Protein AF-A0A947K1U4-F1 (afdb_monomer_lite)

Foldseek 3Di:
DDDDPVRLVVQDLLDVVSLVVLVVLLLVCQLVLVLPSLQVLLNSLVVSCVVVVVVCVVCVPSNVVSVLSSLCSCLSNLLVDDLVVVLVNLQEVLLSLVVCCVPSVHDPPDASLCSLPVSLLSNLVVDLDLVVSLVSLVSSLVSQLNHQDQNDPAFDQQVNDTHGNTSNVLVSVLCVQQNPDADPVVSVVCCCVPPPRNVVDDPSSSVSVVSSVVNNNLSVDRCLDQLNPSDWAWDADPVGTFTQGSNDTDHDDVVVVVVVVVVVVVVCVVVVNDDPPCRVDDPDHDDDDDDDDDDDDDDDDDDDDDDDDDDDDDDDPPPPPPVPPPPPPDDDFDQADQWQDQPVLQVCLCVVVVDDDPDVVLVVLLSVLSNCSNRRNAGLVRSLCQQCDDVVVSHNNDDSVVSNVSSVSSRVSRPDPVGRDHPDDDDDDDDDDDDDDDDDDDDDDDDDDDDDDDDDDDDDDDDDDDDDDDDDDDDDDDDDDDDDDDDDDDDDDDDDDDDDDDDDDDDDDDDDDDDDDDDDDDDDDDDDDDDDDDDDDDPDDDDDPDDLLQCLQADALVNLVVQDVFLLSSLVSLLVSLVVLVVVHPSRSSSSLVSNCNYPHVVLLVVLVVVCVVVVHDSQVSQVVCCVPDVRHDDPRNSVSSVVSNVVSSD

pLDDT: mean 72.7, std 23.84, range [24.62, 98.62]

Radius of gyration: 37.1 Å; chains: 1; bounding box: 114×90×112 Å

Sequence (651 aa):
MIYTKEQLQKFDLLDEGYADYIARQYKEAINFDRVADALDMADMIEQWYRANPEAVKENERLHSDYQIAAARLKWTALPILDNARTVVQYGGHINELKNMISELKLEPDFKFNDYFSEKLREKLQNIMIFEDRDSLKQQIRKALTENKEVLFDVKLDIDGKQEKSTIANWFKLYFANVGAGGIDKLKQTQFFTQNKVMQSLNKNQQEILRSIFETYEQIKISSYKEAGIETEVGFEDAKGEGTLIYGKLERYDPKKVKKFKNFIKTYEEIEGVKIPDDKVVAPPAGIAMQSSGQPMPPSAKPMATPKLKRLEDIQSHDLVKEQAHILTSSPKIKKAKKVANPGAVIEAVIVGQNLKFKNDGLKNRFENLCSTFLKGVRTNQELLAAFTKPEKNGGLDFNIDFANKIVNSIIDTAKDPQYQELPKINKPKAPEIKKPTFAEVKTKINTAPSTAPTPIPKKITPPKPAAPVPPAPKPVPKPAPMPKPRPIPKPAPPQLKPKPMPPAPRPQPIPKVRAPKMAPMPRMKRMAPSDKPMFTDIKSPTPMVMGPIDELRHMDIHEFRNLGAHSDDAAENILDKVNLLIKESVSKKAEGISAWKQSPLNNLYLEIGQKAMDQGKGIEEYLNKMSAQDPGMLTLEEFDAIADLNKNLRF

Structure (mmCIF, N/CA/C/O backbone):
data_AF-A0A947K1U4-F1
#
_entry.id   AF-A0A947K1U4-F1
#
loop_
_atom_site.group_PDB
_atom_site.id
_atom_site.type_symbol
_atom_site.label_atom_id
_atom_site.label_alt_id
_atom_site.label_comp_id
_atom_site.label_asym_id
_atom_site.label_entity_id
_atom_site.label_seq_id
_atom_site.pdbx_PDB_ins_code
_atom_site.Cartn_x
_atom_site.Cartn_y
_atom_site.Cartn_z
_atom_site.occupancy
_atom_site.B_iso_or_equiv
_atom_site.auth_seq_id
_atom_site.auth_comp_id
_atom_site.auth_asym_id
_atom_site.auth_atom_id
_atom_site.pdbx_PDB_model_num
ATOM 1 N N . MET A 1 1 ? 15.976 -4.201 -1.734 1.00 74.44 1 MET A N 1
ATOM 2 C CA . MET A 1 1 ? 17.330 -4.529 -2.228 1.00 74.44 1 MET A CA 1
ATOM 3 C C . MET A 1 1 ? 17.746 -5.901 -1.700 1.00 74.44 1 MET A C 1
ATOM 5 O O . MET A 1 1 ? 17.284 -6.268 -0.628 1.00 74.44 1 MET A O 1
ATOM 9 N N . ILE A 1 2 ? 18.584 -6.669 -2.411 1.00 84.56 2 ILE A N 1
ATOM 10 C CA . ILE A 1 2 ? 19.216 -7.879 -1.844 1.00 84.56 2 ILE A CA 1
ATOM 11 C C . ILE A 1 2 ? 20.643 -7.514 -1.444 1.00 84.56 2 ILE A C 1
ATOM 13 O O . ILE A 1 2 ? 21.426 -7.090 -2.293 1.00 84.56 2 ILE A O 1
ATOM 17 N N . TYR A 1 3 ? 20.961 -7.675 -0.165 1.00 86.44 3 TYR A N 1
ATOM 18 C CA . TYR A 1 3 ? 22.276 -7.378 0.387 1.00 86.44 3 TYR A CA 1
ATOM 19 C C . TYR A 1 3 ? 23.181 -8.611 0.318 1.00 86.44 3 TYR A C 1
ATOM 21 O O . TYR A 1 3 ? 22.793 -9.714 0.706 1.00 86.44 3 TYR A O 1
ATOM 29 N N . THR A 1 4 ? 24.418 -8.430 -0.141 1.00 88.44 4 THR A N 1
ATOM 30 C CA . THR A 1 4 ? 25.454 -9.467 -0.026 1.00 88.44 4 THR A CA 1
ATOM 31 C C . THR A 1 4 ? 25.900 -9.628 1.429 1.00 88.44 4 THR A C 1
ATOM 33 O O . THR A 1 4 ? 25.827 -8.691 2.227 1.00 88.44 4 THR A O 1
ATOM 36 N N . LYS A 1 5 ? 26.439 -10.804 1.777 1.00 84.81 5 LYS A N 1
ATOM 37 C CA . LYS A 1 5 ? 26.994 -11.067 3.116 1.00 84.81 5 LYS A CA 1
ATOM 38 C C . LYS A 1 5 ? 28.072 -10.043 3.508 1.00 84.81 5 LYS A C 1
ATOM 40 O O . LYS A 1 5 ? 28.096 -9.588 4.645 1.00 84.81 5 LYS A O 1
ATOM 45 N N . GLU A 1 6 ? 28.900 -9.636 2.549 1.00 86.81 6 GLU A N 1
ATOM 46 C CA . GLU A 1 6 ? 29.961 -8.630 2.710 1.00 86.81 6 GLU A CA 1
ATOM 47 C C . GLU A 1 6 ? 29.422 -7.210 2.943 1.00 86.81 6 GLU A C 1
ATOM 49 O O . GLU A 1 6 ? 30.076 -6.400 3.597 1.00 86.81 6 GLU A O 1
ATOM 54 N N . GLN A 1 7 ? 28.234 -6.880 2.421 1.00 86.50 7 GLN A N 1
ATOM 55 C CA . GLN A 1 7 ? 27.553 -5.627 2.755 1.00 86.50 7 GLN A CA 1
ATOM 56 C C . GLN A 1 7 ? 26.927 -5.698 4.151 1.00 86.50 7 GLN A C 1
ATOM 58 O O . GLN A 1 7 ? 27.093 -4.756 4.917 1.00 86.50 7 GLN A O 1
ATOM 63 N N . LEU A 1 8 ? 26.274 -6.811 4.510 1.00 88.62 8 LEU A N 1
ATOM 64 C CA . LEU A 1 8 ? 25.666 -6.982 5.838 1.00 88.62 8 LEU A CA 1
ATOM 65 C C . LEU A 1 8 ? 26.701 -6.946 6.972 1.00 88.62 8 LEU A C 1
ATOM 67 O O . LEU A 1 8 ? 26.417 -6.394 8.027 1.00 88.62 8 LEU A O 1
ATOM 71 N N . GLN A 1 9 ? 27.916 -7.451 6.737 1.00 87.00 9 GLN A N 1
ATOM 72 C CA . GLN A 1 9 ? 29.040 -7.376 7.683 1.00 87.00 9 GLN A CA 1
ATOM 73 C C . GLN A 1 9 ? 29.538 -5.948 7.979 1.00 87.00 9 GLN A C 1
ATOM 75 O O . GLN A 1 9 ? 30.356 -5.774 8.878 1.00 87.00 9 GLN A O 1
ATOM 80 N N . LYS A 1 10 ? 29.082 -4.927 7.240 1.00 87.69 10 LYS A N 1
ATOM 81 C CA . LYS A 1 10 ? 29.406 -3.511 7.503 1.00 87.69 10 LYS A CA 1
ATOM 82 C C . LYS A 1 10 ? 28.437 -2.848 8.482 1.00 87.69 10 LYS A C 1
ATOM 84 O O . LYS A 1 10 ? 28.662 -1.701 8.858 1.00 87.69 10 LYS A O 1
ATOM 89 N N . PHE A 1 11 ? 27.363 -3.540 8.848 1.00 88.38 11 PHE A N 1
ATOM 90 C CA . PHE A 1 11 ? 26.374 -3.078 9.807 1.00 88.38 11 PHE A CA 1
ATOM 91 C C . PHE A 1 11 ? 26.533 -3.880 11.094 1.00 88.38 11 PHE A C 1
ATOM 93 O O . PHE A 1 11 ? 26.635 -5.107 11.048 1.00 88.38 11 PHE A O 1
ATOM 100 N N . ASP A 1 12 ? 26.530 -3.192 12.228 1.00 88.00 12 ASP A N 1
ATOM 101 C CA . ASP A 1 12 ? 26.521 -3.816 13.546 1.00 88.00 12 ASP A CA 1
ATOM 102 C C . ASP A 1 12 ? 25.219 -3.425 14.246 1.00 88.00 12 ASP A C 1
ATOM 104 O O . ASP A 1 12 ? 25.120 -2.367 14.858 1.00 88.00 12 ASP A O 1
ATOM 108 N N . LEU A 1 13 ? 24.181 -4.253 14.095 1.00 87.31 13 LEU A N 1
ATOM 109 C CA . LEU A 1 13 ? 22.893 -4.007 14.751 1.00 87.31 13 LEU A CA 1
ATOM 110 C C . LEU A 1 13 ? 22.901 -4.399 16.240 1.00 87.31 13 LEU A C 1
ATOM 112 O O . LEU A 1 13 ? 21.847 -4.337 16.867 1.00 87.31 13 LEU A O 1
ATOM 116 N N . LEU A 1 14 ? 24.037 -4.807 16.818 1.00 87.81 14 LEU A N 1
ATOM 117 C CA . LEU A 1 14 ? 24.171 -5.048 18.260 1.00 87.81 14 LEU A CA 1
ATOM 118 C C . LEU A 1 14 ? 24.820 -3.870 18.999 1.00 87.81 14 LEU A C 1
ATOM 120 O O . LEU A 1 14 ? 24.585 -3.720 20.198 1.00 87.81 14 LEU A O 1
ATOM 124 N N . ASP A 1 15 ? 25.572 -3.015 18.303 1.00 87.31 15 ASP A N 1
ATOM 125 C CA . ASP A 1 15 ? 26.120 -1.781 18.872 1.00 87.31 15 ASP A CA 1
ATOM 126 C C . ASP A 1 15 ? 25.015 -0.747 19.178 1.00 87.31 15 ASP A C 1
ATOM 128 O O . ASP A 1 15 ? 24.249 -0.335 18.302 1.00 87.31 15 ASP A O 1
ATOM 132 N N . GLU A 1 16 ? 24.947 -0.283 20.431 1.00 80.31 16 GLU A N 1
ATOM 133 C CA . GLU A 1 16 ? 23.944 0.704 20.865 1.00 80.31 16 GLU A CA 1
ATOM 134 C C . GLU A 1 16 ? 24.123 2.066 20.165 1.00 80.31 16 GLU A C 1
ATOM 136 O O . GLU A 1 16 ? 23.137 2.741 19.863 1.00 80.31 16 GLU A O 1
ATOM 141 N N . GLY A 1 17 ? 25.360 2.460 19.838 1.00 84.00 17 GLY A N 1
ATOM 142 C CA . GLY A 1 17 ? 25.634 3.698 19.101 1.00 84.00 17 GLY A CA 1
ATOM 143 C C . GLY A 1 17 ? 25.143 3.640 17.651 1.00 84.00 17 GLY A C 1
ATOM 144 O O . GLY A 1 17 ? 24.608 4.621 17.121 1.00 84.00 17 GLY A O 1
ATOM 145 N N . TYR A 1 18 ? 25.265 2.476 17.015 1.00 85.06 18 TYR A N 1
ATOM 146 C CA . TYR A 1 18 ? 24.697 2.205 15.702 1.00 85.06 18 TYR A CA 1
ATOM 147 C C . TYR A 1 18 ? 23.164 2.124 15.749 1.00 85.06 18 TYR A C 1
ATOM 149 O O . TYR A 1 18 ? 22.500 2.634 14.844 1.00 85.06 18 TYR A O 1
ATOM 157 N N . ALA A 1 19 ? 22.584 1.589 16.827 1.00 79.75 19 ALA A N 1
ATOM 158 C CA . ALA A 1 19 ? 21.138 1.604 17.043 1.00 79.75 19 ALA A CA 1
ATOM 159 C C . ALA A 1 19 ? 20.569 3.028 17.141 1.00 79.75 19 ALA A C 1
ATOM 161 O O . ALA A 1 19 ? 19.581 3.332 16.469 1.00 79.75 19 ALA A O 1
ATOM 162 N N . ASP A 1 20 ? 21.223 3.934 17.873 1.00 82.31 20 ASP A N 1
ATOM 163 C CA . ASP A 1 20 ? 20.855 5.358 17.906 1.00 82.31 20 ASP A CA 1
ATOM 164 C C . ASP A 1 20 ? 20.982 6.024 16.521 1.00 82.31 20 ASP A C 1
ATOM 166 O O . ASP A 1 20 ? 20.127 6.826 16.119 1.00 82.31 20 ASP A O 1
ATOM 170 N N . TYR A 1 21 ? 22.016 5.668 15.748 1.00 86.88 21 TYR A N 1
ATOM 171 C CA . TYR A 1 21 ? 22.172 6.133 14.367 1.00 86.88 21 TYR A CA 1
ATOM 172 C C . TYR A 1 21 ? 21.007 5.675 13.475 1.00 86.88 21 TYR A C 1
ATOM 174 O O . TYR A 1 21 ? 20.381 6.519 12.819 1.00 86.88 21 TYR A O 1
ATOM 182 N N . ILE A 1 22 ? 20.669 4.379 13.482 1.00 85.00 22 ILE A N 1
ATOM 183 C CA . ILE A 1 22 ? 19.541 3.843 12.708 1.00 85.00 22 ILE A CA 1
ATOM 184 C C . ILE A 1 22 ? 18.224 4.454 13.187 1.00 85.00 22 ILE A C 1
ATOM 186 O O . ILE A 1 22 ? 17.440 4.895 12.353 1.00 85.00 22 ILE A O 1
ATOM 190 N N . ALA A 1 23 ? 17.995 4.587 14.496 1.00 83.44 23 ALA A N 1
ATOM 191 C CA . ALA A 1 23 ? 16.790 5.206 15.049 1.00 83.44 23 ALA A CA 1
ATOM 192 C C . ALA A 1 23 ? 16.610 6.673 14.610 1.00 83.44 23 ALA A C 1
ATOM 194 O O . ALA A 1 23 ? 15.476 7.148 14.487 1.00 83.44 23 ALA A O 1
ATOM 195 N N . ARG A 1 24 ? 17.698 7.403 14.334 1.00 86.50 24 ARG A N 1
ATOM 196 C CA . ARG A 1 24 ? 17.636 8.741 13.724 1.00 86.50 24 ARG A CA 1
ATOM 197 C C . ARG A 1 24 ? 17.327 8.680 12.225 1.00 86.50 24 ARG A C 1
ATOM 199 O O . ARG A 1 24 ? 16.433 9.395 11.783 1.00 86.50 24 ARG A O 1
ATOM 206 N N . GLN A 1 25 ? 18.018 7.840 11.451 1.00 88.06 25 GLN A N 1
ATOM 207 C CA . GLN A 1 25 ? 17.770 7.711 10.002 1.00 88.06 25 GLN A CA 1
ATOM 208 C C . GLN A 1 25 ? 16.354 7.202 9.697 1.00 88.06 25 GLN A C 1
ATOM 210 O O . GLN A 1 25 ? 15.686 7.727 8.811 1.00 88.06 25 GLN A O 1
ATOM 215 N N . TYR A 1 26 ? 15.853 6.274 10.512 1.00 87.69 26 TYR A N 1
ATOM 216 C CA . TYR A 1 26 ? 14.461 5.831 10.562 1.00 87.69 26 TYR A CA 1
ATOM 217 C C . TYR A 1 26 ? 13.480 7.014 10.676 1.00 87.69 26 TYR A C 1
ATOM 219 O O . TYR A 1 26 ? 12.563 7.137 9.864 1.00 87.69 26 TYR A O 1
ATOM 227 N N . LYS A 1 27 ? 13.699 7.925 11.637 1.00 85.94 27 LYS A N 1
ATOM 228 C CA . LYS A 1 27 ? 12.855 9.121 11.826 1.00 85.94 27 LYS A CA 1
ATOM 229 C C . LYS A 1 27 ? 12.948 10.077 10.643 1.00 85.94 27 LYS A C 1
ATOM 231 O O . LYS A 1 27 ? 11.925 10.588 10.206 1.00 85.94 27 LYS A O 1
ATOM 236 N N . GLU A 1 28 ? 14.146 10.308 10.111 1.00 88.12 28 GLU A N 1
ATOM 237 C CA . GLU A 1 28 ? 14.345 11.175 8.943 1.00 88.12 28 GLU A CA 1
ATOM 238 C C . GLU A 1 28 ? 13.632 10.629 7.698 1.00 88.12 28 GLU A C 1
ATOM 240 O O . GLU A 1 28 ? 12.941 11.385 7.016 1.00 88.12 28 GLU A O 1
ATOM 245 N N . ALA A 1 29 ? 13.722 9.325 7.422 1.00 87.50 29 ALA A N 1
ATOM 246 C CA . ALA A 1 29 ? 13.047 8.728 6.273 1.00 87.50 29 ALA A CA 1
ATOM 247 C C . ALA A 1 29 ? 11.515 8.801 6.372 1.00 87.50 29 ALA A C 1
ATOM 249 O O . ALA A 1 29 ? 10.864 9.004 5.352 1.00 87.50 29 ALA A O 1
ATOM 250 N N . ILE A 1 30 ? 10.937 8.701 7.574 1.00 84.44 30 ILE A N 1
ATOM 251 C CA . ILE A 1 30 ? 9.488 8.872 7.767 1.00 84.44 30 ILE A CA 1
ATOM 252 C C . ILE A 1 30 ? 9.096 10.352 7.675 1.00 84.44 30 ILE A C 1
ATOM 254 O O . ILE A 1 30 ? 8.200 10.700 6.911 1.00 84.44 30 ILE A O 1
ATOM 258 N N . ASN A 1 31 ? 9.790 11.238 8.397 1.00 83.44 31 ASN A N 1
ATOM 259 C CA . ASN A 1 31 ? 9.474 12.671 8.445 1.00 83.44 31 ASN A CA 1
ATOM 260 C C . ASN A 1 31 ? 9.581 13.359 7.073 1.00 83.44 31 ASN A C 1
ATOM 262 O O . ASN A 1 31 ? 8.864 14.324 6.819 1.00 83.44 31 ASN A O 1
ATOM 266 N N . PHE A 1 32 ? 10.477 12.881 6.205 1.00 83.62 32 PHE A N 1
ATOM 267 C CA . PHE A 1 32 ? 10.678 13.402 4.849 1.00 83.62 32 PHE A CA 1
ATOM 268 C C . PHE A 1 32 ? 10.106 12.488 3.749 1.00 83.62 32 PHE A C 1
ATOM 270 O O . PHE A 1 32 ? 10.477 12.659 2.589 1.00 83.62 32 PHE A O 1
ATOM 277 N N . ASP A 1 33 ? 9.246 11.522 4.103 1.00 84.62 33 ASP A N 1
ATOM 278 C CA . ASP A 1 33 ? 8.580 10.573 3.188 1.00 84.62 33 ASP A CA 1
ATOM 279 C C . ASP A 1 33 ? 9.531 9.946 2.146 1.00 84.62 33 ASP A C 1
ATOM 281 O O . ASP A 1 33 ? 9.246 9.844 0.950 1.00 84.62 33 ASP A O 1
ATOM 285 N N . ARG A 1 34 ? 10.724 9.537 2.593 1.00 88.75 34 ARG A N 1
ATOM 286 C CA . ARG A 1 34 ? 11.757 8.942 1.737 1.00 88.75 34 ARG A CA 1
ATOM 287 C C . ARG A 1 34 ? 11.464 7.468 1.500 1.00 88.75 34 ARG A C 1
ATOM 289 O O . ARG A 1 34 ? 12.131 6.582 2.030 1.00 88.75 34 ARG A O 1
ATOM 296 N N . VAL A 1 35 ? 10.451 7.221 0.676 1.00 92.25 35 VAL A N 1
ATOM 297 C CA . VAL A 1 35 ? 9.898 5.898 0.352 1.00 92.25 35 VAL A CA 1
ATOM 298 C C . VAL A 1 35 ? 10.984 4.861 -0.002 1.00 92.25 35 VAL A C 1
ATOM 300 O O . VAL A 1 35 ? 10.917 3.720 0.456 1.00 92.25 35 VAL A O 1
ATOM 303 N N . ALA A 1 36 ? 12.000 5.250 -0.785 1.00 92.31 36 ALA A N 1
ATOM 304 C CA . ALA A 1 36 ? 13.102 4.369 -1.187 1.00 92.31 36 ALA A CA 1
ATOM 305 C C . ALA A 1 36 ? 14.055 4.036 -0.024 1.00 92.31 36 ALA A C 1
ATOM 307 O O . ALA A 1 36 ? 14.264 2.856 0.259 1.00 92.31 36 ALA A O 1
ATOM 308 N N . ASP A 1 37 ? 14.570 5.054 0.678 1.00 93.06 37 ASP A N 1
ATOM 309 C CA . ASP A 1 37 ? 15.434 4.907 1.861 1.00 93.06 37 ASP A CA 1
ATOM 310 C C . ASP A 1 37 ? 14.744 4.052 2.939 1.00 93.06 37 ASP A C 1
ATOM 312 O O . ASP A 1 37 ? 15.373 3.207 3.578 1.00 93.06 37 ASP A O 1
ATOM 316 N N . ALA A 1 38 ? 13.429 4.231 3.116 1.00 95.12 38 ALA A N 1
ATOM 317 C CA . ALA A 1 38 ? 12.638 3.470 4.073 1.00 95.12 38 ALA A CA 1
ATOM 318 C C . ALA A 1 38 ? 12.549 1.978 3.710 1.00 95.12 38 ALA A C 1
ATOM 320 O O . ALA A 1 38 ? 12.740 1.125 4.582 1.00 95.12 38 ALA A O 1
ATOM 321 N N . LEU A 1 39 ? 12.313 1.645 2.433 1.00 95.81 39 LEU A N 1
ATOM 322 C CA . LEU A 1 39 ? 12.325 0.249 1.983 1.00 95.81 39 LEU A CA 1
ATOM 323 C C . LEU A 1 39 ? 13.708 -0.376 2.167 1.00 95.81 39 LEU A C 1
ATOM 325 O O . LEU A 1 39 ? 13.809 -1.518 2.612 1.00 95.81 39 LEU A O 1
ATOM 329 N N . ASP A 1 40 ? 14.758 0.363 1.816 1.00 94.94 40 ASP A N 1
ATOM 330 C CA . ASP A 1 40 ? 16.126 -0.136 1.848 1.00 94.94 40 ASP A CA 1
ATOM 331 C C . ASP A 1 40 ? 16.610 -0.408 3.280 1.00 94.94 40 ASP A C 1
ATOM 333 O O . ASP A 1 40 ? 17.135 -1.485 3.558 1.00 94.94 40 ASP A O 1
ATOM 337 N N . MET A 1 41 ? 16.319 0.495 4.224 1.00 94.88 41 MET A N 1
ATOM 338 C CA . MET A 1 41 ? 16.580 0.266 5.650 1.00 94.88 41 MET A CA 1
ATOM 339 C C . MET A 1 41 ? 15.777 -0.913 6.216 1.00 94.88 41 MET A C 1
ATOM 341 O O . MET A 1 41 ? 16.330 -1.715 6.969 1.00 94.88 41 MET A O 1
ATOM 345 N N . ALA A 1 42 ? 14.500 -1.069 5.846 1.00 96.00 42 ALA A N 1
ATOM 346 C CA . ALA A 1 42 ? 13.699 -2.213 6.288 1.00 96.00 42 ALA A CA 1
ATOM 347 C C . ALA A 1 42 ? 14.242 -3.545 5.733 1.00 96.00 42 ALA A C 1
ATOM 349 O O . ALA A 1 42 ? 14.330 -4.535 6.462 1.00 96.00 42 ALA A O 1
ATOM 350 N N . ASP A 1 43 ? 14.643 -3.559 4.458 1.00 95.44 43 ASP A N 1
ATOM 351 C CA . ASP A 1 43 ? 15.270 -4.707 3.799 1.00 95.44 43 ASP A CA 1
ATOM 352 C C . ASP A 1 43 ? 16.627 -5.055 4.426 1.00 95.44 43 ASP A C 1
ATOM 354 O O . ASP A 1 43 ? 16.924 -6.240 4.592 1.00 95.44 43 ASP A O 1
ATOM 358 N N . MET A 1 44 ? 17.432 -4.048 4.778 1.00 95.00 44 MET A N 1
ATOM 359 C CA . MET A 1 44 ? 18.729 -4.194 5.444 1.00 95.00 44 MET A CA 1
ATOM 360 C C . MET A 1 44 ? 18.573 -4.834 6.827 1.00 95.00 44 MET A C 1
ATOM 362 O O . MET A 1 44 ? 19.195 -5.865 7.084 1.00 95.00 44 MET A O 1
ATOM 366 N N . ILE A 1 45 ? 17.683 -4.297 7.673 1.00 94.44 45 ILE A N 1
ATOM 367 C CA . ILE A 1 45 ? 17.409 -4.815 9.024 1.00 94.44 45 ILE A CA 1
ATOM 368 C C . ILE A 1 45 ? 16.968 -6.286 8.967 1.00 94.44 45 ILE A C 1
ATOM 370 O O . ILE A 1 45 ? 17.526 -7.140 9.663 1.00 94.44 45 ILE A O 1
ATOM 374 N N . GLU A 1 46 ? 15.995 -6.617 8.111 1.00 94.25 46 GLU A N 1
ATOM 375 C CA . GLU A 1 46 ? 15.479 -7.988 8.021 1.00 94.25 46 GLU A CA 1
ATOM 376 C C . GLU A 1 46 ? 16.500 -8.978 7.454 1.00 94.25 46 GLU A C 1
ATOM 378 O O . GLU A 1 46 ? 16.542 -10.131 7.886 1.00 94.25 46 GLU A O 1
ATOM 383 N N . GLN A 1 47 ? 17.328 -8.562 6.493 1.00 94.69 47 GLN A N 1
ATOM 384 C CA . GLN A 1 47 ? 18.379 -9.422 5.944 1.00 94.69 47 GLN A CA 1
ATOM 385 C C . GLN A 1 47 ? 19.533 -9.611 6.926 1.00 94.69 47 GLN A C 1
ATOM 387 O O . GLN A 1 47 ? 20.057 -10.722 7.020 1.00 94.69 47 GLN A O 1
ATOM 392 N N . TRP A 1 48 ? 19.880 -8.585 7.705 1.00 95.19 48 TRP A N 1
ATOM 393 C CA . TRP A 1 48 ? 20.911 -8.681 8.733 1.00 95.19 48 TRP A CA 1
ATOM 394 C C . TRP A 1 48 ? 20.537 -9.697 9.816 1.00 95.19 48 TRP A C 1
ATOM 396 O O . TRP A 1 48 ? 21.324 -10.602 10.090 1.00 95.19 48 TRP A O 1
ATOM 406 N N . TYR A 1 49 ? 19.320 -9.638 10.368 1.00 93.19 49 TYR A N 1
ATOM 407 C CA . TYR A 1 49 ? 18.884 -10.611 11.381 1.00 93.19 49 TYR A CA 1
ATOM 408 C C . TYR A 1 49 ? 18.691 -12.027 10.821 1.00 93.19 49 TYR A C 1
ATOM 410 O O . TYR A 1 49 ? 18.972 -13.003 11.515 1.00 93.19 49 TYR A O 1
ATOM 418 N N . ARG A 1 50 ? 18.296 -12.175 9.547 1.00 92.31 50 ARG A N 1
ATOM 419 C CA . ARG A 1 50 ? 18.284 -13.490 8.872 1.00 92.31 50 ARG A CA 1
ATOM 420 C C . ARG A 1 50 ? 19.688 -14.066 8.674 1.00 92.31 50 ARG A C 1
ATOM 422 O O . ARG A 1 50 ? 19.843 -15.283 8.712 1.00 92.31 50 ARG A O 1
ATOM 429 N N . ALA A 1 51 ? 20.692 -13.218 8.449 1.00 91.69 51 ALA A N 1
ATOM 430 C CA . ALA A 1 51 ? 22.088 -13.632 8.310 1.00 91.69 51 ALA A CA 1
ATOM 431 C C . ALA A 1 51 ? 22.771 -13.915 9.662 1.00 91.69 51 ALA A C 1
ATOM 433 O O . ALA A 1 51 ? 23.701 -14.720 9.706 1.00 91.69 51 ALA A O 1
ATOM 434 N N . ASN A 1 52 ? 22.297 -13.292 10.747 1.00 91.38 52 ASN A N 1
ATOM 435 C CA . ASN A 1 52 ? 22.865 -13.374 12.095 1.00 91.38 52 ASN A CA 1
ATOM 436 C C . ASN A 1 52 ? 21.819 -13.867 13.126 1.00 91.38 52 ASN A C 1
ATOM 438 O O . ASN A 1 52 ? 21.459 -13.125 14.039 1.00 91.38 52 ASN A O 1
ATOM 442 N N . PRO A 1 53 ? 21.312 -15.112 13.024 1.00 91.31 53 PRO A N 1
ATOM 443 C CA . PRO A 1 53 ? 20.224 -15.597 13.883 1.00 91.31 53 PRO A CA 1
ATOM 444 C C . PRO A 1 53 ? 20.593 -15.693 15.373 1.00 91.31 53 PRO A C 1
ATOM 446 O O . PRO A 1 53 ? 19.712 -15.629 16.224 1.00 91.31 53 PRO A O 1
ATOM 449 N N . GLU A 1 54 ? 21.879 -15.821 15.712 1.00 92.12 54 GLU A N 1
ATOM 450 C CA . GLU A 1 54 ? 22.339 -15.840 17.109 1.00 92.12 54 GLU A CA 1
ATOM 451 C C . GLU A 1 54 ? 22.257 -14.454 17.775 1.00 92.12 54 GLU A C 1
ATOM 453 O O . GLU A 1 54 ? 21.956 -14.373 18.965 1.00 92.12 54 GLU A O 1
ATOM 458 N N . ALA A 1 55 ? 22.375 -13.364 17.002 1.00 88.19 55 ALA A N 1
ATOM 459 C CA . ALA A 1 55 ? 22.234 -11.990 17.499 1.00 88.19 55 ALA A CA 1
ATOM 460 C C . ALA A 1 55 ? 20.836 -11.709 18.089 1.00 88.19 55 ALA A C 1
ATOM 462 O O . ALA A 1 55 ? 20.675 -10.844 18.948 1.00 88.19 55 ALA A O 1
ATOM 463 N N . VAL A 1 56 ? 19.818 -12.472 17.668 1.00 87.12 56 VAL A N 1
ATOM 464 C CA . VAL A 1 56 ? 18.469 -12.427 18.256 1.00 87.12 56 VAL A CA 1
ATOM 465 C C . VAL A 1 56 ? 18.485 -12.843 19.728 1.00 87.12 56 VAL A C 1
ATOM 467 O O . VAL A 1 56 ? 17.783 -12.237 20.528 1.00 87.12 56 VAL A O 1
ATOM 470 N N . LYS A 1 57 ? 19.281 -13.859 20.089 1.00 89.25 57 LYS A N 1
ATOM 471 C CA . LYS A 1 57 ? 19.408 -14.354 21.473 1.00 89.25 57 LYS A CA 1
ATOM 472 C C . LYS A 1 57 ? 20.316 -13.457 22.310 1.00 89.25 57 LYS A C 1
ATOM 474 O O . LYS A 1 57 ? 20.133 -13.354 23.517 1.00 89.25 57 LYS A O 1
ATOM 479 N N . GLU A 1 58 ? 21.303 -12.837 21.667 1.00 89.81 58 GLU A N 1
ATOM 480 C CA . GLU A 1 58 ? 22.255 -11.927 22.305 1.00 89.81 58 GLU A CA 1
ATOM 481 C C . GLU A 1 58 ? 21.583 -10.630 22.777 1.00 89.81 58 GLU A C 1
ATOM 483 O O . GLU A 1 58 ? 21.869 -10.159 23.877 1.00 89.81 58 GLU A O 1
ATOM 488 N N . ASN A 1 59 ? 20.636 -10.087 21.999 1.00 89.50 59 ASN A N 1
ATOM 489 C CA . ASN A 1 59 ? 19.851 -8.922 22.408 1.00 89.50 59 ASN A CA 1
ATOM 490 C C . ASN A 1 59 ? 18.401 -8.970 21.884 1.00 89.50 59 ASN A C 1
ATOM 492 O O . ASN A 1 59 ? 18.030 -8.276 20.932 1.00 89.50 59 ASN A O 1
ATOM 496 N N . GLU A 1 60 ? 17.557 -9.775 22.544 1.00 90.81 60 GLU A N 1
ATOM 497 C CA . GLU A 1 60 ? 16.133 -9.944 22.196 1.00 90.81 60 GLU A CA 1
ATOM 498 C C . GLU A 1 60 ? 15.362 -8.615 22.160 1.00 90.81 60 GLU A C 1
ATOM 500 O O . GLU A 1 60 ? 14.507 -8.411 21.294 1.00 90.81 60 GLU A O 1
ATOM 505 N N . ARG A 1 61 ? 15.679 -7.694 23.082 1.00 90.94 61 ARG A N 1
ATOM 506 C CA . ARG A 1 61 ? 15.053 -6.368 23.148 1.00 90.94 61 ARG A CA 1
ATOM 507 C C . ARG A 1 61 ? 15.371 -5.560 21.896 1.00 90.94 61 ARG A C 1
ATOM 509 O O . ARG A 1 61 ? 14.452 -5.073 21.246 1.00 90.94 61 ARG A O 1
ATOM 516 N N . LEU A 1 62 ? 16.652 -5.425 21.564 1.00 89.62 62 LEU A N 1
ATOM 517 C CA . LEU A 1 62 ? 17.087 -4.617 20.429 1.00 89.62 62 LEU A CA 1
ATOM 518 C C . LEU A 1 62 ? 16.560 -5.195 19.108 1.00 89.62 62 LEU A C 1
ATOM 520 O O . LEU A 1 62 ? 16.066 -4.453 18.264 1.00 89.62 62 LEU A O 1
ATOM 524 N N . HIS A 1 63 ? 16.535 -6.524 18.974 1.00 91.62 63 HIS A N 1
ATOM 525 C CA . HIS A 1 63 ? 15.861 -7.191 17.861 1.00 91.62 63 HIS A CA 1
ATOM 526 C C . HIS A 1 63 ? 14.362 -6.841 17.779 1.00 91.62 63 HIS A C 1
ATOM 528 O O . HIS A 1 63 ? 13.875 -6.535 16.691 1.00 91.62 63 HIS A O 1
ATOM 534 N N . SER A 1 64 ? 13.633 -6.824 18.901 1.00 91.81 64 SER A N 1
ATOM 535 C CA . SER A 1 64 ? 12.228 -6.382 18.935 1.00 91.81 64 SER A CA 1
ATOM 536 C C . SER A 1 64 ? 12.070 -4.915 18.514 1.00 91.81 64 SER A C 1
ATOM 538 O O . SER A 1 64 ? 11.181 -4.599 17.720 1.00 91.81 64 SER A O 1
ATOM 540 N N . ASP A 1 65 ? 12.939 -4.024 18.998 1.00 90.44 65 ASP A N 1
ATOM 541 C CA . ASP A 1 65 ? 12.933 -2.597 18.648 1.00 90.44 65 ASP A CA 1
ATOM 542 C C . ASP A 1 65 ? 13.192 -2.399 17.132 1.00 90.44 65 ASP A C 1
ATOM 544 O O . ASP A 1 65 ? 12.516 -1.603 16.471 1.00 90.44 65 ASP A O 1
ATOM 548 N N . TYR A 1 66 ? 14.080 -3.200 16.531 1.00 92.88 66 TYR A N 1
ATOM 549 C CA . TYR A 1 66 ? 14.317 -3.212 15.082 1.00 92.88 66 TYR A CA 1
ATOM 550 C C . TYR A 1 66 ? 13.181 -3.834 14.260 1.00 92.88 66 TYR A C 1
ATOM 552 O O . TYR A 1 66 ? 12.897 -3.345 13.165 1.00 92.88 66 TYR A O 1
ATOM 560 N N . GLN A 1 67 ? 12.500 -4.874 14.752 1.00 92.56 67 GLN A N 1
ATOM 561 C CA . GLN A 1 67 ? 11.304 -5.413 14.089 1.00 92.56 67 GLN A CA 1
ATOM 562 C C . GLN A 1 67 ? 10.182 -4.367 14.032 1.00 92.56 67 GLN A C 1
ATOM 564 O O . GLN A 1 67 ? 9.534 -4.207 12.994 1.00 92.56 67 GLN A O 1
ATOM 569 N N . ILE A 1 68 ? 10.003 -3.608 15.117 1.00 92.62 68 ILE A N 1
ATOM 570 C CA . ILE A 1 68 ? 9.093 -2.460 15.180 1.00 92.62 68 ILE A CA 1
ATOM 571 C C . ILE A 1 68 ? 9.506 -1.393 14.155 1.00 92.62 68 ILE A C 1
ATOM 573 O O . ILE A 1 68 ? 8.675 -0.962 13.350 1.00 92.62 68 ILE A O 1
ATOM 577 N N . ALA A 1 69 ? 10.786 -1.008 14.114 1.00 92.44 69 ALA A N 1
ATOM 578 C CA . ALA A 1 69 ? 11.291 -0.038 13.140 1.00 92.44 69 ALA A CA 1
ATOM 579 C C . ALA A 1 69 ? 11.065 -0.498 11.686 1.00 92.44 69 ALA A C 1
ATOM 581 O O . ALA A 1 69 ? 10.541 0.266 10.876 1.00 92.44 69 ALA A O 1
ATOM 582 N N . ALA A 1 70 ? 11.374 -1.756 11.356 1.00 95.00 70 ALA A N 1
ATOM 583 C CA . ALA A 1 70 ? 11.184 -2.319 10.019 1.00 95.00 70 ALA A CA 1
ATOM 584 C C . ALA A 1 70 ? 9.703 -2.375 9.598 1.00 95.00 70 ALA A C 1
ATOM 586 O O . ALA A 1 70 ? 9.388 -2.102 8.438 1.00 95.00 70 ALA A O 1
ATOM 587 N N . ALA A 1 71 ? 8.779 -2.678 10.518 1.00 95.88 71 ALA A N 1
ATOM 588 C CA . ALA A 1 71 ? 7.341 -2.614 10.250 1.00 95.88 71 ALA A CA 1
ATOM 589 C C . ALA A 1 71 ? 6.879 -1.178 9.950 1.00 95.88 71 ALA A C 1
ATOM 591 O O . ALA A 1 71 ? 6.170 -0.936 8.976 1.00 95.88 71 ALA A O 1
ATOM 592 N N . ARG A 1 72 ? 7.335 -0.200 10.737 1.00 94.25 72 ARG A N 1
ATOM 593 C CA . ARG A 1 72 ? 6.991 1.219 10.555 1.00 94.25 72 ARG A CA 1
ATOM 594 C C . ARG A 1 72 ? 7.560 1.799 9.255 1.00 94.25 72 ARG A C 1
ATOM 596 O O . ARG A 1 72 ? 6.831 2.442 8.507 1.00 94.25 72 ARG A O 1
ATOM 603 N N . LEU A 1 73 ? 8.807 1.474 8.905 1.00 95.50 73 LEU A N 1
ATOM 604 C CA . LEU A 1 73 ? 9.407 1.843 7.614 1.00 95.50 73 LEU A CA 1
ATOM 605 C C . LEU A 1 73 ? 8.620 1.294 6.417 1.00 95.50 73 LEU A C 1
ATOM 607 O O . LEU A 1 73 ? 8.505 1.970 5.396 1.00 95.50 73 LEU A O 1
ATOM 611 N N . LYS A 1 74 ? 8.027 0.101 6.541 1.00 97.25 74 LYS A N 1
ATOM 612 C CA . LYS A 1 74 ? 7.183 -0.497 5.495 1.00 97.25 74 LYS A CA 1
ATOM 613 C C . LYS A 1 74 ? 5.854 0.228 5.278 1.00 97.25 74 LYS A C 1
ATOM 615 O O . LYS A 1 74 ? 5.305 0.106 4.185 1.00 97.25 74 LYS A O 1
ATOM 620 N N . TRP A 1 75 ? 5.366 1.009 6.245 1.00 96.31 75 TRP A N 1
ATOM 621 C CA . TRP A 1 75 ? 4.221 1.906 6.040 1.00 96.31 75 TRP A CA 1
ATOM 622 C C . TRP A 1 75 ? 4.587 3.143 5.211 1.00 96.31 75 TRP A C 1
ATOM 624 O O . TRP A 1 75 ? 3.815 3.528 4.338 1.00 96.31 75 TRP A O 1
ATOM 634 N N . THR A 1 76 ? 5.777 3.721 5.397 1.00 93.75 76 THR A N 1
ATOM 635 C CA . THR A 1 76 ? 6.298 4.785 4.511 1.00 93.75 76 THR A CA 1
ATOM 636 C C . THR A 1 76 ? 6.646 4.238 3.125 1.00 93.75 76 THR A C 1
ATOM 638 O O . THR A 1 76 ? 6.288 4.824 2.109 1.00 93.75 76 THR A O 1
ATOM 641 N N . ALA A 1 77 ? 7.283 3.066 3.065 1.00 96.69 77 ALA A N 1
ATOM 642 C CA . ALA A 1 77 ? 7.650 2.388 1.822 1.00 96.69 77 ALA A CA 1
ATOM 643 C C . ALA A 1 77 ? 6.469 1.744 1.066 1.00 96.69 77 ALA A C 1
ATOM 645 O O . ALA A 1 77 ? 6.664 1.205 -0.028 1.00 96.69 77 ALA A O 1
ATOM 646 N N . LEU A 1 78 ? 5.252 1.774 1.624 1.00 97.00 78 LEU A N 1
ATOM 647 C CA . LEU A 1 78 ? 4.079 1.061 1.110 1.00 97.00 78 LEU A CA 1
ATOM 648 C C . LEU A 1 78 ? 3.811 1.270 -0.401 1.00 97.00 78 LEU A C 1
ATOM 650 O O . LEU A 1 78 ? 3.489 0.271 -1.044 1.00 97.00 78 LEU A O 1
ATOM 654 N N . PRO A 1 79 ? 4.002 2.466 -1.008 1.00 95.69 79 PRO A N 1
ATOM 655 C CA . PRO A 1 79 ? 3.801 2.691 -2.446 1.00 95.69 79 PRO A CA 1
ATOM 656 C C . PRO A 1 79 ? 4.633 1.797 -3.373 1.00 95.69 79 PRO A C 1
ATOM 658 O O . PRO A 1 79 ? 4.172 1.452 -4.463 1.00 95.69 79 PRO A O 1
ATOM 661 N N . ILE A 1 80 ? 5.848 1.422 -2.958 1.00 94.31 80 ILE A N 1
ATOM 662 C CA . ILE A 1 80 ? 6.791 0.600 -3.743 1.00 94.31 80 ILE A CA 1
ATOM 663 C C . ILE A 1 80 ? 6.994 -0.806 -3.161 1.00 94.31 80 ILE A C 1
ATOM 665 O O . ILE A 1 80 ? 7.655 -1.643 -3.776 1.00 94.31 80 ILE A O 1
ATOM 669 N N . LEU A 1 81 ? 6.430 -1.078 -1.982 1.00 95.69 81 LEU A N 1
ATOM 670 C CA . LEU A 1 81 ? 6.452 -2.387 -1.337 1.00 95.69 81 LEU A CA 1
ATOM 671 C C . LEU A 1 81 ? 5.741 -3.426 -2.224 1.00 95.69 81 LEU A C 1
ATOM 673 O O . LEU A 1 81 ? 4.727 -3.120 -2.853 1.00 95.69 81 LEU A O 1
ATOM 677 N N . ASP A 1 82 ? 6.245 -4.660 -2.305 1.00 94.94 82 ASP A N 1
ATOM 678 C CA . ASP A 1 82 ? 5.562 -5.710 -3.074 1.00 94.94 82 ASP A CA 1
ATOM 679 C C . ASP A 1 82 ? 4.240 -6.141 -2.426 1.00 94.94 82 ASP A C 1
ATOM 681 O O . ASP A 1 82 ? 4.028 -6.004 -1.222 1.00 94.94 82 ASP A O 1
ATOM 685 N N . ASN A 1 83 ? 3.352 -6.696 -3.253 1.00 96.06 83 ASN A N 1
ATOM 686 C CA . ASN A 1 83 ? 1.976 -7.010 -2.878 1.00 96.06 83 ASN A CA 1
ATOM 687 C C . ASN A 1 83 ? 1.888 -7.953 -1.665 1.00 96.06 83 ASN A C 1
ATOM 689 O O . ASN A 1 83 ? 1.017 -7.765 -0.818 1.00 96.06 83 ASN A O 1
ATOM 693 N N . ALA A 1 84 ? 2.796 -8.927 -1.540 1.00 96.69 84 ALA A N 1
ATOM 694 C CA . ALA A 1 84 ? 2.793 -9.859 -0.414 1.00 96.69 84 ALA A CA 1
ATOM 695 C C . ALA A 1 84 ? 3.138 -9.139 0.898 1.00 96.69 84 ALA A C 1
ATOM 697 O O . ALA A 1 84 ? 2.426 -9.289 1.895 1.00 96.69 84 ALA A O 1
ATOM 698 N N . ARG A 1 85 ? 4.175 -8.292 0.899 1.00 97.19 85 ARG A N 1
ATOM 699 C CA . ARG A 1 85 ? 4.522 -7.480 2.074 1.00 97.19 85 ARG A CA 1
ATOM 700 C C . ARG A 1 85 ? 3.496 -6.382 2.367 1.00 97.19 85 ARG A C 1
ATOM 702 O O . ARG A 1 85 ? 3.262 -6.117 3.544 1.00 97.19 85 ARG A O 1
ATOM 709 N N . THR A 1 86 ? 2.827 -5.812 1.359 1.00 98.06 86 THR A N 1
ATOM 710 C CA . THR A 1 86 ? 1.666 -4.921 1.559 1.00 98.06 86 THR A CA 1
ATOM 711 C C . THR A 1 86 ? 0.567 -5.637 2.350 1.00 98.06 86 THR A C 1
ATOM 713 O O . THR A 1 86 ? 0.103 -5.111 3.357 1.00 98.06 86 THR A O 1
ATOM 716 N N . VAL A 1 87 ? 0.185 -6.860 1.964 1.00 98.44 87 VAL A N 1
ATOM 717 C CA . VAL A 1 87 ? -0.850 -7.642 2.672 1.00 98.44 87 VAL A CA 1
ATOM 718 C C . VAL A 1 87 ? -0.449 -7.934 4.123 1.00 98.44 87 VAL A C 1
ATOM 720 O O . VAL A 1 87 ? -1.295 -7.850 5.013 1.00 98.44 87 VAL A O 1
ATOM 723 N N . VAL A 1 88 ? 0.836 -8.193 4.390 1.00 98.00 88 VAL A N 1
ATOM 724 C CA . VAL A 1 88 ? 1.356 -8.367 5.760 1.00 98.00 88 VAL A CA 1
ATOM 725 C C . VAL A 1 88 ? 1.198 -7.094 6.608 1.00 98.00 88 VAL A C 1
ATOM 727 O O . VAL A 1 88 ? 0.810 -7.209 7.769 1.00 98.00 88 VAL A O 1
ATOM 730 N N . GLN A 1 89 ? 1.400 -5.889 6.051 1.00 97.88 89 GLN A N 1
ATOM 731 C CA . GLN A 1 89 ? 1.184 -4.632 6.795 1.00 97.88 89 GLN A CA 1
ATOM 732 C C . GLN A 1 89 ? -0.261 -4.495 7.302 1.00 97.88 89 GLN A C 1
ATOM 734 O O . GLN A 1 89 ? -0.482 -4.290 8.497 1.00 97.88 89 GLN A O 1
ATOM 739 N N . TYR A 1 90 ? -1.252 -4.719 6.435 1.00 98.25 90 TYR A N 1
ATOM 740 C CA . TYR A 1 90 ? -2.671 -4.689 6.822 1.00 98.25 90 TYR A CA 1
ATOM 741 C C . TYR A 1 90 ? -3.107 -5.886 7.689 1.00 98.25 90 TYR A C 1
ATOM 743 O O . TYR A 1 90 ? -4.115 -5.807 8.396 1.00 98.25 90 TYR A O 1
ATOM 751 N N . GLY A 1 91 ? -2.369 -6.999 7.647 1.00 97.56 91 GLY A N 1
ATOM 752 C CA . GLY A 1 91 ? -2.670 -8.218 8.399 1.00 97.56 91 GLY A CA 1
ATOM 753 C C . GLY A 1 91 ? -2.137 -8.264 9.835 1.00 97.56 91 GLY A C 1
ATOM 754 O O . GLY A 1 91 ? -2.641 -9.074 10.616 1.00 97.56 91 GLY A O 1
ATOM 755 N N . GLY A 1 92 ? -1.145 -7.438 10.193 1.00 96.44 92 GLY A N 1
ATOM 756 C CA . GLY A 1 92 ? -0.516 -7.523 11.519 1.00 96.44 92 GLY A CA 1
ATOM 757 C C . GLY A 1 92 ? 0.389 -6.370 11.969 1.00 96.44 92 GLY A C 1
ATOM 758 O O . GLY A 1 92 ? 1.119 -6.562 12.940 1.00 96.44 92 GLY A O 1
ATOM 759 N N . HIS A 1 93 ? 0.376 -5.207 11.304 1.00 97.69 93 HIS A N 1
ATOM 760 C CA . HIS A 1 93 ? 1.196 -4.045 11.688 1.00 97.69 93 HIS A CA 1
ATOM 761 C C . HIS A 1 93 ? 0.403 -2.727 11.803 1.00 97.69 93 HIS A C 1
ATOM 763 O O . HIS A 1 93 ? 0.986 -1.641 11.746 1.00 97.69 93 HIS A O 1
ATOM 769 N N . ILE A 1 94 ? -0.920 -2.783 11.978 1.00 97.75 94 ILE A N 1
ATOM 770 C CA . ILE A 1 94 ? -1.779 -1.589 12.076 1.00 97.75 94 ILE A CA 1
ATOM 771 C C . ILE A 1 94 ? -1.577 -0.859 13.412 1.00 97.75 94 ILE A C 1
ATOM 773 O O . ILE A 1 94 ? -1.620 0.375 13.458 1.00 97.75 94 ILE A O 1
ATOM 777 N N . ASN A 1 95 ? -1.302 -1.586 14.497 1.00 96.19 95 ASN A N 1
ATOM 778 C CA . ASN A 1 95 ? -0.890 -0.978 15.757 1.00 96.19 95 ASN A CA 1
ATOM 779 C C . ASN A 1 95 ? 0.444 -0.246 15.616 1.00 96.19 95 ASN A C 1
ATOM 781 O O . ASN A 1 95 ? 0.571 0.833 16.182 1.00 96.19 95 ASN A O 1
ATOM 785 N N . GLU A 1 96 ? 1.393 -0.757 14.829 1.00 95.00 96 GLU A N 1
ATOM 786 C CA . GLU A 1 96 ? 2.659 -0.050 14.625 1.00 95.00 96 GLU A CA 1
ATOM 787 C C . GLU A 1 96 ? 2.503 1.227 13.809 1.00 95.00 96 GLU A C 1
ATOM 789 O O . GLU A 1 96 ? 3.114 2.231 14.169 1.00 95.00 96 GLU A O 1
ATOM 794 N N . LEU A 1 97 ? 1.604 1.260 12.819 1.00 95.19 97 LEU A N 1
ATOM 795 C CA . LEU A 1 97 ? 1.226 2.524 12.189 1.00 95.19 97 LEU A CA 1
ATOM 796 C C . LEU A 1 97 ? 0.618 3.502 13.208 1.00 95.19 97 LEU A C 1
ATOM 798 O O . LEU A 1 97 ? 1.045 4.650 13.313 1.00 95.19 97 LEU A O 1
ATOM 802 N N . LYS A 1 98 ? -0.367 3.053 13.994 1.00 93.75 98 LYS A N 1
ATOM 803 C CA . LYS A 1 98 ? -1.018 3.876 15.027 1.00 93.75 98 LYS A CA 1
ATOM 804 C C . LYS A 1 98 ? -0.001 4.452 16.023 1.00 93.75 98 LYS A C 1
ATOM 806 O O . LYS A 1 98 ? -0.071 5.637 16.352 1.00 93.75 98 LYS A O 1
ATOM 811 N N . ASN A 1 99 ? 0.936 3.623 16.479 1.00 92.25 99 ASN A N 1
ATOM 812 C CA . ASN A 1 99 ? 1.979 4.001 17.425 1.00 92.25 99 ASN A CA 1
ATOM 813 C C . ASN A 1 99 ? 2.951 5.006 16.781 1.00 92.25 99 ASN A C 1
ATOM 815 O O . ASN A 1 99 ? 3.156 6.082 17.342 1.00 92.25 99 ASN A O 1
ATOM 819 N N . MET A 1 100 ? 3.435 4.731 15.563 1.00 90.56 100 MET A N 1
ATOM 820 C CA . MET A 1 100 ? 4.305 5.614 14.770 1.00 90.56 100 MET A CA 1
ATOM 821 C C . MET A 1 100 ? 3.749 7.039 14.649 1.00 90.56 100 MET A C 1
ATOM 823 O O . MET A 1 100 ? 4.452 7.994 14.978 1.00 90.56 100 MET A O 1
ATOM 827 N N . ILE A 1 101 ? 2.480 7.189 14.248 1.00 88.19 101 ILE A N 1
ATOM 828 C CA . ILE A 1 101 ? 1.825 8.504 14.124 1.00 88.19 101 ILE A CA 1
ATOM 829 C C . ILE A 1 101 ? 1.747 9.220 15.481 1.00 88.19 101 ILE A C 1
ATOM 831 O O . ILE A 1 101 ? 1.964 10.428 15.558 1.00 88.19 101 ILE A O 1
ATOM 835 N N . SER A 1 102 ? 1.480 8.487 16.568 1.00 85.44 102 SER A N 1
ATOM 836 C CA . SER A 1 102 ? 1.389 9.072 17.914 1.00 85.44 102 SER A CA 1
ATOM 837 C C . SER A 1 102 ? 2.743 9.469 18.521 1.00 85.44 102 SER A C 1
ATOM 839 O O . SER A 1 102 ? 2.821 10.447 19.264 1.00 85.44 102 SER A O 1
ATOM 841 N N . GLU A 1 103 ? 3.809 8.728 18.209 1.00 85.50 103 GLU A N 1
ATOM 842 C CA . GLU A 1 103 ? 5.143 8.908 18.789 1.00 85.50 103 GLU A CA 1
ATOM 843 C C . GLU A 1 103 ? 5.963 9.975 18.067 1.00 85.50 103 GLU A C 1
ATOM 845 O O . GLU A 1 103 ? 6.632 10.782 18.716 1.00 85.50 103 GLU A O 1
ATOM 850 N N . LEU A 1 104 ? 5.930 9.979 16.730 1.00 73.44 104 LEU A N 1
ATOM 851 C CA . LEU A 1 104 ? 6.811 10.830 15.928 1.00 73.44 104 LEU A CA 1
ATOM 852 C C . LEU A 1 104 ? 6.452 12.315 16.001 1.00 73.44 104 LEU A C 1
ATOM 854 O O . LEU A 1 104 ? 7.289 13.137 15.638 1.00 73.44 104 LEU A O 1
ATOM 858 N N . LYS A 1 105 ? 5.246 12.659 16.486 1.00 67.00 105 LYS A N 1
ATOM 859 C CA . LYS A 1 105 ? 4.713 14.034 16.500 1.00 67.00 105 LYS A CA 1
ATOM 860 C C . LYS A 1 105 ? 4.958 14.729 15.157 1.00 67.00 105 LYS A C 1
ATOM 862 O O . LYS A 1 105 ? 5.487 15.838 15.116 1.00 67.00 105 LYS A O 1
ATOM 867 N N . LEU A 1 106 ? 4.614 14.022 14.079 1.00 64.12 106 LEU A N 1
ATOM 868 C CA . LEU A 1 106 ? 4.641 14.563 12.724 1.00 64.12 106 LEU A CA 1
ATOM 869 C C . LEU A 1 106 ? 3.877 15.898 12.696 1.00 64.12 106 LEU A C 1
ATOM 871 O O . LEU A 1 106 ? 2.995 16.117 13.534 1.00 64.12 106 LEU A O 1
ATOM 875 N N . GLU A 1 107 ? 4.228 16.779 11.752 1.00 61.00 107 GLU A N 1
ATOM 876 C CA . GLU A 1 107 ? 3.546 18.069 11.557 1.00 61.00 107 GLU A CA 1
ATOM 877 C C . GLU A 1 107 ? 2.014 17.894 11.646 1.00 61.00 107 GLU A C 1
ATOM 879 O O . GLU A 1 107 ? 1.520 16.879 11.145 1.00 61.00 107 GLU A O 1
ATOM 884 N N . PRO A 1 108 ? 1.251 18.832 12.255 1.00 56.44 108 PRO A N 1
ATOM 885 C CA . PRO A 1 108 ? -0.139 18.615 12.703 1.00 56.44 108 PRO A CA 1
ATOM 886 C C . PRO A 1 108 ? -1.146 18.104 11.659 1.00 56.44 108 PRO A C 1
ATOM 888 O O . PRO A 1 108 ? -2.256 17.699 12.015 1.00 56.44 108 PRO A O 1
ATOM 891 N N . ASP A 1 109 ? -0.773 18.151 10.384 1.00 56.34 109 ASP A N 1
ATOM 892 C CA . ASP A 1 109 ? -1.557 17.687 9.251 1.00 56.34 109 ASP A CA 1
ATOM 893 C C . ASP A 1 109 ? -1.433 16.172 8.986 1.00 56.34 109 ASP A C 1
ATOM 895 O O . ASP A 1 109 ? -2.382 15.605 8.445 1.00 56.34 109 ASP A O 1
ATOM 899 N N . PHE A 1 110 ? -0.350 15.499 9.412 1.00 70.19 110 PHE A N 1
ATOM 900 C CA . PHE A 1 110 ? -0.137 14.057 9.196 1.00 70.19 110 PHE A CA 1
ATOM 901 C C . PHE A 1 110 ? -0.987 13.187 10.130 1.00 70.19 110 PHE A C 1
ATOM 903 O O . PHE A 1 110 ? -0.794 13.141 11.348 1.00 70.19 110 PHE A O 1
ATOM 910 N N . LYS A 1 111 ? -1.902 12.423 9.540 1.00 84.06 111 LYS A N 1
ATOM 911 C CA . LYS A 1 111 ? -2.890 11.587 10.227 1.00 84.06 111 LYS A CA 1
ATOM 912 C C . LYS A 1 111 ? -2.712 10.117 9.876 1.00 84.06 111 LYS A C 1
ATOM 914 O O . LYS A 1 111 ? -2.129 9.744 8.862 1.00 84.06 111 LYS A O 1
ATOM 919 N N . PHE A 1 112 ? -3.326 9.259 10.692 1.00 90.69 112 PHE A N 1
ATOM 920 C CA . PHE A 1 112 ? -3.416 7.820 10.427 1.00 90.69 112 PHE A CA 1
ATOM 921 C C . PHE A 1 112 ? -3.949 7.516 9.014 1.00 90.69 112 PHE A C 1
ATOM 923 O O . PHE A 1 112 ? -3.463 6.598 8.359 1.00 90.69 112 PHE A O 1
ATOM 930 N N . ASN A 1 113 ? -4.906 8.312 8.522 1.00 89.38 113 ASN A N 1
ATOM 931 C CA . ASN A 1 113 ? -5.498 8.119 7.200 1.00 89.38 113 ASN A CA 1
ATOM 932 C C . ASN A 1 113 ? -4.503 8.305 6.045 1.00 89.38 113 ASN A C 1
ATOM 934 O O . ASN A 1 113 ? -4.615 7.607 5.043 1.00 89.38 113 ASN A O 1
ATOM 938 N N . ASP A 1 114 ? -3.521 9.192 6.174 1.00 85.81 114 ASP A N 1
ATOM 939 C CA . ASP A 1 114 ? -2.611 9.515 5.067 1.00 85.81 114 ASP A CA 1
ATOM 940 C C . ASP A 1 114 ? -1.682 8.324 4.780 1.00 85.81 114 ASP A C 1
ATOM 942 O O . ASP A 1 114 ? -1.436 7.946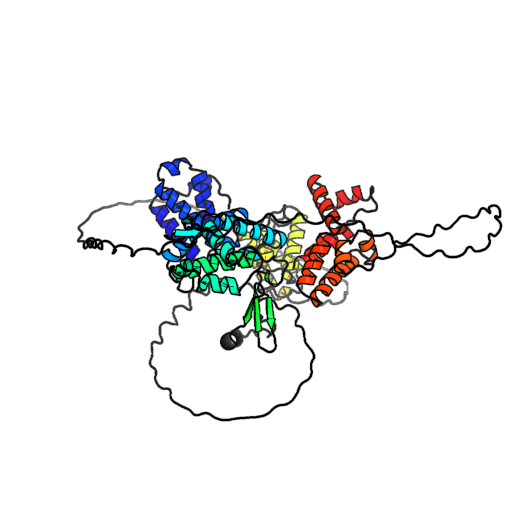 3.638 1.00 85.81 114 ASP A O 1
ATOM 946 N N . TYR A 1 115 ? -1.279 7.612 5.830 1.00 89.56 115 TYR A N 1
ATOM 947 C CA . TYR A 1 115 ? -0.530 6.365 5.706 1.00 89.56 115 TYR A CA 1
ATOM 948 C C . TYR A 1 115 ? -1.421 5.145 5.434 1.00 89.56 115 TYR A C 1
ATOM 950 O O . TYR A 1 115 ? -1.018 4.237 4.712 1.00 89.56 115 TYR A O 1
ATOM 958 N N . PHE A 1 116 ? -2.629 5.087 6.000 1.00 95.12 116 PHE A N 1
ATOM 959 C CA . PHE A 1 116 ? -3.485 3.904 5.873 1.00 95.12 116 PHE A CA 1
ATOM 960 C C . PHE A 1 116 ? -4.272 3.850 4.549 1.00 95.12 116 PHE A C 1
ATOM 962 O O . PHE A 1 116 ? -4.474 2.760 4.006 1.00 95.12 116 PHE A O 1
ATOM 969 N N . SER A 1 117 ? -4.717 5.006 4.041 1.00 92.69 117 SER A N 1
ATOM 970 C CA . SER A 1 117 ? -5.484 5.184 2.795 1.00 92.69 117 SER A CA 1
ATOM 971 C C . SER A 1 117 ? -4.620 5.737 1.663 1.00 92.69 117 SER A C 1
ATOM 973 O O . SER A 1 117 ? -4.563 5.129 0.594 1.00 92.69 117 SER A O 1
ATOM 975 N N . GLU A 1 118 ? -3.922 6.860 1.861 1.00 90.44 118 GLU A N 1
ATOM 976 C CA . GLU A 1 118 ? -3.285 7.550 0.727 1.00 90.44 118 GLU A CA 1
ATOM 977 C C . GLU A 1 118 ? -2.052 6.805 0.216 1.00 90.44 118 GLU A C 1
ATOM 979 O O . GLU A 1 118 ? -1.949 6.561 -0.986 1.00 90.44 118 GLU A O 1
ATOM 984 N N . LYS A 1 119 ? -1.211 6.262 1.104 1.00 94.06 119 LYS A N 1
ATOM 985 C CA . LYS A 1 119 ? -0.132 5.351 0.682 1.00 94.06 119 LYS A CA 1
ATOM 986 C C . LYS A 1 119 ? -0.651 4.070 0.007 1.00 94.06 119 LYS A C 1
ATOM 988 O O . LYS A 1 119 ? 0.046 3.508 -0.840 1.00 94.06 119 LYS A O 1
ATOM 993 N N . LEU A 1 120 ? -1.878 3.620 0.305 1.00 96.38 120 LEU A N 1
ATOM 994 C CA . LEU A 1 120 ? -2.520 2.520 -0.432 1.00 96.38 120 LEU A CA 1
ATOM 995 C C . LEU A 1 120 ? -2.981 2.958 -1.823 1.00 96.38 120 LEU A C 1
ATOM 997 O O . LEU A 1 120 ? -2.824 2.202 -2.781 1.00 96.38 120 LEU A O 1
ATOM 1001 N N . ARG A 1 121 ? -3.523 4.173 -1.947 1.00 94.00 121 ARG A N 1
ATOM 1002 C CA . ARG A 1 121 ? -3.878 4.786 -3.233 1.00 94.00 121 ARG A CA 1
ATOM 1003 C C . ARG A 1 121 ? -2.637 4.901 -4.124 1.00 94.00 121 ARG A C 1
ATOM 1005 O O . ARG A 1 121 ? -2.670 4.401 -5.244 1.00 94.00 121 ARG A O 1
ATOM 1012 N N . GLU A 1 122 ? -1.530 5.434 -3.605 1.00 92.31 122 GLU A N 1
ATOM 1013 C CA . GLU A 1 122 ? -0.225 5.483 -4.289 1.00 92.31 122 GLU A CA 1
ATOM 1014 C C . GLU A 1 122 ? 0.257 4.076 -4.707 1.00 92.31 122 GLU A C 1
ATOM 1016 O O . GLU A 1 122 ? 0.613 3.846 -5.866 1.00 92.31 122 GLU A O 1
ATOM 1021 N N . LYS A 1 123 ? 0.196 3.091 -3.797 1.00 95.00 123 LYS A N 1
ATOM 1022 C CA . LYS A 1 123 ? 0.545 1.687 -4.082 1.00 95.00 123 LYS A CA 1
ATOM 1023 C C . LYS A 1 123 ? -0.296 1.085 -5.213 1.00 95.00 123 LYS A C 1
ATOM 1025 O O . LYS A 1 123 ? 0.243 0.389 -6.073 1.00 95.00 123 LYS A O 1
ATOM 1030 N N . LEU A 1 124 ? -1.606 1.323 -5.221 1.00 93.94 124 LEU A N 1
ATOM 1031 C CA . LEU A 1 124 ? -2.508 0.819 -6.258 1.00 93.94 124 LEU A CA 1
ATOM 1032 C C . LEU A 1 124 ? -2.285 1.532 -7.600 1.00 93.94 124 LEU A C 1
ATOM 1034 O O . LEU A 1 124 ? -2.280 0.865 -8.632 1.00 93.94 124 LEU A O 1
ATOM 1038 N N . GLN A 1 125 ? -2.024 2.843 -7.602 1.00 88.88 125 GLN A N 1
ATOM 1039 C CA . GLN A 1 125 ? -1.658 3.593 -8.813 1.00 88.88 125 GLN A CA 1
ATOM 1040 C C . GLN A 1 125 ? -0.389 3.029 -9.480 1.00 88.88 125 GLN A C 1
ATOM 1042 O O . GLN A 1 125 ? -0.354 2.911 -10.705 1.00 88.88 125 GLN A O 1
ATOM 1047 N N . ASN A 1 126 ? 0.603 2.597 -8.690 1.00 86.38 126 ASN A N 1
ATOM 1048 C CA . ASN A 1 126 ? 1.834 1.961 -9.181 1.00 86.38 126 ASN A CA 1
ATOM 1049 C C . ASN A 1 126 ? 1.628 0.563 -9.805 1.00 86.38 126 ASN A C 1
ATOM 1051 O O . ASN A 1 126 ? 2.533 0.043 -10.460 1.00 86.38 126 ASN A O 1
ATOM 1055 N N . ILE A 1 127 ? 0.458 -0.061 -9.639 1.00 82.06 127 ILE A N 1
ATOM 1056 C CA . ILE A 1 127 ? 0.104 -1.315 -10.315 1.00 82.06 127 ILE A CA 1
ATOM 1057 C C . ILE A 1 127 ? -0.604 -0.966 -11.629 1.00 82.06 127 ILE A C 1
ATOM 1059 O O . ILE A 1 127 ? -1.710 -0.433 -11.621 1.00 82.06 127 ILE A O 1
ATOM 1063 N N . MET A 1 128 ? 0.005 -1.271 -12.777 1.00 74.38 128 MET A N 1
ATOM 1064 C CA . MET A 1 128 ? -0.575 -0.944 -14.094 1.00 74.38 128 MET A CA 1
ATOM 1065 C C . MET A 1 128 ? -1.770 -1.828 -14.488 1.00 74.38 128 MET A C 1
ATOM 1067 O O . MET A 1 128 ? -2.589 -1.421 -15.306 1.00 74.38 128 MET A O 1
ATOM 1071 N N . ILE A 1 129 ? -1.871 -3.036 -13.930 1.00 78.25 129 ILE A N 1
ATOM 1072 C CA . ILE A 1 129 ? -2.886 -4.037 -14.283 1.00 78.25 129 ILE A CA 1
ATOM 1073 C C . ILE A 1 129 ? -4.029 -3.968 -13.262 1.00 78.25 129 ILE A C 1
ATOM 1075 O O . ILE A 1 129 ? -3.816 -4.152 -12.064 1.00 78.25 129 ILE A O 1
ATOM 1079 N N . PHE A 1 130 ? -5.253 -3.685 -13.711 1.00 82.56 130 PHE A N 1
ATOM 1080 C CA . PHE A 1 130 ? -6.401 -3.517 -12.809 1.00 82.56 130 PHE A CA 1
ATOM 1081 C C . PHE A 1 130 ? -6.829 -4.838 -12.146 1.00 82.56 130 PHE A C 1
ATOM 1083 O O . PHE A 1 130 ? -7.279 -4.820 -11.002 1.00 82.56 130 PHE A O 1
ATOM 1090 N N . GLU A 1 131 ? -6.622 -5.989 -12.791 1.00 83.06 131 GLU A N 1
ATOM 1091 C CA . GLU A 1 131 ? -6.807 -7.309 -12.173 1.00 83.06 131 GLU A CA 1
ATOM 1092 C C . GLU A 1 131 ? -5.870 -7.503 -10.972 1.00 83.06 131 GLU A C 1
ATOM 1094 O O . GLU A 1 131 ? -6.296 -7.992 -9.925 1.00 83.06 131 GLU A O 1
ATOM 1099 N N . ASP A 1 132 ? -4.614 -7.058 -11.082 1.00 83.75 132 ASP A N 1
ATOM 1100 C CA . ASP A 1 132 ? -3.639 -7.131 -9.990 1.00 83.75 132 ASP A CA 1
ATOM 1101 C C . ASP A 1 132 ? -3.980 -6.154 -8.855 1.00 83.75 132 ASP A C 1
ATOM 1103 O O . ASP A 1 132 ? -3.784 -6.489 -7.680 1.00 83.75 132 ASP A O 1
ATOM 1107 N N . ARG A 1 133 ? -4.543 -4.974 -9.175 1.00 92.25 133 ARG A N 1
ATOM 1108 C CA . ARG A 1 133 ? -5.113 -4.055 -8.170 1.00 92.25 133 ARG A CA 1
ATOM 1109 C C . ARG A 1 133 ? -6.230 -4.745 -7.399 1.00 92.25 133 ARG A C 1
ATOM 1111 O O . ARG A 1 133 ? -6.188 -4.780 -6.172 1.00 92.25 133 ARG A O 1
ATOM 1118 N N . ASP A 1 134 ? -7.201 -5.327 -8.096 1.00 91.56 134 ASP A N 1
ATOM 1119 C CA . ASP A 1 134 ? -8.359 -5.975 -7.474 1.00 91.56 134 ASP A CA 1
ATOM 1120 C C . ASP A 1 134 ? -7.978 -7.235 -6.681 1.00 91.56 134 ASP A C 1
ATOM 1122 O O . ASP A 1 134 ? -8.510 -7.460 -5.589 1.00 91.56 134 ASP A O 1
ATOM 1126 N N . SER A 1 135 ? -6.992 -7.998 -7.160 1.00 95.31 135 SER A N 1
ATOM 1127 C CA . SER A 1 135 ? -6.379 -9.107 -6.422 1.00 95.31 135 SER A CA 1
ATOM 1128 C C . SER A 1 135 ? -5.735 -8.627 -5.117 1.00 95.31 135 SER A C 1
ATOM 1130 O O . SER A 1 135 ? -6.029 -9.170 -4.047 1.00 95.31 135 SER A O 1
ATOM 1132 N N . LEU A 1 136 ? -4.922 -7.561 -5.157 1.00 97.75 136 LEU A N 1
ATOM 1133 C CA . LEU A 1 136 ? -4.326 -6.970 -3.954 1.00 97.75 136 LEU A CA 1
ATOM 1134 C C . LEU A 1 136 ? -5.400 -6.426 -2.998 1.00 97.75 136 LEU A C 1
ATOM 1136 O O . LEU A 1 136 ? -5.367 -6.731 -1.804 1.00 97.75 136 LEU A O 1
ATOM 1140 N N . LYS A 1 137 ? -6.397 -5.691 -3.506 1.00 97.75 137 LYS A N 1
ATOM 1141 C CA . LYS A 1 137 ? -7.544 -5.199 -2.723 1.00 97.75 137 LYS A CA 1
ATOM 1142 C C . LYS A 1 137 ? -8.272 -6.341 -2.012 1.00 97.75 137 LYS A C 1
ATOM 1144 O O . LYS A 1 137 ? -8.587 -6.225 -0.829 1.00 97.75 137 LYS A O 1
ATOM 1149 N N . GLN A 1 138 ? -8.535 -7.456 -2.696 1.00 97.94 138 GLN A N 1
ATOM 1150 C CA . GLN A 1 138 ? -9.175 -8.631 -2.097 1.00 97.94 138 GLN A CA 1
ATOM 1151 C C . GLN A 1 138 ? -8.317 -9.247 -0.984 1.00 97.94 138 GLN A C 1
ATOM 1153 O O . GLN A 1 138 ? -8.852 -9.584 0.076 1.00 97.94 138 GLN A O 1
ATOM 1158 N N . GLN A 1 139 ? -7.004 -9.368 -1.194 1.00 98.56 139 GLN A N 1
ATOM 1159 C CA . GLN A 1 139 ? -6.079 -9.897 -0.189 1.00 98.56 139 GLN A CA 1
ATOM 1160 C C . GLN A 1 139 ? -5.990 -8.983 1.045 1.00 98.56 139 GLN A C 1
ATOM 1162 O O . GLN A 1 139 ? -6.069 -9.479 2.168 1.00 98.56 139 GLN A O 1
ATOM 1167 N N . ILE A 1 140 ? -5.931 -7.659 0.857 1.00 98.62 140 ILE A N 1
ATOM 1168 C CA . ILE A 1 140 ? -5.962 -6.670 1.950 1.00 98.62 140 ILE A CA 1
ATOM 1169 C C . ILE A 1 140 ? -7.292 -6.733 2.712 1.00 98.62 140 ILE A C 1
ATOM 1171 O O . ILE A 1 140 ? -7.284 -6.777 3.942 1.00 98.62 140 ILE A O 1
ATOM 1175 N N . ARG A 1 141 ? -8.439 -6.803 2.018 1.00 98.12 141 ARG A N 1
ATOM 1176 C CA . ARG A 1 141 ? -9.754 -6.964 2.670 1.00 98.12 141 ARG A CA 1
ATOM 1177 C C . ARG A 1 141 ? -9.807 -8.217 3.536 1.00 98.12 141 ARG A C 1
ATOM 1179 O O . ARG A 1 141 ? -10.265 -8.133 4.672 1.00 98.12 141 ARG A O 1
ATOM 1186 N N . LYS A 1 142 ? -9.309 -9.349 3.026 1.00 98.38 142 LYS A N 1
ATOM 1187 C CA . LYS A 1 142 ? -9.214 -10.596 3.794 1.00 98.38 142 LYS A CA 1
ATOM 1188 C C . LYS A 1 142 ? -8.340 -10.405 5.036 1.00 98.38 142 LYS A C 1
ATOM 1190 O O . LYS A 1 142 ? -8.813 -10.665 6.141 1.00 98.38 142 LYS A O 1
ATOM 1195 N N . ALA A 1 143 ? -7.121 -9.889 4.858 1.00 98.44 143 ALA A N 1
ATOM 1196 C CA . ALA A 1 143 ? -6.174 -9.640 5.942 1.00 98.44 143 ALA A CA 1
ATOM 1197 C C . ALA A 1 143 ? -6.785 -8.769 7.050 1.00 98.44 143 ALA A C 1
ATOM 1199 O O . ALA A 1 143 ? -6.735 -9.156 8.212 1.00 98.44 143 ALA A O 1
ATOM 1200 N N . LEU A 1 144 ? -7.464 -7.673 6.696 1.00 98.38 144 LEU A N 1
ATOM 1201 C CA . LEU A 1 144 ? -8.178 -6.808 7.641 1.00 98.38 144 LEU A CA 1
ATOM 1202 C C . LEU A 1 144 ? -9.268 -7.544 8.432 1.00 98.38 144 LEU A C 1
ATOM 1204 O O . LEU A 1 144 ? -9.347 -7.406 9.653 1.00 98.38 144 LEU A O 1
ATOM 1208 N N . THR A 1 145 ? -10.091 -8.358 7.766 1.00 97.88 145 THR A N 1
ATOM 1209 C CA . THR A 1 145 ? -11.159 -9.125 8.436 1.00 97.88 145 THR A CA 1
ATOM 1210 C C . THR A 1 145 ? -10.652 -10.294 9.287 1.00 97.88 145 THR A C 1
ATOM 1212 O O . THR A 1 145 ? -11.387 -10.783 10.143 1.00 97.88 145 THR A O 1
ATOM 1215 N N . GLU A 1 146 ? -9.406 -10.728 9.084 1.00 97.94 146 GLU A N 1
ATOM 1216 C CA . GLU A 1 146 ? -8.746 -11.804 9.838 1.00 97.94 146 GLU A CA 1
ATOM 1217 C C . GLU A 1 146 ? -7.739 -11.277 10.884 1.00 97.94 146 GLU A C 1
ATOM 1219 O O . GLU A 1 146 ? -7.257 -12.052 11.716 1.00 97.94 146 GLU A O 1
ATOM 1224 N N . ASN A 1 147 ? -7.453 -9.967 10.888 1.00 98.25 147 ASN A N 1
ATOM 1225 C CA . ASN A 1 147 ? -6.436 -9.329 11.723 1.00 98.25 147 ASN A CA 1
ATOM 1226 C C . ASN A 1 147 ? -6.778 -9.428 13.231 1.00 98.25 147 ASN A C 1
ATOM 1228 O O . ASN A 1 147 ? -7.844 -9.014 13.702 1.00 98.25 147 ASN A O 1
ATOM 1232 N N . LYS A 1 148 ? -5.838 -9.992 14.002 1.00 97.81 148 LYS A N 1
ATOM 1233 C CA . LYS A 1 148 ? -5.976 -10.292 15.440 1.00 97.81 148 LYS A CA 1
ATOM 1234 C C . LYS A 1 148 ? -5.387 -9.220 16.365 1.00 97.81 148 LYS A C 1
ATOM 1236 O O . LYS A 1 148 ? -5.472 -9.383 17.583 1.00 97.81 148 LYS A O 1
ATOM 1241 N N . GLU A 1 149 ? -4.811 -8.148 15.829 1.00 97.88 149 GLU A N 1
ATOM 1242 C CA . GLU A 1 149 ? -4.294 -7.019 16.604 1.00 97.88 149 GLU A CA 1
ATOM 1243 C C . GLU A 1 149 ? -5.410 -6.386 17.440 1.00 97.88 149 GLU A C 1
ATOM 1245 O O . GLU A 1 149 ? -6.461 -6.015 16.917 1.00 97.88 149 GLU A O 1
ATOM 1250 N N . VAL A 1 150 ? -5.181 -6.256 18.750 1.00 97.75 150 VAL A N 1
ATOM 1251 C CA . VAL A 1 150 ? -6.074 -5.546 19.677 1.00 97.75 150 VAL A CA 1
ATOM 1252 C C . VAL A 1 150 ? -5.841 -4.048 19.501 1.00 97.75 150 VAL A C 1
ATOM 1254 O O . VAL A 1 150 ? -4.735 -3.571 19.753 1.00 97.75 150 VAL A O 1
ATOM 1257 N N . LEU A 1 151 ? -6.854 -3.307 19.047 1.00 94.56 151 LEU A N 1
ATOM 1258 C CA . LEU A 1 151 ? -6.666 -1.918 18.611 1.00 94.56 151 LEU A CA 1
ATOM 1259 C C . LEU A 1 151 ? -6.718 -0.910 19.778 1.00 94.56 151 LEU A C 1
ATOM 1261 O O . LEU A 1 151 ? -5.915 0.027 19.824 1.00 94.56 151 LEU A O 1
ATOM 1265 N N . PHE A 1 152 ? -7.631 -1.119 20.737 1.00 95.56 152 PHE A N 1
ATOM 1266 C CA . PHE A 1 152 ? -7.876 -0.252 21.907 1.00 95.56 152 PHE A CA 1
ATOM 1267 C C . PHE A 1 152 ? -8.209 -1.083 23.154 1.00 95.56 152 PHE A C 1
ATOM 1269 O O . PHE A 1 152 ? -8.758 -2.169 23.014 1.00 95.56 152 PHE A O 1
ATOM 1276 N N . ASP A 1 153 ? -7.992 -0.570 24.367 1.00 93.75 153 ASP A N 1
ATOM 1277 C CA . ASP A 1 153 ? -8.408 -1.258 25.602 1.00 93.75 153 ASP A CA 1
ATOM 1278 C C . ASP A 1 153 ? -9.913 -1.073 25.893 1.00 93.75 153 ASP A C 1
ATOM 1280 O O . ASP A 1 153 ? -10.327 -0.283 26.739 1.00 93.75 153 ASP A O 1
ATOM 1284 N N . VAL A 1 154 ? -10.751 -1.764 25.114 1.00 93.62 154 VAL A N 1
ATOM 1285 C CA . VAL A 1 154 ? -12.211 -1.840 25.282 1.00 93.62 154 VAL A CA 1
ATOM 1286 C C . VAL A 1 154 ? -12.699 -3.263 25.004 1.00 93.62 154 VAL A C 1
ATOM 1288 O O . VAL A 1 154 ? -12.046 -4.030 24.294 1.00 93.62 154 VAL A O 1
ATOM 1291 N N . LYS A 1 155 ? -13.874 -3.624 25.528 1.00 93.25 155 LYS A N 1
ATOM 1292 C CA . LYS A 1 155 ? -14.561 -4.876 25.174 1.00 93.25 155 LYS A CA 1
ATOM 1293 C C . LYS A 1 155 ? -15.657 -4.602 24.154 1.00 93.25 155 LYS A C 1
ATOM 1295 O O . LYS A 1 155 ? -16.340 -3.583 24.243 1.00 93.25 155 LYS A O 1
ATOM 1300 N N . LEU A 1 156 ? -15.818 -5.510 23.199 1.00 94.12 156 LEU A N 1
ATOM 1301 C CA . LEU A 1 156 ? -16.878 -5.446 22.195 1.00 94.12 156 LEU A CA 1
ATOM 1302 C C . LEU A 1 156 ? -17.997 -6.402 22.590 1.00 94.12 156 LEU A C 1
ATOM 1304 O O . LEU A 1 156 ? -17.727 -7.548 22.935 1.00 94.12 156 LEU A O 1
ATOM 1308 N N . ASP A 1 157 ? -19.242 -5.940 22.517 1.00 89.75 157 ASP A N 1
ATOM 1309 C CA . ASP A 1 157 ? -20.408 -6.817 22.606 1.00 89.75 157 ASP A CA 1
ATOM 1310 C C . ASP A 1 157 ? -20.730 -7.344 21.203 1.00 89.75 157 ASP A C 1
ATOM 1312 O O . ASP A 1 157 ? -21.133 -6.578 20.324 1.00 89.75 157 ASP A O 1
ATOM 1316 N N . ILE A 1 158 ? -20.477 -8.632 20.978 1.00 88.88 158 ILE A N 1
ATOM 1317 C CA . ILE A 1 158 ? -20.726 -9.325 19.711 1.00 88.88 158 ILE A CA 1
ATOM 1318 C C . ILE A 1 158 ? -21.599 -10.533 20.034 1.00 88.88 158 ILE A C 1
ATOM 1320 O O . ILE A 1 158 ? -21.179 -11.432 20.760 1.00 88.88 158 ILE A O 1
ATOM 1324 N N . ASP A 1 159 ? -22.833 -10.531 19.531 1.00 85.44 159 ASP A N 1
ATOM 1325 C CA . ASP A 1 159 ? -23.843 -11.569 19.779 1.00 85.44 159 ASP A CA 1
ATOM 1326 C C . ASP A 1 159 ? -24.057 -11.891 21.277 1.00 85.44 159 ASP A C 1
ATOM 1328 O O . ASP A 1 159 ? -24.254 -13.044 21.669 1.00 85.44 159 ASP A O 1
ATOM 1332 N N . GLY A 1 160 ? -23.992 -10.866 22.139 1.00 84.75 160 GLY A N 1
ATOM 1333 C CA . GLY A 1 160 ? -24.137 -10.991 23.594 1.00 84.75 160 GLY A CA 1
ATOM 1334 C C . GLY A 1 160 ? -22.877 -11.480 24.319 1.00 84.75 160 GLY A C 1
ATOM 1335 O O . GLY A 1 160 ? -22.925 -11.741 25.525 1.00 84.75 160 GLY A O 1
ATOM 1336 N N . LYS A 1 161 ? -21.750 -11.638 23.613 1.00 90.75 161 LYS A N 1
ATOM 1337 C CA . LYS A 1 161 ? -20.457 -12.045 24.175 1.00 90.75 161 LYS A CA 1
ATOM 1338 C C . LYS A 1 161 ? -19.505 -10.860 24.249 1.00 90.75 161 LYS A C 1
ATOM 1340 O O . LYS A 1 161 ? -19.374 -10.083 23.311 1.00 90.75 161 LYS A O 1
ATOM 1345 N N . GLN A 1 162 ? -18.803 -10.770 25.375 1.00 93.50 162 GLN A N 1
ATOM 1346 C CA . GLN A 1 162 ? -17.785 -9.754 25.627 1.00 93.50 162 GLN A CA 1
ATOM 1347 C C . GLN A 1 162 ? -16.442 -10.193 25.036 1.00 93.50 162 GLN A C 1
ATOM 1349 O O . GLN A 1 162 ? -15.666 -10.909 25.671 1.00 93.50 162 GLN A O 1
ATOM 1354 N N . GLU A 1 163 ? -16.195 -9.759 23.809 1.00 95.44 163 GLU A N 1
ATOM 1355 C CA . GLU A 1 163 ? -15.033 -10.091 22.993 1.00 95.44 163 GLU A CA 1
ATOM 1356 C C . GLU A 1 163 ? -13.914 -9.045 23.108 1.00 95.44 163 GLU A C 1
ATOM 1358 O O . GLU A 1 163 ? -14.135 -7.887 23.479 1.00 95.44 163 GLU A O 1
ATOM 1363 N N . LYS A 1 164 ? -12.684 -9.441 22.752 1.00 96.00 164 LYS A N 1
ATOM 1364 C CA . LYS A 1 164 ? -11.566 -8.491 22.613 1.00 96.00 164 LYS A CA 1
ATOM 1365 C C . LYS A 1 164 ? -11.794 -7.570 21.409 1.00 96.00 164 LYS A C 1
ATOM 1367 O O . LYS A 1 164 ? -12.272 -8.016 20.368 1.00 96.00 164 LYS A O 1
ATOM 1372 N N . SER A 1 165 ? -11.356 -6.323 21.523 1.00 95.94 165 SER A N 1
ATOM 1373 C CA . SER A 1 165 ? -11.323 -5.265 20.496 1.00 95.94 165 SER A CA 1
ATOM 1374 C C . SER A 1 165 ? -10.300 -5.493 19.370 1.00 95.94 165 SER A C 1
ATOM 1376 O O . SER A 1 165 ? -9.579 -4.575 18.965 1.00 95.94 165 SER A O 1
ATOM 1378 N N . THR A 1 166 ? -10.211 -6.723 18.859 1.00 98.00 166 THR A N 1
ATOM 1379 C CA . THR A 1 166 ? -9.383 -7.004 17.682 1.00 98.00 166 THR A CA 1
ATOM 1380 C C . THR A 1 166 ? -9.969 -6.352 16.435 1.00 98.00 166 THR A C 1
ATOM 1382 O O . THR A 1 166 ? -11.182 -6.152 16.357 1.00 98.00 166 THR A O 1
ATOM 1385 N N . ILE A 1 167 ? -9.135 -6.047 15.441 1.00 98.00 167 ILE A N 1
ATOM 1386 C CA . ILE A 1 167 ? -9.593 -5.468 14.166 1.00 98.00 167 ILE A CA 1
ATOM 1387 C C . ILE A 1 167 ? -10.640 -6.380 13.495 1.00 98.00 167 ILE A C 1
ATOM 1389 O O . ILE A 1 167 ? -11.717 -5.911 13.127 1.00 98.00 167 ILE A O 1
ATOM 1393 N N . ALA A 1 168 ? -10.420 -7.698 13.469 1.00 98.06 168 ALA A N 1
ATOM 1394 C CA . ALA A 1 168 ? -11.411 -8.677 13.013 1.00 98.06 168 ALA A CA 1
ATOM 1395 C C . ALA A 1 168 ? -12.745 -8.611 13.788 1.00 98.06 168 ALA A C 1
ATOM 1397 O O . ALA A 1 168 ? -13.821 -8.708 13.196 1.00 98.06 168 ALA A O 1
ATOM 1398 N N . ASN A 1 169 ? -12.710 -8.435 15.113 1.00 97.81 169 ASN A N 1
ATOM 1399 C CA . ASN A 1 169 ? -13.922 -8.324 15.928 1.00 97.81 169 ASN A CA 1
ATOM 1400 C C . ASN A 1 169 ? -14.632 -6.969 15.730 1.00 97.81 169 ASN A C 1
ATOM 1402 O O . ASN A 1 169 ? -15.863 -6.927 15.714 1.00 97.81 169 ASN A O 1
ATOM 1406 N N . TRP A 1 170 ? -13.891 -5.889 15.473 1.00 97.62 170 TRP A N 1
ATOM 1407 C CA . TRP A 1 170 ? -14.454 -4.617 15.011 1.00 97.62 170 TRP A CA 1
ATOM 1408 C C . TRP A 1 170 ? -15.176 -4.766 13.666 1.00 97.62 170 TRP A C 1
ATOM 1410 O O . TRP A 1 170 ? -16.287 -4.254 13.526 1.00 97.62 170 TRP A O 1
ATOM 1420 N N . PHE A 1 171 ? -14.625 -5.529 12.715 1.00 97.38 171 PHE A N 1
ATOM 1421 C CA . PHE A 1 171 ? -15.313 -5.857 11.460 1.00 97.38 171 PHE A CA 1
ATOM 1422 C C . PHE A 1 171 ? -16.575 -6.704 11.667 1.00 97.38 171 PHE A C 1
ATOM 1424 O O . PHE A 1 171 ? -17.595 -6.406 11.050 1.00 97.38 171 PHE A O 1
ATOM 1431 N N . LYS A 1 172 ? -16.572 -7.698 12.567 1.00 96.25 172 LYS A N 1
ATOM 1432 C CA . LYS A 1 172 ? -17.800 -8.445 12.925 1.00 96.25 172 LYS A CA 1
ATOM 1433 C C . LYS A 1 172 ? -18.892 -7.513 13.454 1.00 96.25 172 LYS A C 1
ATOM 1435 O O . LYS A 1 172 ? -20.022 -7.565 12.973 1.00 96.25 172 LYS A O 1
ATOM 1440 N N . LEU A 1 173 ? -18.546 -6.632 14.398 1.00 95.81 173 LEU A N 1
ATOM 1441 C CA . LEU A 1 173 ? -19.473 -5.645 14.954 1.00 95.81 173 LEU A CA 1
ATOM 1442 C C . LEU A 1 173 ? -19.994 -4.690 13.864 1.00 95.81 173 LEU A C 1
ATOM 1444 O O . LEU A 1 173 ? -21.195 -4.430 13.795 1.00 95.81 173 LEU A O 1
ATOM 1448 N N . TYR A 1 174 ? -19.115 -4.216 12.979 1.00 95.69 174 TYR A N 1
ATOM 1449 C CA . TYR A 1 174 ? -19.476 -3.365 11.846 1.00 95.69 174 TYR A CA 1
ATOM 1450 C C . TYR A 1 174 ? -20.441 -4.069 10.879 1.00 95.69 174 TYR A C 1
ATOM 1452 O O . TYR A 1 174 ? -21.518 -3.540 10.599 1.00 95.69 174 TYR A O 1
ATOM 1460 N N . PHE A 1 175 ? -20.136 -5.294 10.436 1.00 94.75 175 PHE A N 1
ATOM 1461 C CA . PHE A 1 175 ? -20.998 -6.057 9.524 1.00 94.75 175 PHE A CA 1
ATOM 1462 C C . PHE A 1 175 ? -22.341 -6.449 10.150 1.00 94.75 175 PHE A C 1
ATOM 1464 O O . PHE A 1 175 ? -23.335 -6.489 9.429 1.00 94.75 175 PHE A O 1
ATOM 1471 N N . ALA A 1 176 ? -22.413 -6.670 11.466 1.00 92.56 176 ALA A N 1
ATOM 1472 C CA . ALA A 1 176 ? -23.680 -6.905 12.163 1.00 92.56 176 ALA A CA 1
ATOM 1473 C C . ALA A 1 176 ? -24.608 -5.671 12.167 1.00 92.56 176 ALA A C 1
ATOM 1475 O O . ALA A 1 176 ? -25.825 -5.820 12.230 1.00 92.56 176 ALA A O 1
ATOM 1476 N N . ASN A 1 177 ? -24.050 -4.455 12.081 1.00 91.94 177 ASN A N 1
ATOM 1477 C CA . ASN A 1 177 ? -24.813 -3.199 12.093 1.00 91.94 177 ASN A CA 1
ATOM 1478 C C . ASN A 1 177 ? -25.085 -2.650 10.676 1.00 91.94 177 ASN A C 1
ATOM 1480 O O . ASN A 1 177 ? -26.170 -2.139 10.407 1.00 91.94 177 ASN A O 1
ATOM 1484 N N . VAL A 1 178 ? -24.107 -2.738 9.769 1.00 92.38 178 VAL A N 1
ATOM 1485 C CA . VAL A 1 178 ? -24.161 -2.143 8.417 1.00 92.38 178 VAL A CA 1
ATOM 1486 C C . VAL A 1 178 ? -24.498 -3.178 7.336 1.00 92.38 178 VAL A C 1
ATOM 1488 O O . VAL A 1 178 ? -25.178 -2.859 6.359 1.00 92.38 178 VAL A O 1
ATOM 1491 N N . GLY A 1 179 ? -24.093 -4.433 7.540 1.00 87.88 179 GLY A N 1
ATOM 1492 C CA . GLY A 1 179 ? -24.113 -5.506 6.546 1.00 87.88 179 GLY A CA 1
ATOM 1493 C C . GLY A 1 179 ? -22.758 -5.691 5.850 1.00 87.88 179 GLY A C 1
ATOM 1494 O O . GLY A 1 179 ? -21.931 -4.787 5.799 1.00 87.88 179 GLY A O 1
ATOM 1495 N N . ALA A 1 180 ? -22.528 -6.881 5.288 1.00 80.44 180 ALA A N 1
ATOM 1496 C CA . ALA A 1 180 ? -21.303 -7.200 4.540 1.00 80.44 180 ALA A CA 1
ATOM 1497 C C . ALA A 1 180 ? -21.365 -6.825 3.039 1.00 80.44 180 ALA A C 1
ATOM 1499 O O . ALA A 1 180 ? -20.358 -6.921 2.338 1.00 80.44 180 ALA A O 1
ATOM 1500 N N . GLY A 1 181 ? -22.545 -6.426 2.544 1.00 75.69 181 GLY A N 1
ATOM 1501 C CA . GLY A 1 181 ? -22.825 -6.147 1.131 1.00 75.69 181 GLY A CA 1
ATOM 1502 C C . GLY A 1 181 ? -22.291 -4.801 0.622 1.00 75.69 181 GLY A C 1
ATOM 1503 O O . GLY A 1 181 ? -21.227 -4.340 1.034 1.00 75.69 181 GLY A O 1
ATOM 1504 N N . GLY A 1 182 ? -23.025 -4.189 -0.314 1.00 70.25 182 GLY A N 1
ATOM 1505 C CA . GLY A 1 182 ? -22.708 -2.865 -0.863 1.00 70.25 182 GLY A CA 1
ATOM 1506 C C . GLY A 1 182 ? -22.867 -1.725 0.154 1.00 70.25 182 GLY A C 1
ATOM 1507 O O . GLY A 1 182 ? -23.524 -1.885 1.180 1.00 70.25 182 GLY A O 1
ATOM 1508 N N . ILE A 1 183 ? -22.264 -0.572 -0.153 1.00 77.44 183 ILE A N 1
ATOM 1509 C CA . ILE A 1 183 ? -22.127 0.566 0.768 1.00 77.44 183 ILE A CA 1
ATOM 1510 C C . ILE A 1 183 ? -23.488 1.218 1.069 1.00 77.44 183 ILE A C 1
ATOM 1512 O O . ILE A 1 183 ? -23.993 2.029 0.291 1.00 77.44 183 ILE A O 1
ATOM 1516 N N . ASP A 1 184 ? -24.041 0.935 2.246 1.00 85.44 184 ASP A N 1
ATOM 1517 C CA . ASP A 1 184 ? -25.161 1.679 2.829 1.00 85.44 184 ASP A CA 1
ATOM 1518 C C . ASP A 1 184 ? -24.615 2.842 3.676 1.00 85.44 184 ASP A C 1
ATOM 1520 O O . ASP A 1 184 ? -24.318 2.701 4.867 1.00 85.44 184 ASP A O 1
ATOM 1524 N N . LYS A 1 185 ? -24.455 4.013 3.041 1.00 86.38 185 LYS A N 1
ATOM 1525 C CA . LYS A 1 185 ? -23.923 5.222 3.699 1.00 86.38 185 LYS A CA 1
ATOM 1526 C C . LYS A 1 185 ? -24.770 5.668 4.897 1.00 86.38 185 LYS A C 1
ATOM 1528 O O . LYS A 1 185 ? -24.223 6.245 5.834 1.00 86.38 185 LYS A O 1
ATOM 1533 N N . LEU A 1 186 ? -26.081 5.406 4.898 1.00 89.81 186 LEU A N 1
ATOM 1534 C CA . LEU A 1 186 ? -26.952 5.776 6.015 1.00 89.81 186 LEU A CA 1
ATOM 1535 C C . LEU A 1 186 ? -26.657 4.899 7.234 1.00 89.81 186 LEU A C 1
ATOM 1537 O O . LEU A 1 186 ? -26.408 5.437 8.314 1.00 89.81 186 LEU A O 1
ATOM 1541 N N . LYS A 1 187 ? -26.603 3.573 7.059 1.00 92.75 187 LYS A N 1
ATOM 1542 C CA . LYS A 1 187 ? -26.223 2.652 8.144 1.00 92.75 187 LYS A CA 1
ATOM 1543 C C . LYS A 1 187 ? -24.798 2.877 8.628 1.00 92.75 187 LYS A C 1
ATOM 1545 O O . LYS A 1 187 ? -24.560 2.824 9.829 1.00 92.75 187 LYS A O 1
ATOM 1550 N N . GLN A 1 188 ? -23.857 3.172 7.732 1.00 92.81 188 GLN A N 1
ATOM 1551 C CA . GLN A 1 188 ? -22.487 3.516 8.116 1.00 92.81 188 GLN A CA 1
ATOM 1552 C C . GLN A 1 188 ? -22.459 4.779 9.000 1.00 92.81 188 GLN A C 1
ATOM 1554 O O . GLN A 1 188 ? -21.847 4.768 10.069 1.00 92.81 188 GLN A O 1
ATOM 1559 N N . THR A 1 189 ? -23.181 5.842 8.626 1.00 92.69 189 THR A N 1
ATOM 1560 C CA . THR A 1 189 ? -23.318 7.050 9.460 1.00 92.69 189 THR A CA 1
ATOM 1561 C C . THR A 1 189 ? -24.007 6.757 10.795 1.00 92.69 189 THR A C 1
ATOM 1563 O O . THR A 1 189 ? -23.538 7.232 11.831 1.00 92.69 189 THR A O 1
ATOM 1566 N N . GLN A 1 190 ? -25.073 5.951 10.808 1.00 93.75 190 GLN A N 1
ATOM 1567 C CA . GLN A 1 190 ? -25.745 5.513 12.039 1.00 93.75 190 GLN A CA 1
ATOM 1568 C C . GLN A 1 190 ? -24.807 4.706 12.944 1.00 93.75 190 GLN A C 1
ATOM 1570 O O . GLN A 1 190 ? -24.754 4.964 14.141 1.00 93.75 190 GLN A O 1
ATOM 1575 N N . PHE A 1 191 ? -24.000 3.796 12.396 1.00 94.88 191 PHE A N 1
ATOM 1576 C CA . PHE A 1 191 ? -23.006 3.046 13.161 1.00 94.88 191 PHE A CA 1
ATOM 1577 C C . PHE A 1 191 ? -22.014 3.982 13.863 1.00 94.88 191 PHE A C 1
ATOM 1579 O O . PHE A 1 191 ? -21.848 3.898 15.079 1.00 94.88 191 PHE A O 1
ATOM 1586 N N . PHE A 1 192 ? -21.421 4.935 13.139 1.00 93.88 192 PHE A N 1
ATOM 1587 C CA . PHE A 1 192 ? -20.479 5.886 13.734 1.00 93.88 192 PHE A CA 1
ATOM 1588 C C . PHE A 1 192 ? -21.119 6.815 14.779 1.00 93.88 192 PHE A C 1
ATOM 1590 O O . PHE A 1 192 ? -20.453 7.184 15.744 1.00 93.88 192 PHE A O 1
ATOM 1597 N N . THR A 1 193 ? -22.390 7.196 14.612 1.00 93.75 193 THR A N 1
ATOM 1598 C CA . THR A 1 193 ? -23.058 8.211 15.454 1.00 93.75 193 THR A CA 1
ATOM 1599 C C . THR A 1 193 ? -23.928 7.651 16.582 1.00 93.75 193 THR A C 1
ATOM 1601 O O . THR A 1 193 ? -24.182 8.363 17.547 1.00 93.75 193 THR A O 1
ATOM 1604 N N . GLN A 1 194 ? -24.386 6.399 16.493 1.00 93.50 194 GLN A N 1
ATOM 1605 C CA . GLN A 1 194 ? -25.382 5.821 17.409 1.00 93.50 194 GLN A CA 1
ATOM 1606 C C . GLN A 1 194 ? -24.915 4.528 18.092 1.00 93.50 194 GLN A C 1
ATOM 1608 O O . GLN A 1 194 ? -25.473 4.154 19.127 1.00 93.50 194 GLN A O 1
ATOM 1613 N N . ASN A 1 195 ? -23.903 3.826 17.563 1.00 94.12 195 ASN A N 1
ATOM 1614 C CA . ASN A 1 195 ? -23.414 2.607 18.208 1.00 94.12 195 ASN A CA 1
ATOM 1615 C C . ASN A 1 195 ? -22.756 2.945 19.559 1.00 94.12 195 ASN A C 1
ATOM 1617 O O . ASN A 1 195 ? -21.800 3.717 19.624 1.00 94.12 195 ASN A O 1
ATOM 1621 N N . LYS A 1 196 ? -23.250 2.336 20.644 1.00 91.75 196 LYS A N 1
ATOM 1622 C CA . LYS A 1 196 ? -22.813 2.636 22.020 1.00 91.75 196 LYS A CA 1
ATOM 1623 C C . LYS A 1 196 ? -21.311 2.440 22.241 1.00 91.75 196 LYS A C 1
ATOM 1625 O O . LYS A 1 196 ? -20.709 3.213 22.978 1.00 91.75 196 LYS A O 1
ATOM 1630 N N . VAL A 1 197 ? -20.709 1.428 21.611 1.00 92.81 197 VAL A N 1
ATOM 1631 C CA . VAL A 1 197 ? -19.276 1.144 21.761 1.00 92.81 197 VAL A CA 1
ATOM 1632 C C . VAL A 1 197 ? -18.459 2.182 20.991 1.00 92.81 197 VAL A C 1
ATOM 1634 O O . VAL A 1 197 ? -17.534 2.756 21.559 1.00 92.81 197 VAL A O 1
ATOM 1637 N N . MET A 1 198 ? -18.860 2.528 19.761 1.00 94.12 198 MET A N 1
ATOM 1638 C CA . MET A 1 198 ? -18.242 3.628 19.000 1.00 94.12 198 MET A CA 1
ATOM 1639 C C . MET A 1 198 ? -18.302 4.959 19.757 1.00 94.12 198 MET A C 1
ATOM 1641 O O . MET A 1 198 ? -17.302 5.667 19.837 1.00 94.12 198 MET A O 1
ATOM 1645 N N . GLN A 1 199 ? -19.443 5.275 20.371 1.00 93.12 199 GLN A N 1
ATOM 1646 C CA . GLN A 1 199 ? -19.629 6.497 21.161 1.00 93.12 199 GLN A CA 1
ATOM 1647 C C . GLN A 1 199 ? -18.847 6.506 22.488 1.00 93.12 199 GLN A C 1
ATOM 1649 O O . GLN A 1 199 ? -18.653 7.575 23.057 1.00 93.12 199 GLN A O 1
ATOM 1654 N N . SER A 1 200 ? -18.359 5.356 22.972 1.00 92.81 200 SER A N 1
ATOM 1655 C CA . SER A 1 200 ? -17.472 5.301 24.147 1.00 92.81 200 SER A CA 1
ATOM 1656 C C . SER A 1 200 ? -15.995 5.583 23.833 1.00 92.81 200 SER A C 1
ATOM 1658 O O . SER A 1 200 ? -15.216 5.850 24.746 1.00 92.81 200 SER A O 1
ATOM 1660 N N . LEU A 1 201 ? -15.606 5.530 22.554 1.00 95.56 201 LEU A N 1
ATOM 1661 C CA . LEU A 1 201 ? -14.250 5.832 22.098 1.00 95.56 201 LEU A CA 1
ATOM 1662 C C . LEU A 1 201 ? -13.991 7.343 22.055 1.00 95.56 201 LEU A C 1
ATOM 1664 O O . LEU A 1 201 ? -14.890 8.137 21.778 1.00 95.56 201 LEU A O 1
ATOM 1668 N N . ASN A 1 202 ? -12.733 7.746 22.251 1.00 94.62 202 ASN A N 1
ATOM 1669 C CA . ASN A 1 202 ? -12.323 9.133 22.026 1.00 94.62 202 ASN A CA 1
ATOM 1670 C C . ASN A 1 202 ? -12.252 9.473 20.519 1.00 94.62 202 ASN A C 1
ATOM 1672 O O . ASN A 1 202 ? -12.220 8.580 19.673 1.00 94.62 202 ASN A O 1
ATOM 1676 N N . LYS A 1 203 ? -12.198 10.769 20.174 1.00 92.19 203 LYS A N 1
ATOM 1677 C CA . LYS A 1 203 ? -12.222 11.236 18.771 1.00 92.19 203 LYS A CA 1
ATOM 1678 C C . LYS A 1 203 ? -11.155 10.577 17.887 1.00 92.19 203 LYS A C 1
ATOM 1680 O O . LYS A 1 203 ? -11.493 10.058 16.833 1.00 92.19 203 LYS A O 1
ATOM 1685 N N . ASN A 1 204 ? -9.904 10.510 18.347 1.00 90.88 204 ASN A N 1
ATOM 1686 C CA . ASN A 1 204 ? -8.809 9.885 17.596 1.00 90.88 204 ASN A CA 1
ATOM 1687 C C . ASN A 1 204 ? -9.058 8.381 17.361 1.00 90.88 204 ASN A C 1
ATOM 1689 O O . ASN A 1 204 ? -8.862 7.870 16.264 1.00 90.88 204 ASN A O 1
ATOM 1693 N N . GLN A 1 205 ? -9.565 7.662 18.367 1.00 94.88 205 GLN A N 1
ATOM 1694 C CA . GLN A 1 205 ? -9.946 6.249 18.226 1.00 94.88 205 GLN A CA 1
ATOM 1695 C C . GLN A 1 205 ? -11.104 6.052 17.228 1.00 94.88 205 GLN A C 1
ATOM 1697 O O . GLN A 1 205 ? -11.086 5.101 16.442 1.00 94.88 205 GLN A O 1
ATOM 1702 N N . GLN A 1 206 ? -12.093 6.953 17.229 1.00 95.19 206 GLN A N 1
ATOM 1703 C CA . GLN A 1 206 ? -13.177 6.958 16.240 1.00 95.19 206 GLN A CA 1
ATOM 1704 C C . GLN A 1 206 ? -12.654 7.246 14.824 1.00 95.19 206 GLN A C 1
ATOM 1706 O O . GLN A 1 206 ? -13.096 6.595 13.882 1.00 95.19 206 GLN A O 1
ATOM 1711 N N . GLU A 1 207 ? -11.712 8.179 14.669 1.00 93.19 207 GLU A N 1
ATOM 1712 C CA . GLU A 1 207 ? -11.079 8.533 13.389 1.00 93.19 207 GLU A CA 1
ATOM 1713 C C . GLU A 1 207 ? -10.223 7.390 12.819 1.00 93.19 207 GLU A C 1
ATOM 1715 O O . GLU A 1 207 ? -10.321 7.097 11.628 1.00 93.19 207 GLU A O 1
ATOM 1720 N N . ILE A 1 208 ? -9.469 6.671 13.659 1.00 95.56 208 ILE A N 1
ATOM 1721 C CA . ILE A 1 208 ? -8.715 5.473 13.250 1.00 95.56 208 ILE A CA 1
ATOM 1722 C C . ILE A 1 208 ? -9.665 4.388 12.720 1.00 95.56 208 ILE A C 1
ATOM 1724 O O . ILE A 1 208 ? -9.476 3.896 11.609 1.00 95.56 208 ILE A O 1
ATOM 1728 N N . LEU A 1 209 ? -10.720 4.034 13.468 1.00 96.94 209 LEU A N 1
ATOM 1729 C CA . LEU A 1 209 ? -11.706 3.051 12.990 1.00 96.94 209 LEU A CA 1
ATOM 1730 C C . LEU A 1 209 ? -12.450 3.529 11.747 1.00 96.94 209 LEU A C 1
ATOM 1732 O O . LEU A 1 209 ? -12.739 2.724 10.865 1.00 96.94 209 LEU A O 1
ATOM 1736 N N . ARG A 1 210 ? -12.752 4.828 11.664 1.00 95.69 210 ARG A N 1
ATOM 1737 C CA . ARG A 1 210 ? -13.347 5.430 10.474 1.00 95.69 210 ARG A CA 1
ATOM 1738 C C . ARG A 1 210 ? -12.468 5.197 9.255 1.00 95.69 210 ARG A C 1
ATOM 1740 O O . ARG A 1 210 ? -12.970 4.650 8.283 1.00 95.69 210 ARG A O 1
ATOM 1747 N N . SER A 1 211 ? -11.183 5.539 9.333 1.00 95.88 211 SER A N 1
ATOM 1748 C CA . SER A 1 211 ? -10.225 5.306 8.249 1.00 95.88 211 SER A CA 1
ATOM 1749 C C . SER A 1 211 ? -10.147 3.819 7.878 1.00 95.88 211 SER A C 1
ATOM 1751 O O . SER A 1 211 ? -10.273 3.477 6.707 1.00 95.88 211 SER A O 1
ATOM 1753 N N . ILE A 1 212 ? -10.079 2.910 8.861 1.00 97.75 212 ILE A N 1
ATOM 1754 C CA . ILE A 1 212 ? -10.062 1.457 8.609 1.00 97.75 212 ILE A CA 1
ATOM 1755 C C . ILE A 1 212 ? -11.308 0.989 7.836 1.00 97.75 212 ILE A C 1
ATOM 1757 O O . ILE A 1 212 ? -11.182 0.285 6.829 1.00 97.75 212 ILE A O 1
ATOM 1761 N N . PHE A 1 213 ? -12.509 1.374 8.276 1.00 96.56 213 PHE A N 1
ATOM 1762 C CA . PHE A 1 213 ? -13.757 0.958 7.629 1.00 96.56 213 PHE A CA 1
ATOM 1763 C C . PHE A 1 213 ? -13.993 1.657 6.284 1.00 96.56 213 PHE A C 1
ATOM 1765 O O . PHE A 1 213 ? -14.423 1.006 5.336 1.00 96.56 213 PHE A O 1
ATOM 1772 N N . GLU A 1 214 ? -13.716 2.956 6.170 1.00 93.75 214 GLU A N 1
ATOM 1773 C CA . GLU A 1 214 ? -13.900 3.707 4.923 1.00 93.75 214 GLU A CA 1
ATOM 1774 C C . GLU A 1 214 ? -12.923 3.229 3.840 1.00 93.75 214 GLU A C 1
ATOM 1776 O O . GLU A 1 214 ? -13.361 2.993 2.714 1.00 93.75 214 GLU A O 1
ATOM 1781 N N . THR A 1 215 ? -11.659 2.949 4.182 1.00 95.44 215 THR A N 1
ATOM 1782 C CA . THR A 1 215 ? -10.706 2.293 3.271 1.00 95.44 215 THR A CA 1
ATOM 1783 C C . THR A 1 215 ? -11.194 0.903 2.868 1.00 95.44 215 THR A C 1
ATOM 1785 O O . THR A 1 215 ? -11.207 0.602 1.678 1.00 95.44 215 THR A O 1
ATOM 1788 N N . TYR A 1 216 ? -11.647 0.066 3.814 1.00 96.25 216 TYR A N 1
ATOM 1789 C CA . TYR A 1 216 ? -12.166 -1.278 3.515 1.00 96.25 216 TYR A CA 1
ATOM 1790 C C . TYR A 1 216 ? -13.348 -1.252 2.533 1.00 96.25 216 TYR A C 1
ATOM 1792 O O . TYR A 1 216 ? -13.371 -2.032 1.578 1.00 96.25 216 TYR A O 1
ATOM 1800 N N . GLU A 1 217 ? -14.313 -0.351 2.740 1.00 94.00 217 GLU A N 1
ATOM 1801 C CA . GLU A 1 217 ? -15.442 -0.156 1.825 1.00 94.00 217 GLU A CA 1
ATOM 1802 C C . GLU A 1 217 ? -14.981 0.380 0.460 1.00 94.00 217 GLU A C 1
ATOM 1804 O O . GLU A 1 217 ? -15.461 -0.089 -0.573 1.00 94.00 217 GLU A O 1
ATOM 1809 N N . GLN A 1 218 ? -14.003 1.291 0.431 1.00 91.50 218 GLN A N 1
ATOM 1810 C CA . GLN A 1 218 ? -13.443 1.834 -0.808 1.00 91.50 218 GLN A CA 1
ATOM 1811 C C . GLN A 1 218 ? -12.774 0.748 -1.666 1.00 91.50 218 GLN A C 1
ATOM 1813 O O . GLN A 1 218 ? -13.026 0.665 -2.870 1.00 91.50 218 GLN A O 1
ATOM 1818 N N . ILE A 1 219 ? -11.997 -0.151 -1.053 1.00 94.25 219 ILE A N 1
ATOM 1819 C CA . ILE A 1 219 ? -11.331 -1.269 -1.746 1.00 94.25 219 ILE A CA 1
ATOM 1820 C C . ILE A 1 219 ? -12.242 -2.491 -1.992 1.00 94.25 219 ILE A C 1
ATOM 1822 O O . ILE A 1 219 ? -11.783 -3.520 -2.497 1.00 94.25 219 ILE A O 1
ATOM 1826 N N . LYS A 1 220 ? -13.548 -2.413 -1.689 1.00 93.06 220 LYS A N 1
ATOM 1827 C CA . LYS A 1 220 ? -14.540 -3.317 -2.306 1.00 93.06 220 LYS A CA 1
ATOM 1828 C C . LYS A 1 220 ? -14.814 -2.948 -3.763 1.00 93.06 220 LYS A C 1
ATOM 1830 O O . LYS A 1 220 ? -15.287 -3.799 -4.517 1.00 93.06 220 LYS A O 1
ATOM 1835 N N . ILE A 1 221 ? -14.587 -1.692 -4.150 1.00 90.56 221 ILE A N 1
ATOM 1836 C CA . ILE A 1 221 ? -14.894 -1.214 -5.495 1.00 90.56 221 ILE A CA 1
ATOM 1837 C C . ILE A 1 221 ? -13.734 -1.578 -6.426 1.00 90.56 221 ILE A C 1
ATOM 1839 O O . ILE A 1 221 ? -12.597 -1.140 -6.243 1.00 90.56 221 ILE A O 1
ATOM 1843 N N . SER A 1 222 ? -14.055 -2.407 -7.418 1.00 89.75 222 SER A N 1
ATOM 1844 C CA . SER A 1 222 ? -13.140 -2.829 -8.480 1.00 89.75 222 SER A CA 1
ATOM 1845 C C . SER A 1 222 ? -12.549 -1.629 -9.225 1.00 89.75 222 SER A C 1
ATOM 1847 O O . SER A 1 222 ? -13.296 -0.701 -9.548 1.00 89.75 222 SER A O 1
ATOM 1849 N N . SER A 1 223 ? -11.250 -1.661 -9.543 1.00 87.12 223 SER A N 1
ATOM 1850 C CA . SER A 1 223 ? -10.576 -0.619 -10.344 1.00 87.12 223 SER A CA 1
ATOM 1851 C C . SER A 1 223 ? -11.161 -0.478 -11.758 1.00 87.12 223 SER A C 1
ATOM 1853 O O . SER A 1 223 ? -10.999 0.561 -12.387 1.00 87.12 223 SER A O 1
ATOM 1855 N N . TYR A 1 224 ? -11.912 -1.479 -12.238 1.00 80.81 224 TYR A N 1
ATOM 1856 C CA . TYR A 1 224 ? -12.676 -1.416 -13.490 1.00 80.81 224 TYR A CA 1
ATOM 1857 C C . TYR A 1 224 ? -13.905 -0.497 -13.448 1.00 80.81 224 TYR A C 1
ATOM 1859 O O . TYR A 1 224 ? -14.503 -0.212 -14.486 1.00 80.81 224 TYR A O 1
ATOM 1867 N N . LYS A 1 225 ? -14.317 -0.039 -12.263 1.00 81.50 225 LYS A N 1
ATOM 1868 C CA . LYS A 1 225 ? -15.449 0.876 -12.087 1.00 81.50 225 LYS A CA 1
ATOM 1869 C C . LYS A 1 225 ? -14.928 2.278 -11.823 1.00 81.50 225 LYS A C 1
ATOM 1871 O O . LYS A 1 225 ? -14.014 2.439 -11.029 1.00 81.50 225 LYS A O 1
ATOM 1876 N N . GLU A 1 226 ? -15.587 3.289 -12.381 1.00 72.88 226 GLU A N 1
ATOM 1877 C CA . GLU A 1 226 ? -15.276 4.712 -12.164 1.00 72.88 226 GLU A CA 1
ATOM 1878 C C . GLU A 1 226 ? -15.094 5.070 -10.672 1.00 72.88 226 GLU A C 1
ATOM 1880 O O . GLU A 1 226 ? -14.096 5.669 -10.281 1.00 72.88 226 GLU A O 1
ATOM 1885 N N . ALA A 1 227 ? -15.995 4.592 -9.805 1.00 79.31 227 ALA A N 1
ATOM 1886 C CA . ALA A 1 227 ? -15.918 4.791 -8.353 1.00 79.31 227 ALA A CA 1
ATOM 1887 C C . ALA A 1 227 ? -14.784 4.016 -7.637 1.00 79.31 227 ALA A C 1
ATOM 1889 O O . ALA A 1 227 ? -14.587 4.169 -6.432 1.00 79.31 227 ALA A O 1
ATOM 1890 N N . GLY A 1 228 ? -14.067 3.150 -8.352 1.00 83.44 228 GLY A N 1
ATOM 1891 C CA . GLY A 1 228 ? -12.924 2.373 -7.873 1.00 83.44 228 GLY A CA 1
ATOM 1892 C C . GLY A 1 228 ? -11.585 2.796 -8.476 1.00 83.44 228 GLY A C 1
ATOM 1893 O O . GLY A 1 228 ? -10.573 2.228 -8.071 1.00 83.44 228 GLY A O 1
ATOM 1894 N N . ILE A 1 229 ? -11.569 3.770 -9.398 1.00 79.19 229 ILE A N 1
ATOM 1895 C CA . ILE A 1 229 ? -10.343 4.330 -9.980 1.00 79.19 229 ILE A CA 1
ATOM 1896 C C . ILE A 1 229 ? -9.591 5.129 -8.909 1.00 79.19 229 ILE A C 1
ATOM 1898 O O . ILE A 1 229 ? -10.120 6.071 -8.315 1.00 79.19 229 ILE A O 1
ATOM 1902 N N . GLU A 1 230 ? -8.340 4.741 -8.679 1.00 83.88 230 GLU A N 1
ATOM 1903 C CA . GLU A 1 230 ? -7.435 5.329 -7.683 1.00 83.88 230 GLU A CA 1
ATOM 1904 C C . GLU A 1 230 ? -6.751 6.612 -8.169 1.00 83.88 230 GLU A C 1
ATOM 1906 O O . GLU A 1 230 ? -6.252 7.403 -7.368 1.00 83.88 230 GLU A O 1
ATOM 1911 N N . THR A 1 231 ? -6.669 6.783 -9.488 1.00 77.81 231 THR A N 1
ATOM 1912 C CA . THR A 1 231 ? -6.014 7.906 -10.164 1.00 77.81 231 THR A CA 1
ATOM 1913 C C . THR A 1 231 ? -6.923 9.133 -10.181 1.00 77.81 231 THR A C 1
ATOM 1915 O O . THR A 1 231 ? -8.132 9.013 -10.360 1.00 77.81 231 THR A O 1
ATOM 1918 N N . GLU A 1 232 ? -6.340 10.319 -10.023 1.00 76.69 232 GLU A N 1
ATOM 1919 C CA . GLU A 1 232 ? -7.081 11.578 -10.102 1.00 76.69 232 GLU A CA 1
ATOM 1920 C C . GLU A 1 232 ? -7.414 11.907 -11.558 1.00 76.69 232 GLU A C 1
ATOM 1922 O O . GLU A 1 232 ? -6.514 12.052 -12.388 1.00 76.69 232 GLU A O 1
ATOM 1927 N N . VAL A 1 233 ? -8.702 12.039 -11.867 1.00 71.38 233 VAL A N 1
ATOM 1928 C CA . VAL A 1 233 ? -9.178 12.470 -13.186 1.00 71.38 233 VAL A CA 1
ATOM 1929 C C . VAL A 1 233 ? -9.619 13.925 -13.076 1.00 71.38 233 VAL A C 1
ATOM 1931 O O . VAL A 1 233 ? -10.595 14.229 -12.391 1.00 71.38 233 VAL A O 1
ATOM 1934 N N . GLY A 1 234 ? -8.889 14.837 -13.718 1.00 74.25 234 GLY A N 1
ATOM 1935 C CA . GLY A 1 234 ? -9.275 16.246 -13.784 1.00 74.25 234 GLY A CA 1
ATOM 1936 C C . GLY A 1 234 ? -10.575 16.435 -14.572 1.00 74.25 234 GLY A C 1
ATOM 1937 O O . GLY A 1 234 ? -10.775 15.792 -15.604 1.00 74.25 234 GLY A O 1
ATOM 1938 N N . PHE A 1 235 ? -11.450 17.322 -14.101 1.00 72.56 235 PHE A N 1
ATOM 1939 C CA . PHE A 1 235 ? -12.672 17.714 -14.804 1.00 72.56 235 PHE A CA 1
ATOM 1940 C C . PHE A 1 235 ? -12.916 19.226 -14.682 1.00 72.56 235 PHE A C 1
ATOM 1942 O O . PHE A 1 235 ? -12.488 19.876 -13.726 1.00 72.56 235 PHE A O 1
ATOM 1949 N N . GLU A 1 236 ? -13.664 19.778 -15.633 1.00 78.06 236 GLU A N 1
ATOM 1950 C CA . GLU A 1 236 ? -14.158 21.153 -15.602 1.00 78.06 236 GLU A CA 1
ATOM 1951 C C . GLU A 1 236 ? -15.642 21.158 -15.986 1.00 78.06 236 GLU A C 1
ATOM 1953 O O . GLU A 1 236 ? -16.054 20.473 -16.922 1.00 78.06 236 GLU A O 1
ATOM 1958 N N . ASP A 1 237 ? -16.463 21.904 -15.246 1.00 79.38 237 ASP A N 1
ATOM 1959 C CA . ASP A 1 237 ? -17.871 22.126 -15.576 1.00 79.38 237 ASP A CA 1
ATOM 1960 C C . ASP A 1 237 ? -18.291 23.579 -15.295 1.00 79.38 237 ASP A C 1
ATOM 1962 O O . ASP A 1 237 ? -17.507 24.401 -14.819 1.00 79.38 237 ASP A O 1
ATOM 1966 N N . ALA A 1 238 ? -19.565 23.907 -15.533 1.00 77.81 238 ALA A N 1
ATOM 1967 C CA . ALA A 1 238 ? -20.113 25.250 -15.310 1.00 77.81 238 ALA A CA 1
ATOM 1968 C C . ALA A 1 238 ? -20.046 25.754 -13.845 1.00 77.81 238 ALA A C 1
ATOM 1970 O O . ALA A 1 238 ? -20.400 26.902 -13.573 1.00 77.81 238 ALA A O 1
ATOM 1971 N N . LYS A 1 239 ? -19.630 24.912 -12.889 1.00 77.12 239 LYS A N 1
ATOM 1972 C CA . LYS A 1 239 ? -19.407 25.244 -11.471 1.00 77.12 239 LYS A CA 1
ATOM 1973 C C . LYS A 1 239 ? -17.911 25.272 -11.102 1.00 77.12 239 LYS A C 1
ATOM 1975 O O . LYS A 1 239 ? -17.597 25.520 -9.937 1.00 77.12 239 LYS A O 1
ATOM 1980 N N . GLY A 1 240 ? -17.011 25.057 -12.063 1.00 74.94 240 GLY A N 1
ATOM 1981 C CA . GLY A 1 240 ? -15.557 25.194 -11.941 1.00 74.94 240 GLY A CA 1
ATOM 1982 C C . GLY A 1 240 ? -14.771 23.878 -12.002 1.00 74.94 240 GLY A C 1
ATOM 1983 O O . GLY A 1 240 ? -15.339 22.787 -12.001 1.00 74.94 240 GLY A O 1
ATOM 1984 N N . GLU A 1 241 ? -13.446 24.023 -12.026 1.00 78.62 241 GLU A N 1
ATOM 1985 C CA . GLU A 1 241 ? -12.439 22.952 -12.082 1.00 78.62 241 GLU A CA 1
ATOM 1986 C C . GLU A 1 241 ? -12.416 22.065 -10.812 1.00 78.62 241 GLU A C 1
ATOM 1988 O O . GLU A 1 241 ? -12.664 22.530 -9.689 1.00 78.62 241 GLU A O 1
ATOM 1993 N N . GLY A 1 242 ? -12.048 20.792 -10.971 1.00 81.69 242 GLY A N 1
ATOM 1994 C CA . GLY A 1 242 ? -11.818 19.861 -9.864 1.00 81.69 242 GLY A CA 1
ATOM 1995 C C . GLY A 1 242 ? -11.208 18.523 -10.291 1.00 81.69 242 GLY A C 1
ATOM 1996 O O . GLY A 1 242 ? -10.825 18.333 -11.445 1.00 81.69 242 GLY A O 1
ATOM 1997 N N . THR A 1 243 ? -11.148 17.580 -9.352 1.00 77.81 243 THR A N 1
ATOM 1998 C CA . THR A 1 243 ? -10.733 16.187 -9.565 1.00 77.81 243 THR A CA 1
ATOM 1999 C C . THR A 1 243 ? -11.819 15.197 -9.160 1.00 77.81 243 THR A C 1
ATOM 2001 O O . THR A 1 243 ? -12.554 15.384 -8.188 1.00 77.81 243 THR A O 1
ATOM 2004 N N . LEU A 1 244 ? -11.907 14.107 -9.914 1.00 70.25 244 LEU A N 1
ATOM 2005 C CA . LEU A 1 244 ? -12.640 12.904 -9.555 1.00 70.25 244 LEU A CA 1
ATOM 2006 C C . LEU A 1 244 ? -11.629 11.864 -9.057 1.00 70.25 244 LEU A C 1
ATOM 2008 O O . LEU A 1 244 ? -10.700 11.505 -9.780 1.00 70.25 244 LEU A O 1
ATOM 2012 N N . ILE A 1 245 ? -11.804 11.389 -7.825 1.00 73.69 245 ILE A N 1
ATOM 2013 C CA . ILE A 1 245 ? -10.957 10.360 -7.200 1.00 73.69 245 ILE A CA 1
ATOM 2014 C C . ILE A 1 245 ? -11.897 9.366 -6.528 1.00 73.69 245 ILE A C 1
ATOM 2016 O O . ILE A 1 245 ? -12.745 9.782 -5.737 1.00 73.69 245 ILE A O 1
ATOM 2020 N N . TYR A 1 246 ? -11.812 8.068 -6.835 1.00 74.81 246 TYR A N 1
ATOM 2021 C CA . TYR A 1 246 ? -12.749 7.067 -6.301 1.00 74.81 246 TYR A CA 1
ATOM 2022 C C . TYR A 1 246 ? -14.243 7.423 -6.511 1.00 74.81 246 TYR A C 1
ATOM 2024 O O . TYR A 1 246 ? -15.101 7.152 -5.667 1.00 74.81 246 TYR A O 1
ATOM 2032 N N . GLY A 1 247 ? -14.574 8.105 -7.614 1.00 66.00 247 GLY A N 1
ATOM 2033 C CA . GLY A 1 247 ? -15.926 8.623 -7.871 1.00 66.00 247 GLY A CA 1
ATOM 2034 C C . GLY A 1 247 ? -16.403 9.714 -6.895 1.00 66.00 247 GLY A C 1
ATOM 2035 O O . GLY A 1 247 ? -17.572 10.102 -6.933 1.00 66.00 247 GLY A O 1
ATOM 2036 N N . LYS A 1 248 ? -15.536 10.214 -6.004 1.00 72.75 248 LYS A N 1
ATOM 2037 C CA . LYS A 1 248 ? -15.775 11.417 -5.198 1.00 72.75 248 LYS A CA 1
ATOM 2038 C C . LYS A 1 248 ? -15.321 12.633 -5.996 1.00 72.75 248 LYS A C 1
ATOM 2040 O O . LYS A 1 248 ? -14.215 12.657 -6.527 1.00 72.75 248 LYS A O 1
ATOM 2045 N N . LEU A 1 249 ? -16.196 13.631 -6.065 1.00 76.38 249 LEU A N 1
ATOM 2046 C CA . LEU A 1 249 ? -15.948 14.890 -6.750 1.00 76.38 249 LEU A CA 1
ATOM 2047 C C . LEU A 1 249 ? -15.342 15.898 -5.766 1.00 76.38 249 LEU A C 1
ATOM 2049 O O . LEU A 1 249 ? -16.051 16.395 -4.886 1.00 76.38 249 LEU A O 1
ATOM 2053 N N . GLU A 1 250 ? -14.066 16.228 -5.924 1.00 80.81 250 GLU A N 1
ATOM 2054 C CA . GLU A 1 250 ? -13.400 17.283 -5.163 1.00 80.81 250 GLU A CA 1
ATOM 2055 C C . GLU A 1 250 ? -13.225 18.519 -6.045 1.00 80.81 250 GLU A C 1
ATOM 2057 O O . GLU A 1 250 ? -12.640 18.466 -7.122 1.00 80.81 250 GLU A O 1
ATOM 2062 N N . ARG A 1 251 ? -13.779 19.656 -5.614 1.00 82.25 251 ARG A N 1
ATOM 2063 C CA . ARG A 1 251 ? -13.670 20.924 -6.347 1.00 82.25 251 ARG A CA 1
ATOM 2064 C C . ARG A 1 251 ? -12.563 21.773 -5.765 1.00 82.25 251 ARG A C 1
ATOM 2066 O O . ARG A 1 251 ? -12.467 21.920 -4.545 1.00 82.25 251 ARG A O 1
ATOM 2073 N N . TYR A 1 252 ? -11.775 22.390 -6.634 1.00 80.38 252 TYR A N 1
ATOM 2074 C CA . TYR A 1 252 ? -10.733 23.297 -6.187 1.00 80.38 252 TYR A CA 1
ATOM 2075 C C . TYR A 1 252 ? -11.339 24.599 -5.644 1.00 80.38 252 TYR A C 1
ATOM 2077 O O . TYR A 1 252 ? -12.264 25.162 -6.225 1.00 80.38 252 TYR A O 1
ATOM 2085 N N . ASP A 1 253 ? -10.804 25.109 -4.529 1.00 79.25 253 ASP A N 1
ATOM 2086 C CA . ASP A 1 253 ? -11.192 26.421 -3.994 1.00 79.25 253 ASP A CA 1
ATOM 2087 C C . ASP A 1 253 ? -10.828 27.514 -5.020 1.00 79.25 253 ASP A C 1
ATOM 2089 O O . ASP A 1 253 ? -9.632 27.727 -5.265 1.00 79.25 253 ASP A O 1
ATOM 2093 N N . PRO A 1 254 ? -11.801 28.266 -5.578 1.00 75.62 254 PRO A N 1
ATOM 2094 C CA . PRO A 1 254 ? -11.532 29.286 -6.591 1.00 75.62 254 PRO A CA 1
ATOM 2095 C C . PRO A 1 254 ? -10.534 30.357 -6.133 1.00 75.62 254 PRO A C 1
ATOM 2097 O O . PRO A 1 254 ? -9.829 30.941 -6.959 1.00 75.62 254 PRO A O 1
ATOM 2100 N N . LYS A 1 255 ? -10.420 30.618 -4.822 1.00 78.25 255 LYS A N 1
ATOM 2101 C CA . LYS A 1 255 ? -9.415 31.540 -4.269 1.00 78.25 255 LYS A CA 1
ATOM 2102 C C . LYS A 1 255 ? -8.012 30.943 -4.319 1.00 78.25 255 LYS A C 1
ATOM 2104 O O . LYS A 1 255 ? -7.073 31.670 -4.642 1.00 78.25 255 LYS A O 1
ATOM 2109 N N . LYS A 1 256 ? -7.858 29.643 -4.034 1.00 75.19 256 LYS A N 1
ATOM 2110 C CA . LYS A 1 256 ? -6.576 28.928 -4.160 1.00 75.19 256 LYS A CA 1
ATOM 2111 C C . LYS A 1 256 ? -6.167 28.810 -5.625 1.00 75.19 256 LYS A C 1
ATOM 2113 O O . LYS A 1 256 ? -5.042 29.183 -5.940 1.00 75.19 256 LYS A O 1
ATOM 2118 N N . VAL A 1 257 ? -7.088 28.424 -6.516 1.00 72.31 257 VAL A N 1
ATOM 2119 C CA . VAL A 1 257 ? -6.852 28.388 -7.974 1.00 72.31 257 VAL A CA 1
ATOM 2120 C C . VAL A 1 257 ? -6.417 29.762 -8.477 1.00 72.31 257 VAL A C 1
ATOM 2122 O O . VAL A 1 257 ? -5.381 29.876 -9.122 1.00 72.31 257 VAL A O 1
ATOM 2125 N N . LYS A 1 258 ? -7.129 30.838 -8.112 1.00 77.31 258 LYS A N 1
ATOM 2126 C CA . LYS A 1 258 ? -6.746 32.204 -8.497 1.00 77.31 258 LYS A CA 1
ATOM 2127 C C . LYS A 1 258 ? -5.390 32.627 -7.923 1.00 77.31 258 LYS A C 1
ATOM 2129 O O . LYS A 1 258 ? -4.614 33.263 -8.627 1.00 77.31 258 LYS A O 1
ATOM 2134 N N . LYS A 1 259 ? -5.074 32.276 -6.670 1.00 74.88 259 LYS A N 1
ATOM 2135 C CA . LYS A 1 259 ? -3.758 32.557 -6.067 1.00 74.88 259 LYS A CA 1
ATOM 2136 C C . LYS A 1 259 ? -2.639 31.800 -6.793 1.00 74.88 259 LYS A C 1
ATOM 2138 O O . LYS A 1 259 ? -1.582 32.381 -7.015 1.00 74.88 259 LYS A O 1
ATOM 2143 N N . PHE A 1 260 ? -2.884 30.553 -7.194 1.00 71.38 260 PHE A N 1
ATOM 2144 C CA . PHE A 1 260 ? -1.942 29.737 -7.956 1.00 71.38 260 PHE A CA 1
ATOM 2145 C C . PHE A 1 260 ? -1.754 30.263 -9.386 1.00 71.38 260 PHE A C 1
ATOM 2147 O O . PHE A 1 260 ? -0.624 30.532 -9.772 1.00 71.38 260 PHE A O 1
ATOM 2154 N N . LYS A 1 261 ? -2.837 30.537 -10.129 1.00 76.56 261 LYS A N 1
ATOM 2155 C CA . LYS A 1 261 ? -2.782 31.158 -11.469 1.00 76.56 261 LYS A CA 1
ATOM 2156 C C . LYS A 1 261 ? -2.081 32.529 -11.432 1.00 76.56 261 LYS A C 1
ATOM 2158 O O . LYS A 1 261 ? -1.272 32.822 -12.305 1.00 76.56 261 LYS A O 1
ATOM 2163 N N . ASN A 1 262 ? -2.287 33.331 -10.380 1.00 77.44 262 ASN A N 1
ATOM 2164 C CA . ASN A 1 262 ? -1.523 34.567 -10.162 1.00 77.44 262 ASN A CA 1
ATOM 2165 C C . ASN A 1 262 ? -0.027 34.309 -9.894 1.00 77.44 262 ASN A C 1
ATOM 2167 O O . ASN A 1 262 ? 0.806 35.015 -10.447 1.00 77.44 262 ASN A O 1
ATOM 2171 N N . PHE A 1 263 ? 0.320 33.327 -9.053 1.00 75.69 263 PHE A N 1
ATOM 2172 C CA . PHE A 1 263 ? 1.716 32.969 -8.764 1.00 75.69 263 PHE A CA 1
ATOM 2173 C C . PHE A 1 263 ? 2.449 32.477 -10.018 1.00 75.69 263 PHE A C 1
ATOM 2175 O O . PHE A 1 263 ? 3.551 32.943 -10.293 1.00 75.69 263 PHE A O 1
ATOM 2182 N N . ILE A 1 264 ? 1.808 31.597 -10.794 1.00 71.75 264 ILE A N 1
ATOM 2183 C CA . ILE A 1 264 ? 2.273 31.128 -12.103 1.00 71.75 264 ILE A CA 1
ATOM 2184 C C . ILE A 1 264 ? 2.548 32.332 -13.013 1.00 71.75 264 ILE A C 1
ATOM 2186 O O . ILE A 1 264 ? 3.682 32.515 -13.443 1.00 71.75 264 ILE A O 1
ATOM 2190 N N . LYS A 1 265 ? 1.573 33.233 -13.181 1.00 75.38 265 LYS A N 1
ATOM 2191 C CA . LYS A 1 265 ? 1.732 34.445 -13.993 1.00 75.38 265 LYS A CA 1
ATOM 2192 C C . LYS A 1 265 ? 2.890 35.342 -13.528 1.00 75.38 265 LYS A C 1
ATOM 2194 O O . LYS A 1 265 ? 3.668 35.805 -14.354 1.00 75.38 265 LYS A O 1
ATOM 2199 N N . THR A 1 266 ? 3.046 35.569 -12.224 1.00 76.31 266 THR A N 1
ATOM 2200 C CA . THR A 1 266 ? 4.184 36.339 -11.689 1.00 76.31 266 THR A CA 1
ATOM 2201 C C . THR A 1 266 ? 5.521 35.628 -11.931 1.00 76.31 266 THR A C 1
ATOM 2203 O O . THR A 1 266 ? 6.522 36.286 -12.197 1.00 76.31 266 THR A O 1
ATOM 2206 N N . TYR A 1 267 ? 5.559 34.294 -11.891 1.00 71.50 267 TYR A N 1
ATOM 2207 C CA . TYR A 1 267 ? 6.758 33.517 -12.212 1.00 71.50 267 TYR A CA 1
ATOM 2208 C C . TYR A 1 267 ? 7.123 33.601 -13.708 1.00 71.50 267 TYR A C 1
ATOM 2210 O O . TYR A 1 267 ? 8.295 33.772 -14.044 1.00 71.50 267 TYR A O 1
ATOM 2218 N N . GLU A 1 268 ? 6.129 33.576 -14.601 1.00 68.62 268 GLU A N 1
ATOM 2219 C CA . GLU A 1 268 ? 6.304 33.810 -16.045 1.00 68.62 268 GLU A CA 1
ATOM 2220 C C . GLU A 1 268 ? 6.823 35.221 -16.358 1.00 68.62 268 GLU A C 1
ATOM 2222 O O . GLU A 1 268 ? 7.721 35.384 -17.187 1.00 68.62 268 GLU A O 1
ATOM 2227 N N . GLU A 1 269 ? 6.278 36.236 -15.680 1.00 74.81 269 GLU A N 1
ATOM 2228 C CA . GLU A 1 269 ? 6.703 37.638 -15.793 1.00 74.81 269 GLU A CA 1
ATOM 2229 C C . GLU A 1 269 ? 8.157 37.839 -15.321 1.00 74.81 269 GLU A C 1
ATOM 2231 O O . GLU A 1 269 ? 8.868 38.665 -15.892 1.00 74.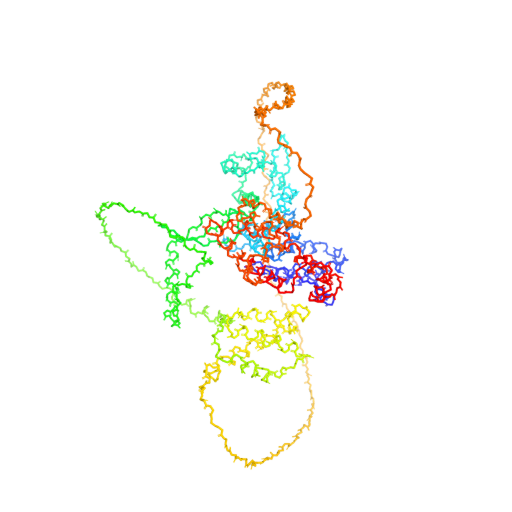81 269 GLU A O 1
ATOM 2236 N N . ILE A 1 270 ? 8.621 37.066 -14.329 1.00 70.38 270 ILE A N 1
ATOM 2237 C CA . ILE A 1 270 ? 9.988 37.141 -13.783 1.00 70.38 270 ILE A CA 1
ATOM 2238 C C . ILE A 1 270 ? 11.010 36.376 -14.639 1.00 70.38 270 ILE A C 1
ATOM 2240 O O . ILE A 1 270 ? 12.079 36.917 -14.918 1.00 70.38 270 ILE A O 1
ATOM 2244 N N . GLU A 1 271 ? 10.732 35.134 -15.058 1.00 66.31 271 GLU A N 1
ATOM 2245 C CA . GLU A 1 271 ? 11.690 34.351 -15.867 1.00 66.31 271 GLU A CA 1
ATOM 2246 C C . GLU A 1 271 ? 11.595 34.640 -17.382 1.00 66.31 271 GLU A C 1
ATOM 2248 O O . GLU A 1 271 ? 12.372 34.091 -18.164 1.00 66.31 271 GLU A O 1
ATOM 2253 N N . GLY A 1 272 ? 10.664 35.495 -17.828 1.00 51.62 272 GLY A N 1
ATOM 2254 C CA . GLY A 1 272 ? 10.466 35.832 -19.248 1.00 51.62 272 GLY A CA 1
ATOM 2255 C C . GLY A 1 272 ? 9.948 34.664 -20.099 1.00 51.62 272 GLY A C 1
ATOM 2256 O O . GLY A 1 272 ? 9.897 34.747 -21.329 1.00 51.62 272 GLY A O 1
ATOM 2257 N N . VAL A 1 273 ? 9.563 33.564 -19.452 1.00 51.34 273 VAL A N 1
ATOM 2258 C CA . VAL A 1 273 ? 9.021 32.357 -20.072 1.00 51.34 273 VAL A CA 1
ATOM 2259 C C . VAL A 1 273 ? 7.509 32.402 -19.923 1.00 51.34 273 VAL A C 1
ATOM 2261 O O . VAL A 1 273 ? 6.991 32.029 -18.878 1.00 51.34 273 VAL A O 1
ATOM 2264 N N . LYS A 1 274 ? 6.797 32.799 -20.984 1.00 46.22 274 LYS A N 1
ATOM 2265 C CA . LYS A 1 274 ? 5.353 32.546 -21.067 1.00 46.22 274 LYS A CA 1
ATOM 2266 C C . LYS A 1 274 ? 5.113 31.042 -21.035 1.00 46.22 274 LYS A C 1
ATOM 2268 O O . LYS A 1 274 ? 5.568 30.323 -21.935 1.00 46.22 274 LYS A O 1
ATOM 2273 N N . ILE A 1 275 ? 4.391 30.575 -20.029 1.00 46.56 275 ILE A N 1
ATOM 2274 C CA . ILE A 1 275 ? 3.823 29.232 -20.030 1.00 46.56 275 ILE A CA 1
ATOM 2275 C C . ILE A 1 275 ? 2.522 29.373 -20.838 1.00 46.56 275 ILE A C 1
ATOM 2277 O O . ILE A 1 275 ? 1.714 30.238 -20.520 1.00 46.56 275 ILE A O 1
ATOM 2281 N N . PRO A 1 276 ? 2.316 28.621 -21.936 1.00 45.47 276 PRO A N 1
ATOM 2282 C CA . PRO A 1 276 ? 1.029 28.635 -22.633 1.00 45.47 276 PRO A CA 1
ATOM 2283 C C . PRO A 1 276 ? -0.096 28.307 -21.647 1.00 45.47 276 PRO A C 1
ATOM 2285 O O . PRO A 1 276 ? 0.113 27.438 -20.800 1.00 45.47 276 PRO A O 1
ATOM 2288 N N . ASP A 1 277 ? -1.268 28.935 -21.771 1.00 44.56 277 ASP A N 1
ATOM 2289 C CA . ASP A 1 277 ? -2.412 28.655 -20.885 1.00 44.56 277 ASP A CA 1
ATOM 2290 C C . ASP A 1 277 ? -2.717 27.137 -20.835 1.00 44.56 277 ASP A C 1
ATOM 2292 O O . ASP A 1 277 ? -2.906 26.572 -19.757 1.00 44.56 277 ASP A O 1
ATOM 2296 N N . ASP A 1 278 ? -2.565 26.446 -21.974 1.00 42.97 278 ASP A N 1
ATOM 2297 C CA . ASP A 1 278 ? -2.637 24.982 -22.163 1.00 42.97 278 ASP A CA 1
ATOM 2298 C C . ASP A 1 278 ? -1.600 24.151 -21.366 1.00 42.97 278 ASP A C 1
ATOM 2300 O O . ASP A 1 278 ? -1.536 22.927 -21.501 1.00 42.97 278 ASP A O 1
ATOM 2304 N N . LYS A 1 279 ? -0.715 24.790 -20.593 1.00 37.97 279 LYS A N 1
ATOM 2305 C CA . LYS A 1 279 ? 0.301 24.152 -19.737 1.00 37.97 279 LYS A CA 1
ATOM 2306 C C . LYS A 1 279 ? 0.173 24.516 -18.260 1.00 37.97 279 LYS A C 1
ATOM 2308 O O . LYS A 1 279 ? 0.916 23.961 -17.451 1.00 37.97 279 LYS A O 1
ATOM 2313 N N . VAL A 1 280 ? -0.794 25.354 -17.884 1.00 37.56 280 VAL A N 1
ATOM 2314 C CA . VAL A 1 280 ? -1.224 25.531 -16.485 1.00 37.56 280 VAL A CA 1
ATOM 2315 C C . VAL A 1 280 ? -2.315 24.499 -16.172 1.00 37.56 280 VAL A C 1
ATOM 2317 O O . VAL A 1 280 ? -3.433 24.835 -15.789 1.00 37.56 280 VAL A O 1
ATOM 2320 N N . VAL A 1 281 ? -1.996 23.220 -16.394 1.00 35.28 281 VAL A N 1
ATOM 2321 C CA . VAL A 1 281 ? -2.951 22.108 -16.287 1.00 35.28 281 VAL A CA 1
ATOM 2322 C C . VAL A 1 281 ? -2.763 21.391 -14.952 1.00 35.28 281 VAL A C 1
ATOM 2324 O O . VAL A 1 281 ? -1.640 21.129 -14.517 1.00 35.28 281 VAL A O 1
ATOM 2327 N N . ALA A 1 282 ? -3.890 21.060 -14.325 1.00 36.97 282 ALA A N 1
ATOM 2328 C CA . ALA A 1 282 ? -4.008 20.049 -13.275 1.00 36.97 282 ALA A CA 1
ATOM 2329 C C . ALA A 1 282 ? -3.594 18.644 -13.826 1.00 36.97 282 ALA A C 1
ATOM 2331 O O . ALA A 1 282 ? -3.154 18.562 -14.978 1.00 36.97 282 ALA A O 1
ATOM 2332 N N . PRO A 1 283 ? -3.671 17.515 -13.084 1.00 27.22 283 PRO A N 1
ATOM 2333 C CA . PRO A 1 283 ? -3.365 16.206 -13.681 1.00 27.22 283 PRO A CA 1
ATOM 2334 C C . PRO A 1 283 ? -4.233 15.938 -14.933 1.00 27.22 283 PRO A C 1
ATOM 2336 O O . PRO A 1 283 ? -5.333 16.482 -15.052 1.00 27.22 283 PRO A O 1
ATOM 2339 N N . PRO A 1 284 ? -3.703 15.184 -15.916 1.00 30.62 284 PRO A N 1
ATOM 2340 C CA . PRO A 1 284 ? -3.944 15.423 -17.338 1.00 30.62 284 PRO A CA 1
ATOM 2341 C C . PRO A 1 284 ? -5.419 15.367 -17.744 1.00 30.62 284 PRO A C 1
ATOM 2343 O O . PRO A 1 284 ? -6.124 14.397 -17.468 1.00 30.62 284 PRO A O 1
ATOM 2346 N N . ALA A 1 285 ? -5.854 16.402 -18.465 1.00 35.41 285 ALA A N 1
ATOM 2347 C CA . ALA A 1 285 ? -7.216 16.520 -18.960 1.00 35.41 285 ALA A CA 1
ATOM 2348 C C . ALA A 1 285 ? -7.534 15.442 -20.010 1.00 35.41 285 ALA A C 1
ATOM 2350 O O . ALA A 1 285 ? -6.935 15.397 -21.087 1.00 35.41 285 ALA A O 1
ATOM 2351 N N . GLY A 1 286 ? -8.530 14.608 -19.701 1.00 31.84 286 GLY A N 1
ATOM 2352 C CA . GLY A 1 286 ? -9.283 13.872 -20.712 1.00 31.84 286 GLY A CA 1
ATOM 2353 C C . GLY A 1 286 ? -10.124 14.822 -21.574 1.00 31.84 286 GLY A C 1
ATOM 2354 O O . GLY A 1 286 ? -10.366 15.971 -21.208 1.00 31.84 286 GLY A O 1
ATOM 2355 N N . ILE A 1 287 ? -10.560 14.334 -22.736 1.00 32.56 287 ILE A N 1
ATOM 2356 C CA . ILE A 1 287 ? -11.267 15.104 -23.773 1.00 32.56 287 ILE A CA 1
ATOM 2357 C C . ILE A 1 287 ? -12.470 15.870 -23.191 1.00 32.56 287 ILE A C 1
ATOM 2359 O O . ILE A 1 287 ? -13.401 15.267 -22.660 1.00 32.56 287 ILE A O 1
ATOM 2363 N N . ALA A 1 288 ? -12.479 17.197 -23.347 1.00 30.34 288 ALA A N 1
ATOM 2364 C CA . ALA A 1 288 ? -13.577 18.047 -22.897 1.00 30.34 288 ALA A CA 1
ATOM 2365 C C . ALA A 1 288 ? -14.852 17.821 -23.735 1.00 30.34 288 ALA A C 1
ATOM 2367 O O . ALA A 1 288 ? -14.852 18.015 -24.953 1.00 30.34 288 ALA A O 1
ATOM 2368 N N . MET A 1 289 ? -15.961 17.462 -23.081 1.00 30.45 289 MET A N 1
ATOM 2369 C CA . MET A 1 289 ? -17.284 17.396 -23.711 1.00 30.45 289 MET A CA 1
ATOM 2370 C C . MET A 1 289 ? -17.973 18.766 -23.686 1.00 30.45 289 MET A C 1
ATOM 2372 O O . MET A 1 289 ? -18.300 19.287 -22.622 1.00 30.45 289 MET A O 1
ATOM 2376 N N . GLN A 1 290 ? -18.274 19.323 -24.861 1.00 28.86 290 GLN A N 1
ATOM 2377 C CA . GLN A 1 290 ? -19.220 20.435 -24.984 1.00 28.86 290 GLN A CA 1
ATOM 2378 C C . GLN A 1 290 ? -20.658 19.899 -25.000 1.00 28.86 290 GLN A C 1
ATOM 2380 O O . GLN A 1 290 ? -20.993 19.056 -25.830 1.00 28.86 290 GLN A O 1
ATOM 2385 N N . SER A 1 291 ? -21.528 20.421 -24.130 1.00 31.84 291 SER A N 1
ATOM 2386 C CA . SER A 1 291 ? -22.972 20.152 -24.166 1.00 31.84 291 SER A CA 1
ATOM 2387 C C . SER A 1 291 ? -23.745 21.355 -24.710 1.00 31.84 291 SER A C 1
ATOM 2389 O O . SER A 1 291 ? -23.597 22.471 -24.209 1.00 31.84 291 SER A O 1
ATOM 2391 N N . SER A 1 292 ? -24.605 21.125 -25.701 1.00 29.66 292 SER A N 1
ATOM 2392 C CA . SER A 1 292 ? -25.480 22.128 -26.312 1.00 29.66 292 SER A CA 1
ATOM 2393 C C . SER A 1 292 ? -26.832 22.244 -25.586 1.00 29.66 292 SER A C 1
ATOM 2395 O O . SER A 1 292 ? -27.461 21.243 -25.257 1.00 29.66 292 SER A O 1
ATOM 2397 N N . GLY A 1 293 ? -27.318 23.472 -25.365 1.00 30.52 293 GLY A N 1
ATOM 2398 C CA . GLY A 1 293 ? -28.647 23.731 -24.789 1.00 30.52 293 GLY A CA 1
ATOM 2399 C C . GLY A 1 293 ? -28.907 25.224 -24.552 1.00 30.52 293 GLY A C 1
ATOM 2400 O O . GLY A 1 293 ? -28.043 25.924 -24.036 1.00 30.52 293 GLY A O 1
ATOM 2401 N N . GLN A 1 294 ? -30.066 25.730 -24.988 1.00 29.94 294 GLN A N 1
ATOM 2402 C CA . GLN A 1 294 ? -30.350 27.171 -25.135 1.00 29.94 294 GLN A CA 1
ATOM 2403 C C . GLN A 1 294 ? -30.825 27.909 -23.852 1.00 29.94 294 GLN A C 1
ATOM 2405 O O . GLN A 1 294 ? -31.199 27.262 -22.874 1.00 29.94 294 GLN A O 1
ATOM 2410 N N . PRO A 1 295 ? -30.804 29.265 -23.837 1.00 41.28 295 PRO A N 1
ATOM 2411 C CA . PRO A 1 295 ? -30.955 30.082 -22.625 1.00 41.28 295 PRO A CA 1
ATOM 2412 C C . PRO A 1 295 ? -32.368 30.658 -22.394 1.00 41.28 295 PRO A C 1
ATOM 2414 O O . PRO A 1 295 ? -33.171 30.765 -23.318 1.00 41.28 295 PRO A O 1
ATOM 2417 N N . MET A 1 296 ? -32.619 31.160 -21.176 1.00 25.61 296 MET A N 1
ATOM 2418 C CA . MET A 1 296 ? -33.718 32.091 -20.857 1.00 25.61 296 MET A CA 1
ATOM 2419 C C . MET A 1 296 ? -33.287 33.177 -19.830 1.00 25.61 296 MET A C 1
ATOM 2421 O O . MET A 1 296 ? -32.226 33.030 -19.221 1.00 25.61 296 MET A O 1
ATOM 2425 N N . PRO A 1 297 ? -34.012 34.318 -19.725 1.00 34.91 297 PRO A N 1
ATOM 2426 C CA . PRO A 1 297 ? -33.393 35.651 -19.564 1.00 34.91 297 PRO A CA 1
ATOM 2427 C C . PRO A 1 297 ? -33.370 36.239 -18.123 1.00 34.91 297 PRO A C 1
ATOM 2429 O O . PRO A 1 297 ? -33.918 35.634 -17.203 1.00 34.91 297 PRO A O 1
ATOM 2432 N N . PRO A 1 298 ? -32.725 37.414 -17.894 1.00 43.38 298 PRO A N 1
ATOM 2433 C CA . PRO A 1 298 ? -32.316 37.871 -16.558 1.00 43.38 298 PRO A CA 1
ATOM 2434 C C . PRO A 1 298 ? -33.181 38.980 -15.921 1.00 43.38 298 PRO A C 1
ATOM 2436 O O . PRO A 1 298 ? -33.792 39.796 -16.606 1.00 43.38 298 PRO A O 1
ATOM 2439 N N . SER A 1 299 ? -33.115 39.079 -14.587 1.00 29.09 299 SER A N 1
ATOM 2440 C CA . SER A 1 299 ? -33.576 40.205 -13.746 1.00 29.09 299 SER A CA 1
ATOM 2441 C C . SER A 1 299 ? -32.985 40.029 -12.328 1.00 29.09 299 SER A C 1
ATOM 2443 O O . SER A 1 299 ? -32.957 38.898 -11.856 1.00 29.09 299 SER A O 1
ATOM 2445 N N . ALA A 1 300 ? -32.466 41.008 -11.575 1.00 27.83 300 ALA A N 1
ATOM 2446 C CA . ALA A 1 300 ? -32.064 42.397 -11.840 1.00 27.83 300 ALA A CA 1
ATOM 2447 C C . ALA A 1 300 ? -30.892 42.790 -10.888 1.00 27.83 300 ALA A C 1
ATOM 2449 O O . ALA A 1 300 ? -30.544 42.047 -9.972 1.00 27.83 300 ALA A O 1
ATOM 2450 N N . LYS A 1 301 ? -30.263 43.955 -11.111 1.00 27.05 301 LYS A N 1
ATOM 2451 C CA . LYS A 1 301 ? -29.185 44.560 -10.279 1.00 27.05 301 LYS A CA 1
ATOM 2452 C C . LYS A 1 301 ? -29.782 45.476 -9.163 1.00 27.05 301 LYS A C 1
ATOM 2454 O O . LYS A 1 301 ? -30.999 45.616 -9.131 1.00 27.05 301 LYS A O 1
ATOM 2459 N N . PRO A 1 302 ? -28.991 46.299 -8.431 1.00 46.06 302 PRO A N 1
ATOM 2460 C CA . PRO A 1 302 ? -27.928 46.004 -7.446 1.00 46.06 302 PRO A CA 1
ATOM 2461 C C . PRO A 1 302 ? -28.124 46.805 -6.122 1.00 46.06 302 PRO A C 1
ATOM 2463 O O . PRO A 1 302 ? -29.085 47.553 -6.018 1.00 46.06 302 PRO A O 1
ATOM 2466 N N . MET A 1 303 ? -27.177 46.726 -5.165 1.00 24.62 303 MET A N 1
ATOM 2467 C CA . MET A 1 303 ? -26.723 47.759 -4.178 1.00 24.62 303 MET A CA 1
ATOM 2468 C C . MET A 1 303 ? -26.028 47.049 -2.987 1.00 24.62 303 MET A C 1
ATOM 2470 O O . MET A 1 303 ? -26.318 45.885 -2.743 1.00 24.62 303 MET A O 1
ATOM 2474 N N . ALA A 1 304 ? -25.136 47.629 -2.173 1.00 26.44 304 ALA A N 1
ATOM 2475 C CA . ALA A 1 304 ? -24.209 48.766 -2.296 1.00 26.44 304 ALA A CA 1
ATOM 2476 C C . ALA A 1 304 ? -23.127 48.620 -1.190 1.00 26.44 304 ALA A C 1
ATOM 2478 O O . ALA A 1 304 ? -23.379 47.993 -0.164 1.00 26.44 304 ALA A O 1
ATOM 2479 N N . THR A 1 305 ? -21.933 49.200 -1.360 1.00 32.00 305 THR A N 1
ATOM 2480 C CA . THR A 1 305 ? -20.881 49.261 -0.310 1.00 32.00 305 THR A CA 1
ATOM 2481 C C . THR A 1 305 ? -20.923 50.579 0.470 1.00 32.00 305 THR A C 1
ATOM 2483 O O . THR A 1 305 ? -21.259 51.604 -0.124 1.00 32.00 305 THR A O 1
ATOM 2486 N N . PRO A 1 306 ? -20.459 50.604 1.733 1.00 29.12 306 PRO A N 1
ATOM 2487 C CA . PRO A 1 306 ? -19.198 51.311 2.063 1.00 29.12 306 PRO A CA 1
ATOM 2488 C C . PRO A 1 306 ? -18.246 50.432 2.923 1.00 29.12 306 PRO A C 1
ATOM 2490 O O . PRO A 1 306 ? -18.704 49.546 3.631 1.00 29.12 306 PRO A O 1
ATOM 2493 N N . LYS A 1 307 ? -16.905 50.470 2.786 1.00 25.52 307 LYS A N 1
ATOM 2494 C CA . LYS A 1 307 ? -15.937 51.497 3.270 1.00 25.52 307 LYS A CA 1
ATOM 2495 C C . LYS A 1 307 ? -16.068 51.786 4.786 1.00 25.52 307 LYS A C 1
ATOM 2497 O O . LYS A 1 307 ? -17.169 52.039 5.239 1.00 25.52 307 LYS A O 1
ATOM 2502 N N . LEU A 1 308 ? -15.020 51.871 5.616 1.00 25.02 308 LEU A N 1
ATOM 2503 C CA . LEU A 1 308 ? -13.564 51.665 5.484 1.00 25.02 308 LEU A CA 1
ATOM 2504 C C . LEU A 1 308 ? -12.969 51.602 6.917 1.00 25.02 308 LEU A C 1
ATOM 2506 O O . LEU A 1 308 ? -13.461 52.341 7.765 1.00 25.02 308 LEU A O 1
ATOM 2510 N N . LYS A 1 309 ? -11.879 50.855 7.162 1.00 25.83 309 LYS A N 1
ATOM 2511 C CA . LYS A 1 309 ? -10.673 51.330 7.892 1.00 25.83 309 LYS A CA 1
ATOM 2512 C C . LYS A 1 309 ? -9.602 50.231 8.004 1.00 25.83 309 LYS A C 1
ATOM 2514 O O . LYS A 1 309 ? -9.894 49.082 8.310 1.00 25.83 309 LYS A O 1
ATOM 2519 N N . ARG A 1 310 ? -8.365 50.636 7.729 1.00 32.22 310 ARG A N 1
ATOM 2520 C CA . ARG A 1 310 ? -7.074 49.957 7.952 1.00 32.22 310 ARG A CA 1
ATOM 2521 C C . ARG A 1 310 ? -6.157 51.011 8.611 1.00 32.22 310 ARG A C 1
ATOM 2523 O O . ARG A 1 310 ? -6.631 52.138 8.770 1.00 32.22 310 ARG A O 1
ATOM 2530 N N . LEU A 1 311 ? -4.888 50.657 8.854 1.00 26.61 311 LEU A N 1
ATOM 2531 C CA . LEU A 1 311 ? -3.784 51.399 9.500 1.00 26.61 311 LEU A CA 1
ATOM 2532 C C . LEU A 1 311 ? -3.642 50.985 10.976 1.00 26.61 311 LEU A C 1
ATOM 2534 O O . LEU A 1 311 ? -4.653 50.934 11.672 1.00 26.61 311 LEU A O 1
ATOM 2538 N N . GLU A 1 312 ? -2.474 50.607 11.506 1.00 27.53 312 GLU A N 1
ATOM 2539 C CA . GLU A 1 312 ? -1.091 50.422 10.990 1.00 27.53 312 GLU A CA 1
ATOM 2540 C C . GLU A 1 312 ? -0.503 49.189 11.740 1.00 27.53 312 GLU A C 1
ATOM 2542 O O . GLU A 1 312 ? -0.960 48.871 12.837 1.00 27.53 312 GLU A O 1
ATOM 2547 N N . ASP A 1 313 ? 0.259 48.272 11.128 1.00 29.70 313 ASP A N 1
ATOM 2548 C CA . ASP A 1 313 ? 1.721 48.310 10.890 1.00 29.70 313 ASP A CA 1
ATOM 2549 C C . ASP A 1 313 ? 2.533 48.551 12.193 1.00 29.70 313 ASP A C 1
ATOM 2551 O O . ASP A 1 313 ? 2.237 49.456 12.961 1.00 29.70 313 ASP A O 1
ATOM 2555 N N . ILE A 1 314 ? 3.531 47.726 12.551 1.00 27.42 314 ILE A N 1
ATOM 2556 C CA . ILE A 1 314 ? 4.922 47.899 12.085 1.00 27.42 314 ILE A CA 1
ATOM 2557 C C . ILE A 1 314 ? 5.796 46.637 12.331 1.00 27.42 314 ILE A C 1
ATOM 2559 O O . ILE A 1 314 ? 5.855 46.093 13.428 1.00 27.42 314 ILE A O 1
ATOM 2563 N N . GLN A 1 315 ? 6.499 46.232 11.265 1.00 26.58 315 GLN A N 1
ATOM 2564 C CA . GLN A 1 315 ? 7.858 45.649 11.173 1.00 26.58 315 GLN A CA 1
ATOM 2565 C C . GLN A 1 315 ? 8.331 44.491 12.088 1.00 26.58 315 GLN A C 1
ATOM 2567 O O . GLN A 1 315 ? 8.696 44.663 13.244 1.00 26.58 315 GLN A O 1
ATOM 2572 N N . SER A 1 316 ? 8.634 43.360 11.438 1.00 30.58 316 SER A N 1
ATOM 2573 C CA . SER A 1 316 ? 9.945 42.689 11.569 1.00 30.58 316 SER A CA 1
ATOM 2574 C C . SER A 1 316 ? 10.386 42.174 10.189 1.00 30.58 316 SER A C 1
ATOM 2576 O O . SER A 1 316 ? 10.097 41.055 9.774 1.00 30.58 316 SER A O 1
ATOM 2578 N N . HIS A 1 317 ? 11.030 43.053 9.417 1.00 34.47 317 HIS A N 1
ATOM 2579 C CA . HIS A 1 317 ? 11.308 42.864 7.987 1.00 34.47 317 HIS A CA 1
ATOM 2580 C C . HIS A 1 317 ? 12.738 42.333 7.727 1.00 34.47 317 HIS A C 1
ATOM 2582 O O . HIS A 1 317 ? 13.429 42.851 6.858 1.00 34.47 317 HIS A O 1
ATOM 2588 N N . ASP A 1 318 ? 13.191 41.300 8.453 1.00 30.67 318 ASP A N 1
ATOM 2589 C CA . ASP A 1 318 ? 14.575 40.787 8.306 1.00 30.67 318 ASP A CA 1
ATOM 2590 C C . ASP A 1 318 ? 14.769 39.255 8.354 1.00 30.67 318 ASP A C 1
ATOM 2592 O O . ASP A 1 318 ? 15.887 38.779 8.204 1.00 30.67 318 ASP A O 1
ATOM 2596 N N . LEU A 1 319 ? 13.709 38.439 8.455 1.00 27.84 319 LEU A N 1
ATOM 2597 C CA . LEU A 1 319 ? 13.845 36.964 8.509 1.00 27.84 319 LEU A CA 1
ATOM 2598 C C . LEU A 1 319 ? 13.644 36.226 7.169 1.00 27.84 319 LEU A C 1
ATOM 2600 O O . LEU A 1 319 ? 13.706 35.001 7.124 1.00 27.84 319 LEU A O 1
ATOM 2604 N N . VAL A 1 320 ? 13.417 36.940 6.059 1.00 31.52 320 VAL A N 1
ATOM 2605 C CA . VAL A 1 320 ? 13.061 36.328 4.754 1.00 31.52 320 VAL A CA 1
ATOM 2606 C C . VAL A 1 320 ? 14.233 36.286 3.756 1.00 31.52 320 VAL A C 1
ATOM 2608 O O . VAL A 1 320 ? 14.145 35.616 2.730 1.00 31.52 320 VAL A O 1
ATOM 2611 N N . LYS A 1 321 ? 15.363 36.954 4.034 1.00 32.81 321 LYS A N 1
ATOM 2612 C CA . LYS A 1 321 ? 16.492 37.034 3.083 1.00 32.81 321 LYS A CA 1
ATOM 2613 C C . LYS A 1 321 ? 17.523 35.904 3.175 1.00 32.81 321 LYS A C 1
ATOM 2615 O O . LYS A 1 321 ? 18.271 35.728 2.220 1.00 32.81 321 LYS A O 1
ATOM 2620 N N . GLU A 1 322 ? 17.547 35.120 4.253 1.00 30.27 322 GLU A N 1
ATOM 2621 C CA . GLU A 1 322 ? 18.594 34.102 4.456 1.00 30.27 322 GLU A CA 1
ATOM 2622 C C . GLU A 1 322 ? 18.162 32.673 4.062 1.00 30.27 322 GLU A C 1
ATOM 2624 O O . GLU A 1 322 ? 18.982 31.873 3.620 1.00 30.27 322 GLU A O 1
ATOM 2629 N N . GLN A 1 323 ? 16.859 32.360 4.083 1.00 32.66 323 GLN A N 1
ATOM 2630 C CA . GLN A 1 323 ? 16.351 31.039 3.661 1.00 32.66 323 GLN A CA 1
ATOM 2631 C C . GLN A 1 323 ? 16.271 30.847 2.132 1.00 32.66 323 GLN A C 1
ATOM 2633 O O . GLN A 1 323 ? 16.051 29.735 1.657 1.00 32.66 323 GLN A O 1
ATOM 2638 N N . ALA A 1 324 ? 16.486 31.902 1.339 1.00 29.55 324 ALA A N 1
ATOM 2639 C CA . ALA A 1 324 ? 16.395 31.838 -0.122 1.00 29.55 324 ALA A CA 1
ATOM 2640 C C . ALA A 1 324 ? 17.647 31.256 -0.814 1.00 29.55 324 ALA A C 1
ATOM 2642 O O . ALA A 1 324 ? 17.576 30.916 -1.995 1.00 29.55 324 ALA A O 1
ATOM 2643 N N . HIS A 1 325 ? 18.790 31.141 -0.121 1.00 29.28 325 HIS A N 1
ATOM 2644 C CA . HIS A 1 325 ? 20.078 30.871 -0.781 1.00 29.28 325 HIS A CA 1
ATOM 2645 C C . HIS A 1 325 ? 20.561 29.406 -0.740 1.00 29.28 325 HIS A C 1
ATOM 2647 O O . HIS A 1 325 ? 21.569 29.088 -1.371 1.00 29.28 325 HIS A O 1
ATOM 2653 N N . ILE A 1 326 ? 19.857 28.507 -0.037 1.00 28.53 326 ILE A N 1
ATOM 2654 C CA . ILE A 1 326 ? 20.271 27.095 0.143 1.00 28.53 326 ILE A CA 1
ATOM 2655 C C . ILE A 1 326 ? 19.378 26.101 -0.638 1.00 28.53 326 ILE A C 1
ATOM 2657 O O . ILE A 1 326 ? 19.777 24.962 -0.857 1.00 28.53 326 ILE A O 1
ATOM 2661 N N . LEU A 1 327 ? 18.215 26.522 -1.159 1.00 26.84 327 LEU A N 1
ATOM 2662 C CA . LEU A 1 327 ? 17.315 25.652 -1.945 1.00 26.84 327 LEU A CA 1
ATOM 2663 C C . LEU A 1 327 ? 17.557 25.657 -3.473 1.00 26.84 327 LEU A C 1
ATOM 2665 O O . LEU A 1 327 ? 16.767 25.089 -4.226 1.00 26.84 327 LEU A O 1
ATOM 2669 N N . THR A 1 328 ? 18.640 26.270 -3.960 1.00 28.22 328 THR A N 1
ATOM 2670 C CA . THR A 1 328 ? 18.942 26.413 -5.401 1.00 28.22 328 THR A CA 1
ATOM 2671 C C . THR A 1 328 ? 20.114 25.545 -5.880 1.00 28.22 328 THR A C 1
ATOM 2673 O O . THR A 1 328 ? 20.967 25.991 -6.645 1.00 28.22 328 THR A O 1
ATOM 2676 N N . SER A 1 329 ? 20.129 24.264 -5.501 1.00 29.47 329 SER A N 1
ATOM 2677 C CA . SER A 1 329 ? 21.077 23.270 -6.039 1.00 29.47 329 SER A CA 1
ATOM 2678 C C . SER A 1 329 ? 20.451 21.882 -6.248 1.00 29.47 329 SER A C 1
ATOM 2680 O O . SER A 1 329 ? 20.901 20.864 -5.730 1.00 29.47 329 SER A O 1
ATOM 2682 N N . SER A 1 330 ? 19.420 21.810 -7.094 1.00 24.73 330 SER A N 1
ATOM 2683 C CA . SER A 1 330 ? 19.032 20.560 -7.767 1.00 24.73 330 SER A CA 1
ATOM 2684 C C . SER A 1 330 ? 18.644 20.830 -9.229 1.00 24.73 330 SER A C 1
ATOM 2686 O O . SER A 1 330 ? 18.018 21.859 -9.502 1.00 24.73 330 SER A O 1
ATOM 2688 N N . PRO A 1 331 ? 19.043 19.990 -10.209 1.00 28.59 331 PRO A N 1
ATOM 2689 C CA . PRO A 1 331 ? 19.000 20.392 -11.616 1.00 28.59 331 PRO A CA 1
ATOM 2690 C C . PRO A 1 331 ? 17.580 20.337 -12.202 1.00 28.59 331 PRO A C 1
ATOM 2692 O O . PRO A 1 331 ? 16.954 19.278 -12.228 1.00 28.59 331 PRO A O 1
ATOM 2695 N N . LYS A 1 332 ? 17.088 21.461 -12.751 1.00 27.95 332 LYS A N 1
ATOM 2696 C CA . LYS A 1 332 ? 15.810 21.521 -13.494 1.00 27.95 332 LYS A CA 1
ATOM 2697 C C . LYS A 1 332 ? 15.834 20.519 -14.672 1.00 27.95 332 LYS A C 1
ATOM 2699 O O . LYS A 1 332 ? 16.629 20.689 -15.600 1.00 27.95 332 LYS A O 1
ATOM 2704 N N . ILE A 1 333 ? 14.933 19.528 -14.691 1.00 29.83 333 ILE A N 1
ATOM 2705 C CA . ILE A 1 333 ? 14.763 18.598 -15.826 1.00 29.83 333 ILE A CA 1
ATOM 2706 C C . ILE A 1 333 ? 14.188 19.370 -17.024 1.00 29.83 333 ILE A C 1
ATOM 2708 O O . ILE A 1 333 ? 13.024 19.766 -17.026 1.00 29.83 333 ILE A O 1
ATOM 2712 N N . LYS A 1 334 ? 15.000 19.586 -18.065 1.00 35.53 334 LYS A N 1
ATOM 2713 C CA . LYS A 1 334 ? 14.578 20.226 -19.323 1.00 35.53 334 LYS A CA 1
ATOM 2714 C C . LYS A 1 334 ? 14.333 19.165 -20.397 1.00 35.53 334 LYS A C 1
ATOM 2716 O O . LYS A 1 334 ? 15.248 18.403 -20.695 1.00 35.53 334 LYS A O 1
ATOM 2721 N N . LYS A 1 335 ? 13.153 19.165 -21.034 1.00 38.44 335 LYS A N 1
ATOM 2722 C CA . LYS A 1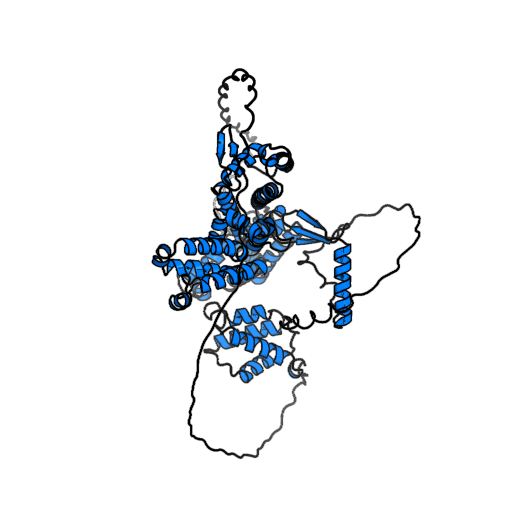 335 ? 12.949 18.461 -22.317 1.00 38.44 335 LYS A CA 1
ATOM 2723 C C . LYS A 1 335 ? 13.809 19.133 -23.399 1.00 38.44 335 LYS A C 1
ATOM 2725 O O . LYS A 1 335 ? 13.870 20.363 -23.452 1.00 38.44 335 LYS A O 1
ATOM 2730 N N . ALA A 1 336 ? 14.472 18.345 -24.244 1.00 43.84 336 ALA A N 1
ATOM 2731 C CA . ALA A 1 336 ? 15.323 18.862 -25.314 1.00 43.84 336 ALA A CA 1
ATOM 2732 C C . ALA A 1 336 ? 14.504 19.603 -26.393 1.00 43.84 336 ALA A C 1
ATOM 2734 O O . ALA A 1 336 ? 13.401 19.182 -26.747 1.00 43.84 336 ALA A O 1
ATOM 2735 N N . LYS A 1 337 ? 15.051 20.700 -26.940 1.00 52.75 337 LYS A N 1
ATOM 2736 C CA . LYS A 1 337 ? 14.537 21.294 -28.186 1.00 52.75 337 LYS A CA 1
ATOM 2737 C C . LYS A 1 337 ? 14.867 20.360 -29.357 1.00 52.75 337 LYS A C 1
ATOM 2739 O O . LYS A 1 337 ? 15.909 19.715 -29.353 1.00 52.75 337 LYS A O 1
ATOM 2744 N N . LYS A 1 338 ? 13.986 20.322 -30.359 1.00 52.03 338 LYS A N 1
ATOM 2745 C CA . LYS A 1 338 ? 14.125 19.489 -31.563 1.00 52.03 338 LYS A CA 1
ATOM 2746 C C . LYS A 1 338 ? 15.370 19.922 -32.355 1.00 52.03 338 LYS A C 1
ATOM 2748 O O . LYS A 1 338 ? 15.416 21.055 -32.827 1.00 52.03 338 LYS A O 1
ATOM 2753 N N . VAL A 1 339 ? 16.367 19.046 -32.467 1.00 63.97 339 VAL A N 1
ATOM 2754 C CA . VAL A 1 339 ? 17.656 19.338 -33.129 1.00 63.97 339 VAL A CA 1
ATOM 2755 C C . VAL A 1 339 ? 17.565 19.083 -34.637 1.00 63.97 339 VAL A C 1
ATOM 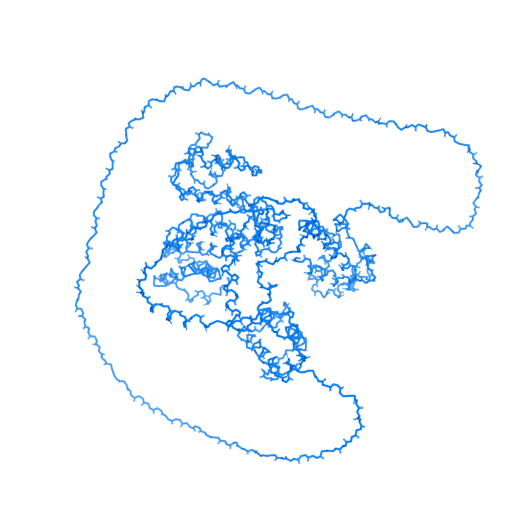2757 O O . VAL A 1 339 ? 16.976 18.085 -35.054 1.00 63.97 339 VAL A O 1
ATOM 2760 N N . ALA A 1 340 ? 18.158 19.963 -35.452 1.00 58.47 340 ALA A N 1
ATOM 2761 C CA . ALA A 1 340 ? 18.105 19.881 -36.916 1.00 58.47 340 ALA A CA 1
ATOM 2762 C C . ALA A 1 340 ? 18.920 18.706 -37.488 1.00 58.47 340 ALA A C 1
ATOM 2764 O O . ALA A 1 340 ? 18.475 18.060 -38.435 1.00 58.47 340 ALA A O 1
ATOM 2765 N N . ASN A 1 341 ? 20.075 18.389 -36.889 1.00 74.56 341 ASN A N 1
ATOM 2766 C CA . ASN A 1 341 ? 20.892 17.229 -37.256 1.00 74.56 341 ASN A CA 1
ATOM 2767 C C . ASN A 1 341 ? 21.229 16.348 -36.031 1.00 74.56 341 ASN A C 1
ATOM 2769 O O . ASN A 1 341 ? 22.292 16.506 -35.427 1.00 74.56 341 ASN A O 1
ATOM 2773 N N . PRO A 1 342 ? 20.350 15.395 -35.658 1.00 79.31 342 PRO A N 1
ATOM 2774 C CA . PRO A 1 342 ? 20.608 14.482 -34.545 1.00 79.31 342 PRO A CA 1
ATOM 2775 C C . PRO A 1 342 ? 21.835 13.583 -34.747 1.00 79.31 342 PRO A C 1
ATOM 2777 O O . PRO A 1 342 ? 22.503 13.260 -33.772 1.00 79.31 342 PRO A O 1
ATOM 2780 N N . GLY A 1 343 ? 22.147 13.186 -35.988 1.00 81.88 343 GLY A N 1
ATOM 2781 C CA . GLY A 1 343 ? 23.259 12.273 -36.282 1.00 81.88 343 GLY A CA 1
ATOM 2782 C C . GLY A 1 343 ? 24.619 12.872 -35.925 1.00 81.88 343 GLY A C 1
ATOM 2783 O O . GLY A 1 343 ? 25.391 12.253 -35.198 1.00 81.88 343 GLY A O 1
ATOM 2784 N N . ALA A 1 344 ? 24.865 14.117 -36.344 1.00 81.25 344 ALA A N 1
ATOM 2785 C CA . ALA A 1 344 ? 26.123 14.811 -36.064 1.00 81.25 344 ALA A CA 1
ATOM 2786 C C . ALA A 1 344 ? 26.360 15.049 -34.559 1.00 81.25 344 ALA A C 1
ATOM 2788 O O . ALA A 1 344 ? 27.486 14.911 -34.088 1.00 81.25 344 ALA A O 1
ATOM 2789 N N . VAL A 1 345 ? 25.302 15.327 -33.781 1.00 86.50 345 VAL A N 1
ATOM 2790 C CA . VAL A 1 345 ? 25.395 15.431 -32.309 1.00 86.50 345 VAL A CA 1
ATOM 2791 C C . VAL A 1 345 ? 25.821 14.101 -31.686 1.00 86.50 345 VAL A C 1
ATOM 2793 O O . VAL A 1 345 ? 26.658 14.078 -30.786 1.00 86.50 345 VAL A O 1
ATOM 2796 N N . ILE A 1 346 ? 25.261 12.985 -32.159 1.00 89.56 346 ILE A N 1
ATOM 2797 C CA . ILE A 1 346 ? 25.572 11.651 -31.633 1.00 89.56 346 ILE A CA 1
ATOM 2798 C C . ILE A 1 346 ? 27.019 11.268 -31.954 1.00 89.56 346 ILE A C 1
ATOM 2800 O O . ILE A 1 346 ? 27.740 10.807 -31.069 1.00 89.56 346 ILE A O 1
ATOM 2804 N N . GLU A 1 347 ? 27.467 11.509 -33.185 1.00 87.69 347 GLU A N 1
ATOM 2805 C CA . GLU A 1 347 ? 28.839 11.231 -33.615 1.00 87.69 347 GLU A CA 1
ATOM 2806 C C . GLU A 1 347 ? 29.864 12.083 -32.843 1.00 87.69 347 GLU A C 1
ATOM 2808 O O . GLU A 1 347 ? 30.849 11.548 -32.326 1.00 87.69 347 GLU A O 1
ATOM 2813 N N . ALA A 1 348 ? 29.581 13.375 -32.640 1.00 86.19 348 ALA A N 1
ATOM 2814 C CA . ALA A 1 348 ? 30.403 14.261 -31.816 1.00 86.19 348 ALA A CA 1
ATOM 2815 C C . ALA A 1 348 ? 30.512 13.789 -30.352 1.00 86.19 348 ALA A C 1
ATOM 2817 O O . ALA A 1 348 ? 31.591 13.869 -29.762 1.00 86.19 348 ALA A O 1
ATOM 2818 N N . VAL A 1 349 ? 29.439 13.241 -29.766 1.00 90.31 349 VAL A N 1
ATOM 2819 C CA . VAL A 1 349 ? 29.470 12.653 -28.411 1.00 90.31 349 VAL A CA 1
ATOM 2820 C C . VAL A 1 349 ? 30.257 11.340 -28.375 1.00 90.31 349 VAL A C 1
ATOM 2822 O O . VAL A 1 349 ? 31.025 11.128 -27.434 1.00 90.31 349 VAL A O 1
ATOM 2825 N N . ILE A 1 350 ? 30.120 10.472 -29.384 1.00 89.12 350 ILE A N 1
ATOM 2826 C CA . ILE A 1 350 ? 30.886 9.215 -29.483 1.00 89.12 350 ILE A CA 1
ATOM 2827 C C . ILE A 1 350 ? 32.390 9.505 -29.522 1.00 89.12 350 ILE A C 1
ATOM 2829 O O . ILE A 1 350 ? 33.147 8.904 -28.756 1.00 89.12 350 ILE A O 1
ATOM 2833 N N . VAL A 1 351 ? 32.811 10.465 -30.350 1.00 88.38 351 VAL A N 1
ATOM 2834 C CA . VAL A 1 351 ? 34.214 10.895 -30.449 1.00 88.38 351 VAL A CA 1
ATOM 2835 C C . VAL A 1 351 ? 34.663 11.606 -29.167 1.00 88.38 351 VAL A C 1
ATOM 2837 O O . VAL A 1 351 ? 35.676 11.227 -28.580 1.00 88.38 351 VAL A O 1
ATOM 2840 N N . GLY A 1 352 ? 33.898 12.590 -28.686 1.00 81.75 352 GLY A N 1
ATOM 2841 C CA . GLY A 1 352 ? 34.259 13.423 -27.532 1.00 81.75 352 GLY A CA 1
ATOM 2842 C C . GLY A 1 352 ? 34.321 12.680 -26.193 1.00 81.75 352 GLY A C 1
ATOM 2843 O O . GLY A 1 352 ? 35.074 13.077 -25.306 1.00 81.75 352 GLY A O 1
ATOM 2844 N N . GLN A 1 353 ? 33.573 11.583 -26.043 1.00 87.31 353 GLN A N 1
ATOM 2845 C CA . GLN A 1 353 ? 33.609 10.717 -24.856 1.00 87.31 353 GLN A CA 1
ATOM 2846 C C . GLN A 1 353 ? 34.415 9.421 -25.079 1.00 87.31 353 GLN A C 1
ATOM 2848 O O . GLN A 1 353 ? 34.489 8.600 -24.166 1.00 87.31 353 GLN A O 1
ATOM 2853 N N . ASN A 1 354 ? 35.040 9.244 -26.256 1.00 86.19 354 ASN A N 1
ATOM 2854 C CA . ASN A 1 354 ? 35.813 8.055 -26.649 1.00 86.19 354 ASN A CA 1
ATOM 2855 C C . ASN A 1 354 ? 35.034 6.739 -26.429 1.00 86.19 354 ASN A C 1
ATOM 2857 O O . ASN A 1 354 ? 35.550 5.769 -25.865 1.00 86.19 354 ASN A O 1
ATOM 2861 N N . LEU A 1 355 ? 33.758 6.728 -26.831 1.00 87.69 355 LEU A N 1
ATOM 2862 C CA . LEU A 1 355 ? 32.865 5.587 -26.635 1.00 87.69 355 LEU A CA 1
ATOM 2863 C C . LEU A 1 355 ? 33.277 4.412 -27.528 1.00 87.69 355 LEU A C 1
ATOM 2865 O O . LEU A 1 355 ? 33.330 4.525 -28.752 1.00 87.69 355 LEU A O 1
ATOM 2869 N N . LYS A 1 356 ? 33.518 3.255 -26.903 1.00 86.00 356 LYS A N 1
ATOM 2870 C CA . LYS A 1 356 ? 33.793 1.984 -27.582 1.00 86.00 356 LYS A CA 1
ATOM 2871 C C . LYS A 1 356 ? 32.674 0.995 -27.288 1.00 86.00 356 LYS A C 1
ATOM 2873 O O . LYS A 1 356 ? 32.393 0.703 -26.128 1.00 86.00 356 LYS A O 1
ATOM 2878 N N . PHE A 1 357 ? 32.063 0.465 -28.340 1.00 87.44 357 PHE A N 1
ATOM 2879 C CA . PHE A 1 357 ? 30.982 -0.514 -28.252 1.00 87.44 357 PHE A CA 1
ATOM 2880 C C . PHE A 1 357 ? 31.527 -1.921 -28.519 1.00 87.44 357 PHE A C 1
ATOM 2882 O O . PHE A 1 357 ? 32.419 -2.092 -29.346 1.00 87.44 357 PHE A O 1
ATOM 2889 N N . LYS A 1 358 ? 30.994 -2.936 -27.824 1.00 79.25 358 LYS A N 1
ATOM 2890 C CA . LYS A 1 358 ? 31.433 -4.339 -27.987 1.00 79.25 358 LYS A CA 1
ATOM 2891 C C . LYS A 1 358 ? 31.071 -4.915 -29.365 1.00 79.25 358 LYS A C 1
ATOM 2893 O O . LYS A 1 358 ? 31.703 -5.864 -29.810 1.00 79.25 358 LYS A O 1
ATOM 2898 N N . ASN A 1 359 ? 30.032 -4.372 -30.002 1.00 82.50 359 ASN A N 1
ATOM 2899 C CA . ASN A 1 359 ? 29.574 -4.707 -31.348 1.00 82.50 359 ASN A CA 1
ATOM 2900 C C . ASN A 1 359 ? 28.736 -3.552 -31.932 1.00 82.50 359 ASN A C 1
ATOM 2902 O O . ASN A 1 359 ? 28.267 -2.675 -31.196 1.00 82.50 359 ASN A O 1
ATOM 2906 N N . ASP A 1 360 ? 28.498 -3.589 -33.243 1.00 77.06 360 ASP A N 1
ATOM 2907 C CA . ASP A 1 360 ? 27.693 -2.579 -33.943 1.00 77.06 360 ASP A CA 1
ATOM 2908 C C . ASP A 1 360 ? 26.219 -2.588 -33.504 1.00 77.06 360 ASP A C 1
ATOM 2910 O O . ASP A 1 360 ? 25.560 -1.554 -33.505 1.00 77.06 360 ASP A O 1
ATOM 2914 N N . GLY A 1 361 ? 25.702 -3.723 -33.022 1.00 77.81 361 GLY A N 1
ATOM 2915 C CA . GLY A 1 361 ? 24.345 -3.816 -32.475 1.00 77.81 361 GLY A CA 1
ATOM 2916 C C . GLY A 1 361 ? 24.117 -2.942 -31.233 1.00 77.81 361 GLY A C 1
ATOM 2917 O O . GLY A 1 361 ? 23.024 -2.401 -31.057 1.00 77.81 361 GLY A O 1
ATOM 2918 N N . LEU A 1 362 ? 25.130 -2.768 -30.378 1.00 83.12 362 LEU A N 1
ATOM 2919 C CA . LEU A 1 362 ? 25.085 -1.853 -29.230 1.00 83.12 362 LEU A CA 1
ATOM 2920 C C . LEU A 1 362 ? 25.314 -0.396 -29.652 1.00 83.12 362 LEU A C 1
ATOM 2922 O O . LEU A 1 362 ? 24.671 0.493 -29.094 1.00 83.12 362 LEU A O 1
ATOM 2926 N N . LYS A 1 363 ? 26.153 -0.154 -30.668 1.00 88.12 363 LYS A N 1
ATOM 2927 C CA . LYS A 1 363 ? 26.334 1.175 -31.279 1.00 88.12 363 LYS A CA 1
ATOM 2928 C C . LYS A 1 363 ? 25.019 1.683 -31.882 1.00 88.12 363 LYS A C 1
ATOM 2930 O O . LYS A 1 363 ? 24.545 2.748 -31.502 1.00 88.12 363 LYS A O 1
ATOM 2935 N N . ASN A 1 364 ? 24.355 0.872 -32.704 1.00 83.94 364 ASN A N 1
ATOM 2936 C CA . ASN A 1 364 ? 23.071 1.208 -33.327 1.00 83.94 364 ASN A CA 1
ATOM 2937 C C . ASN A 1 364 ? 21.957 1.404 -32.278 1.00 83.94 364 ASN A C 1
ATOM 2939 O O . ASN A 1 364 ? 21.120 2.297 -32.412 1.00 83.94 364 ASN A O 1
ATOM 2943 N N . ARG A 1 365 ? 21.955 0.618 -31.186 1.00 85.88 365 ARG A N 1
ATOM 2944 C CA . ARG A 1 365 ? 21.056 0.848 -30.037 1.00 85.88 365 ARG A CA 1
ATOM 2945 C C . ARG A 1 365 ? 21.317 2.197 -29.369 1.00 85.88 365 ARG A C 1
ATOM 2947 O O . ARG A 1 365 ? 20.364 2.935 -29.126 1.00 85.88 365 ARG A O 1
ATOM 2954 N N . PHE A 1 366 ? 22.577 2.535 -29.098 1.00 92.19 366 PHE A N 1
ATOM 2955 C CA . PHE A 1 366 ? 22.957 3.836 -28.546 1.00 92.19 366 PHE A CA 1
ATOM 2956 C C . PHE A 1 366 ? 22.513 4.989 -29.456 1.00 92.19 366 PHE A C 1
ATOM 2958 O O . PHE A 1 366 ? 21.858 5.921 -28.991 1.00 92.19 366 PHE A O 1
ATOM 2965 N N . GLU A 1 367 ? 22.781 4.893 -30.758 1.00 90.88 367 GLU A N 1
ATOM 2966 C CA . GLU A 1 367 ? 22.376 5.890 -31.754 1.00 90.88 367 GLU A CA 1
ATOM 2967 C C . GLU A 1 367 ? 20.850 6.068 -31.803 1.00 90.88 367 GLU A C 1
ATOM 2969 O O . GLU A 1 367 ? 20.363 7.199 -31.779 1.00 90.88 367 GLU A O 1
ATOM 2974 N N . ASN A 1 368 ? 20.070 4.984 -31.758 1.00 87.19 368 ASN A N 1
ATOM 2975 C CA . ASN A 1 368 ? 18.604 5.047 -31.734 1.00 87.19 368 ASN A CA 1
ATOM 2976 C C . ASN A 1 368 ? 18.041 5.645 -30.429 1.00 87.19 368 ASN A C 1
ATOM 2978 O O . ASN A 1 368 ? 17.096 6.446 -30.460 1.00 87.19 368 ASN A O 1
ATOM 2982 N N . LEU A 1 369 ? 18.627 5.312 -29.275 1.00 89.75 369 LEU A N 1
ATOM 2983 C CA . LEU A 1 369 ? 18.254 5.898 -27.983 1.00 89.75 369 LEU A CA 1
ATOM 2984 C C . LEU A 1 369 ? 18.526 7.410 -27.962 1.00 89.75 369 LEU A C 1
ATOM 2986 O O . LEU A 1 369 ? 17.640 8.189 -27.604 1.00 89.75 369 LEU A O 1
ATOM 2990 N N . CYS A 1 370 ? 19.695 7.838 -28.436 1.00 89.06 370 CYS A N 1
ATOM 2991 C CA . CYS A 1 370 ? 20.035 9.255 -28.555 1.00 89.06 370 CYS A CA 1
ATOM 2992 C C . CYS A 1 370 ? 19.180 9.980 -29.609 1.00 89.06 370 CYS A C 1
ATOM 2994 O O . CYS A 1 370 ? 18.729 11.097 -29.375 1.00 89.06 370 CYS A O 1
ATOM 2996 N N . SER A 1 371 ? 18.896 9.346 -30.749 1.00 86.81 371 SER A N 1
ATOM 2997 C CA . SER A 1 371 ? 18.083 9.915 -31.835 1.00 86.81 371 SER A CA 1
ATOM 2998 C C . SER A 1 371 ? 16.636 10.153 -31.393 1.00 86.81 371 SER A C 1
ATOM 3000 O O . SER A 1 371 ? 16.082 11.224 -31.638 1.00 86.81 371 SER A O 1
ATOM 3002 N N . THR A 1 372 ? 16.026 9.205 -30.671 1.00 85.50 372 THR A N 1
ATOM 3003 C CA . THR A 1 372 ? 14.674 9.383 -30.100 1.00 85.50 372 THR A CA 1
ATOM 3004 C C . THR A 1 372 ? 14.629 10.471 -29.022 1.00 85.50 372 THR A C 1
ATOM 3006 O O . THR A 1 372 ? 13.669 11.243 -28.971 1.00 85.50 372 THR A O 1
ATOM 3009 N N . PHE A 1 373 ? 15.688 10.606 -28.222 1.00 87.88 373 PHE A N 1
ATOM 3010 C CA . PHE A 1 373 ? 15.853 11.698 -27.261 1.00 87.88 373 PHE A CA 1
ATOM 3011 C C . PHE A 1 373 ? 15.982 13.078 -27.930 1.00 87.88 373 PHE A C 1
ATOM 3013 O O . PHE A 1 373 ? 15.219 13.990 -27.614 1.00 87.88 373 PHE A O 1
ATOM 3020 N N . LEU A 1 374 ? 16.868 13.229 -28.920 1.00 85.06 374 LEU A N 1
ATOM 3021 C CA . LEU A 1 374 ? 17.088 14.489 -29.653 1.00 85.06 374 LEU A CA 1
ATOM 3022 C C . LEU A 1 374 ? 15.886 14.913 -30.521 1.00 85.06 374 LEU A C 1
ATOM 3024 O O . LEU A 1 374 ? 15.712 16.097 -30.819 1.00 85.06 374 LEU A O 1
ATOM 3028 N N . LYS A 1 375 ? 15.021 13.961 -30.893 1.00 81.81 375 LYS A N 1
ATOM 3029 C CA . LYS A 1 375 ? 13.713 14.213 -31.524 1.00 81.81 375 LYS A CA 1
ATOM 3030 C C . LYS A 1 375 ? 12.627 14.657 -30.529 1.00 81.81 375 LYS A C 1
ATOM 3032 O O . LYS A 1 375 ? 11.544 15.037 -30.970 1.00 81.81 375 LYS A O 1
ATOM 3037 N N . GLY A 1 376 ? 12.900 14.629 -29.221 1.00 74.25 376 GLY A N 1
ATOM 3038 C CA . GLY A 1 376 ? 11.970 15.016 -28.153 1.00 74.25 376 GLY A CA 1
ATOM 3039 C C . GLY A 1 376 ? 10.952 13.939 -27.759 1.00 74.25 376 GLY A C 1
ATOM 3040 O O . GLY A 1 376 ? 10.022 14.241 -27.015 1.00 74.25 376 GLY A O 1
ATOM 3041 N N . VAL A 1 377 ? 11.117 12.702 -28.245 1.00 68.12 377 VAL A N 1
ATOM 3042 C CA . VAL A 1 377 ? 10.217 11.563 -27.966 1.00 68.12 377 VAL A CA 1
ATOM 3043 C C . VAL A 1 377 ? 10.514 10.931 -26.602 1.00 68.12 377 VAL A C 1
ATOM 3045 O O . VAL A 1 377 ? 9.628 10.344 -25.993 1.00 68.12 377 VAL A O 1
ATOM 3048 N N . ARG A 1 378 ? 11.755 11.064 -26.118 1.00 78.44 378 ARG A N 1
ATOM 3049 C CA . ARG A 1 378 ? 12.255 10.456 -24.878 1.00 78.44 378 ARG A CA 1
ATOM 3050 C C . ARG A 1 378 ? 12.734 11.529 -23.894 1.00 78.44 378 ARG A C 1
ATOM 3052 O O . ARG A 1 378 ? 13.341 12.514 -24.315 1.00 78.44 378 ARG A O 1
ATOM 3059 N N . THR A 1 379 ? 12.489 11.355 -22.597 1.00 84.88 379 THR A N 1
ATOM 3060 C CA . THR A 1 379 ? 12.954 12.272 -21.533 1.00 84.88 379 THR A CA 1
ATOM 3061 C C . THR A 1 379 ? 14.376 11.957 -21.046 1.00 84.88 379 THR A C 1
ATOM 3063 O O . THR A 1 379 ? 14.919 10.888 -21.320 1.00 84.88 379 THR A O 1
ATOM 3066 N N . ASN A 1 380 ? 14.994 12.873 -20.284 1.00 81.12 380 ASN A N 1
ATOM 3067 C CA . ASN A 1 380 ? 16.331 12.661 -19.704 1.00 81.12 380 ASN A CA 1
ATOM 3068 C C . ASN A 1 380 ? 16.361 11.414 -18.802 1.00 81.12 380 ASN A C 1
ATOM 3070 O O . ASN A 1 380 ? 17.317 10.646 -18.848 1.00 81.12 380 ASN A O 1
ATOM 3074 N N . GLN A 1 381 ? 15.302 11.203 -18.009 1.00 78.88 381 GLN A N 1
ATOM 3075 C CA . GLN A 1 381 ? 15.173 10.055 -17.107 1.00 78.88 381 GLN A CA 1
ATOM 3076 C C . GLN A 1 381 ? 14.970 8.744 -17.880 1.00 78.88 381 GLN A C 1
ATOM 3078 O O . GLN A 1 381 ? 15.584 7.740 -17.538 1.00 78.88 381 GLN A O 1
ATOM 3083 N N . GLU A 1 382 ? 14.186 8.748 -18.960 1.00 80.25 382 GLU A N 1
ATOM 3084 C CA . GLU A 1 382 ? 14.011 7.573 -19.827 1.00 80.25 382 GLU A CA 1
ATOM 3085 C C . GLU A 1 382 ? 15.263 7.231 -20.648 1.00 80.25 382 GLU A C 1
ATOM 3087 O O . GLU A 1 382 ? 15.489 6.058 -20.951 1.00 80.25 382 GLU A O 1
ATOM 3092 N N . LEU A 1 383 ? 16.068 8.227 -21.039 1.00 89.94 383 LEU A N 1
ATOM 3093 C CA . LEU A 1 383 ? 17.358 7.992 -21.694 1.00 89.94 383 LEU A CA 1
ATOM 3094 C C . LEU A 1 383 ? 18.375 7.427 -20.697 1.00 89.94 383 LEU A C 1
ATOM 3096 O O . LEU A 1 383 ? 19.017 6.422 -20.993 1.00 89.94 383 LEU A O 1
ATOM 3100 N N . LEU A 1 384 ? 18.455 8.015 -19.499 1.00 86.81 384 LEU A N 1
ATOM 3101 C CA . LEU A 1 384 ? 19.286 7.515 -18.405 1.00 86.81 384 LEU A CA 1
ATOM 3102 C C . LEU A 1 384 ? 18.923 6.065 -18.054 1.00 86.81 384 LEU A C 1
ATOM 3104 O O . LEU A 1 384 ? 19.800 5.206 -18.038 1.00 86.81 384 LEU A O 1
ATOM 3108 N N . ALA A 1 385 ? 17.634 5.775 -17.859 1.00 83.69 385 ALA A N 1
ATOM 3109 C CA . ALA A 1 385 ? 17.139 4.432 -17.570 1.00 83.69 385 ALA A CA 1
ATOM 3110 C C . ALA A 1 385 ? 17.409 3.440 -18.714 1.00 83.69 385 ALA A C 1
ATOM 3112 O O . ALA A 1 385 ? 17.695 2.276 -18.457 1.00 83.69 385 ALA A O 1
ATOM 3113 N N . ALA A 1 386 ? 17.353 3.870 -19.980 1.00 86.88 386 ALA A N 1
ATOM 3114 C CA . ALA A 1 386 ? 17.696 3.006 -21.111 1.00 86.88 386 ALA A CA 1
ATOM 3115 C C . ALA A 1 386 ? 19.202 2.693 -21.183 1.00 86.88 386 ALA A C 1
ATOM 3117 O O . ALA A 1 386 ? 19.578 1.583 -21.562 1.00 86.88 386 ALA A O 1
ATOM 3118 N N . PHE A 1 387 ? 20.061 3.638 -20.793 1.00 92.12 387 PHE A N 1
ATOM 3119 C CA . PHE A 1 387 ? 21.506 3.428 -20.709 1.00 92.12 387 PHE A CA 1
ATOM 3120 C C . PHE A 1 387 ? 21.903 2.519 -19.538 1.00 92.12 387 PHE A C 1
ATOM 3122 O O . PHE A 1 387 ? 22.754 1.653 -19.726 1.00 92.12 387 PHE A O 1
ATOM 3129 N N . THR A 1 388 ? 21.280 2.666 -18.364 1.00 88.19 388 THR A N 1
ATOM 3130 C CA . THR A 1 388 ? 21.591 1.854 -17.170 1.00 88.19 388 THR A CA 1
ATOM 3131 C C . THR A 1 388 ? 20.915 0.483 -17.148 1.00 88.19 388 THR A C 1
ATOM 3133 O O . THR A 1 388 ? 21.303 -0.384 -16.368 1.00 88.19 388 THR A O 1
ATOM 3136 N N . LYS A 1 389 ? 19.907 0.247 -17.996 1.00 90.44 389 LYS A N 1
ATOM 3137 C CA . LYS A 1 389 ? 19.253 -1.062 -18.125 1.00 90.44 389 LYS A CA 1
ATOM 3138 C C . LYS A 1 389 ? 20.236 -2.106 -18.700 1.00 90.44 389 LYS A C 1
ATOM 3140 O O . LYS A 1 389 ? 20.960 -1.777 -19.642 1.00 90.44 389 LYS A O 1
ATOM 3145 N N . PRO A 1 390 ? 20.227 -3.369 -18.228 1.00 88.19 390 PRO A N 1
ATOM 3146 C CA . PRO A 1 390 ? 21.137 -4.403 -18.726 1.00 88.19 390 PRO A CA 1
ATOM 3147 C C . PRO A 1 390 ? 21.022 -4.681 -20.232 1.00 88.19 390 PRO A C 1
ATOM 3149 O O . PRO A 1 390 ? 19.919 -4.662 -20.790 1.00 88.19 390 PRO A O 1
ATOM 3152 N N . GLU A 1 391 ? 22.140 -5.048 -20.872 1.00 84.44 391 GLU A N 1
ATOM 3153 C CA . GLU A 1 391 ? 22.223 -5.394 -22.308 1.00 84.44 391 GLU A CA 1
ATOM 3154 C C . GLU A 1 391 ? 21.198 -6.467 -22.718 1.00 84.44 391 GLU A C 1
ATOM 3156 O O . GLU A 1 391 ? 20.570 -6.361 -23.776 1.00 84.44 391 GLU A O 1
ATOM 3161 N N . LYS A 1 392 ? 20.992 -7.471 -21.850 1.00 75.06 392 LYS A N 1
ATOM 3162 C CA . LYS A 1 392 ? 20.029 -8.575 -22.037 1.00 75.06 392 LYS A CA 1
ATOM 3163 C C . LYS A 1 392 ? 18.572 -8.111 -22.081 1.00 75.06 392 LYS A C 1
ATOM 3165 O O . LYS A 1 392 ? 17.750 -8.757 -22.714 1.00 75.06 392 LYS A O 1
ATOM 3170 N N . ASN A 1 393 ? 18.265 -6.977 -21.451 1.00 69.38 393 ASN A N 1
ATOM 3171 C CA . ASN A 1 393 ? 16.916 -6.420 -21.367 1.00 69.38 393 ASN A CA 1
ATOM 3172 C C . ASN A 1 393 ? 16.727 -5.237 -22.341 1.00 69.38 393 ASN A C 1
ATOM 3174 O O . ASN A 1 393 ? 15.823 -4.417 -22.151 1.00 69.38 393 ASN A O 1
ATOM 3178 N N . GLY A 1 394 ? 17.587 -5.118 -23.360 1.00 72.06 394 GLY A N 1
ATOM 3179 C CA . GLY A 1 394 ? 17.513 -4.083 -24.396 1.00 72.06 394 GLY A CA 1
ATOM 3180 C C . GLY A 1 394 ? 18.109 -2.723 -24.013 1.00 72.06 394 GLY A C 1
ATOM 3181 O O . GLY A 1 394 ? 17.864 -1.752 -24.725 1.00 72.06 394 GLY A O 1
ATOM 3182 N N . GLY A 1 395 ? 18.864 -2.631 -22.913 1.00 81.75 395 GLY A N 1
ATOM 3183 C CA . GLY A 1 395 ? 19.647 -1.439 -22.572 1.00 81.75 395 GLY A CA 1
ATOM 3184 C C . GLY A 1 395 ? 21.114 -1.535 -23.005 1.00 81.75 395 GLY A C 1
ATOM 3185 O O . GLY A 1 395 ? 21.445 -2.312 -23.907 1.00 81.75 395 GLY A O 1
ATOM 3186 N N . LEU A 1 396 ? 21.980 -0.738 -22.368 1.00 86.38 396 LEU A N 1
ATOM 3187 C CA . LEU A 1 396 ? 23.426 -0.667 -22.643 1.00 86.38 396 LEU A CA 1
ATOM 3188 C C . LEU A 1 396 ? 24.323 -1.008 -21.437 1.00 86.38 396 LEU A C 1
ATOM 3190 O O . LEU A 1 396 ? 25.542 -1.007 -21.588 1.00 86.38 396 LEU A O 1
ATOM 3194 N N . ASP A 1 397 ? 23.742 -1.311 -20.271 1.00 88.06 397 ASP A N 1
ATOM 3195 C CA . ASP A 1 397 ? 24.448 -1.722 -19.043 1.00 88.06 397 ASP A CA 1
ATOM 3196 C C . ASP A 1 397 ? 25.535 -0.729 -18.576 1.00 88.06 397 ASP A C 1
ATOM 3198 O O . ASP A 1 397 ? 26.575 -1.096 -18.026 1.00 88.06 397 ASP A O 1
ATOM 3202 N N . PHE A 1 398 ? 25.313 0.567 -18.818 1.00 88.94 398 PHE A N 1
ATOM 3203 C CA . PHE A 1 398 ? 26.203 1.627 -18.353 1.00 88.94 398 PHE A CA 1
ATOM 3204 C C . PHE A 1 398 ? 26.023 1.860 -16.848 1.00 88.94 398 PHE A C 1
ATOM 3206 O O . PHE A 1 398 ? 24.903 1.951 -16.346 1.00 88.94 398 PHE A O 1
ATOM 3213 N N . ASN A 1 399 ? 27.130 2.061 -16.128 1.00 89.00 399 ASN A N 1
ATOM 3214 C CA . ASN A 1 399 ? 27.086 2.576 -14.760 1.00 89.00 399 ASN A CA 1
ATOM 3215 C C . ASN A 1 399 ? 26.338 3.929 -14.727 1.00 89.00 399 ASN A C 1
ATOM 3217 O O . ASN A 1 399 ? 26.490 4.744 -15.639 1.00 89.00 399 ASN A O 1
ATOM 3221 N N . ILE A 1 400 ? 25.548 4.174 -13.677 1.00 81.25 400 ILE A N 1
ATOM 3222 C CA . ILE A 1 400 ? 24.681 5.354 -13.549 1.00 81.25 400 ILE A CA 1
ATOM 3223 C C . ILE A 1 400 ? 25.425 6.696 -13.649 1.00 81.25 400 ILE A C 1
ATOM 3225 O O . ILE A 1 400 ? 24.917 7.618 -14.289 1.00 81.25 400 ILE A O 1
ATOM 3229 N N . ASP A 1 401 ? 26.642 6.804 -13.118 1.00 80.19 401 ASP A N 1
ATOM 3230 C CA . ASP A 1 401 ? 27.449 8.029 -13.190 1.00 80.19 401 ASP A CA 1
ATOM 3231 C C . ASP A 1 401 ? 27.939 8.279 -14.620 1.00 80.19 401 ASP A C 1
ATOM 3233 O O . ASP A 1 401 ? 27.897 9.401 -15.134 1.00 80.19 401 ASP A O 1
ATOM 3237 N N . PHE A 1 402 ? 28.336 7.204 -15.305 1.00 85.31 402 PHE A N 1
ATOM 3238 C CA . PHE A 1 402 ? 28.740 7.257 -16.705 1.00 85.31 402 PHE A CA 1
ATOM 3239 C C . PHE A 1 402 ? 27.553 7.594 -17.613 1.00 85.31 402 PHE A C 1
ATOM 3241 O O . PHE A 1 402 ? 27.650 8.493 -18.447 1.00 85.31 402 PHE A O 1
ATOM 3248 N N . ALA A 1 403 ? 26.404 6.950 -17.405 1.00 88.00 403 ALA A N 1
ATOM 3249 C CA . ALA A 1 403 ? 25.178 7.222 -18.144 1.00 88.00 403 ALA A CA 1
ATOM 3250 C C . ALA A 1 403 ? 24.724 8.685 -17.976 1.00 88.00 403 ALA A C 1
ATOM 3252 O O . ALA A 1 403 ? 24.434 9.346 -18.974 1.00 88.00 403 ALA A O 1
ATOM 3253 N N . ASN A 1 404 ? 24.762 9.231 -16.753 1.00 84.81 404 ASN A N 1
ATOM 3254 C CA . ASN A 1 404 ? 24.502 10.651 -16.489 1.00 84.81 404 ASN A CA 1
ATOM 3255 C C . ASN A 1 404 ? 25.485 11.574 -17.230 1.00 84.81 404 ASN A C 1
ATOM 3257 O O . ASN A 1 404 ? 25.064 12.556 -17.847 1.00 84.81 404 ASN A O 1
ATOM 3261 N N . LYS A 1 405 ? 26.786 11.248 -17.231 1.00 90.00 405 LYS A N 1
ATOM 3262 C CA . LYS A 1 405 ? 27.806 12.003 -17.980 1.00 90.00 405 LYS A CA 1
ATOM 3263 C C . LYS A 1 405 ? 27.493 12.045 -19.480 1.00 90.00 405 LYS A C 1
ATOM 3265 O O . LYS A 1 405 ? 27.589 13.110 -20.089 1.00 90.00 405 LYS A O 1
ATOM 3270 N N . ILE A 1 406 ? 27.090 10.917 -20.072 1.00 90.31 406 ILE A N 1
ATOM 3271 C CA . ILE A 1 406 ? 26.737 10.848 -21.496 1.00 90.31 406 ILE A CA 1
ATOM 3272 C C . ILE A 1 406 ? 25.445 11.623 -21.796 1.00 90.31 406 ILE A C 1
ATOM 3274 O O . ILE A 1 406 ? 25.429 12.400 -22.749 1.00 90.31 406 ILE A O 1
ATOM 3278 N N . VAL A 1 407 ? 24.397 11.498 -20.970 1.00 89.75 407 VAL A N 1
ATOM 3279 C CA . VAL A 1 407 ? 23.149 12.279 -21.121 1.00 89.75 407 VAL A CA 1
ATOM 3280 C C . VAL A 1 407 ? 23.435 13.785 -21.094 1.00 89.75 407 VAL A C 1
ATOM 3282 O O . VAL A 1 407 ? 22.966 14.509 -21.972 1.00 89.75 407 VAL A O 1
ATOM 3285 N N . ASN A 1 408 ? 24.259 14.257 -20.154 1.00 89.31 408 ASN A N 1
ATOM 3286 C CA . ASN A 1 408 ? 24.658 15.665 -20.087 1.00 89.31 408 ASN A CA 1
ATOM 3287 C C . ASN A 1 408 ? 25.482 16.089 -21.315 1.00 89.31 408 ASN A C 1
ATOM 3289 O O . ASN A 1 408 ? 25.187 17.125 -21.906 1.00 89.31 408 ASN A O 1
ATOM 3293 N N . SER A 1 409 ? 26.429 15.260 -21.771 1.00 87.88 409 SER A N 1
ATOM 3294 C CA . SER A 1 409 ? 27.203 15.532 -22.993 1.00 87.88 409 SER A CA 1
ATOM 3295 C C . SER A 1 409 ? 26.304 15.679 -24.227 1.00 87.88 409 SER A C 1
ATOM 3297 O O . SER A 1 409 ? 26.506 16.601 -25.007 1.00 87.88 409 SER A O 1
ATOM 3299 N N . ILE A 1 410 ? 25.286 14.825 -24.389 1.00 89.75 410 ILE A N 1
ATOM 3300 C CA . ILE A 1 410 ? 24.305 14.924 -25.487 1.00 89.75 410 ILE A CA 1
ATOM 3301 C C . ILE A 1 410 ? 23.503 16.224 -25.380 1.00 89.75 410 ILE A C 1
ATOM 3303 O O . ILE A 1 410 ? 23.308 16.913 -26.379 1.00 89.75 410 ILE A O 1
ATOM 3307 N N . ILE A 1 411 ? 23.052 16.574 -24.173 1.00 87.75 411 ILE A N 1
ATOM 3308 C CA . ILE A 1 411 ? 22.290 17.800 -23.906 1.00 87.75 411 ILE A CA 1
ATOM 3309 C C . ILE A 1 411 ? 23.120 19.056 -24.200 1.00 87.75 411 ILE A C 1
ATOM 3311 O O . ILE A 1 411 ? 22.564 20.033 -24.699 1.00 87.75 411 ILE A O 1
ATOM 3315 N N . ASP A 1 412 ? 24.415 19.058 -23.892 1.00 87.12 412 ASP A N 1
ATOM 3316 C CA . ASP A 1 412 ? 25.290 20.211 -24.110 1.00 87.12 412 ASP A CA 1
ATOM 3317 C C . ASP A 1 412 ? 25.718 20.338 -25.576 1.00 87.12 412 ASP A C 1
ATOM 3319 O O . ASP A 1 412 ? 25.580 21.420 -26.146 1.00 87.12 412 ASP A O 1
ATOM 3323 N N . THR A 1 413 ? 26.095 19.241 -26.242 1.00 86.44 413 THR A N 1
ATOM 3324 C CA . THR A 1 413 ? 26.358 19.242 -27.692 1.00 86.44 413 THR A CA 1
ATOM 3325 C C . THR A 1 413 ? 25.106 19.637 -28.492 1.00 86.44 413 THR A C 1
ATOM 3327 O O . THR A 1 413 ? 25.210 20.389 -29.453 1.00 86.44 413 THR A O 1
ATOM 3330 N N . ALA A 1 414 ? 23.900 19.244 -28.068 1.00 84.62 414 ALA A N 1
ATOM 3331 C CA . ALA A 1 414 ? 22.643 19.654 -28.709 1.00 84.62 414 ALA A CA 1
ATOM 3332 C C . ALA A 1 414 ? 22.290 21.153 -28.562 1.00 84.62 414 ALA A C 1
ATOM 3334 O O . ALA A 1 414 ? 21.427 21.657 -29.289 1.00 84.62 414 ALA A O 1
ATOM 3335 N N . LYS A 1 415 ? 22.905 21.878 -27.616 1.00 84.12 415 LYS A N 1
ATOM 3336 C CA . LYS A 1 415 ? 22.715 23.335 -27.450 1.00 84.12 415 LYS A CA 1
ATOM 3337 C C . LYS A 1 415 ? 23.621 24.161 -28.355 1.00 84.12 415 LYS A C 1
ATOM 3339 O O . LYS A 1 415 ? 23.342 25.343 -28.535 1.00 84.12 415 LYS A O 1
ATOM 3344 N N . ASP A 1 416 ? 24.697 23.574 -28.866 1.00 82.00 416 ASP A N 1
ATOM 3345 C CA . ASP A 1 416 ? 25.669 24.278 -29.692 1.00 82.00 416 ASP A CA 1
ATOM 3346 C C . ASP A 1 416 ? 25.010 24.720 -31.020 1.00 82.00 416 ASP A C 1
ATOM 3348 O O . ASP A 1 416 ? 24.414 23.881 -31.712 1.00 82.00 416 ASP A O 1
ATOM 3352 N N . PRO A 1 417 ? 25.082 26.020 -31.382 1.00 75.88 417 PRO A N 1
ATOM 3353 C CA . PRO A 1 417 ? 24.501 26.551 -32.613 1.00 75.88 417 PRO A CA 1
ATOM 3354 C C . PRO A 1 417 ? 24.855 25.755 -33.874 1.00 75.88 417 PRO A C 1
ATOM 3356 O O . PRO A 1 417 ? 24.005 25.634 -34.758 1.00 75.88 417 PRO A O 1
ATOM 3359 N N . GLN A 1 418 ? 26.049 25.149 -33.944 1.00 77.06 418 GLN A N 1
ATOM 3360 C CA . GLN A 1 418 ? 26.499 24.410 -35.131 1.00 77.06 418 GLN A CA 1
ATOM 3361 C C . GLN A 1 418 ? 25.622 23.189 -35.480 1.00 77.06 418 GLN A C 1
ATOM 3363 O O . GLN A 1 418 ? 25.641 22.736 -36.622 1.00 77.06 418 GLN A O 1
ATOM 3368 N N . TYR A 1 419 ? 24.824 22.674 -34.533 1.00 76.00 419 TYR A N 1
ATOM 3369 C CA . TYR A 1 419 ? 23.902 21.548 -34.756 1.00 76.00 419 TYR A CA 1
ATOM 3370 C C . TYR A 1 419 ? 22.417 21.957 -34.818 1.00 76.00 419 TYR A C 1
ATOM 3372 O O . TYR A 1 419 ? 21.549 21.097 -35.012 1.00 76.00 419 TYR A O 1
ATOM 3380 N N . GLN A 1 420 ? 22.099 23.248 -34.654 1.00 69.88 420 GLN A N 1
ATOM 3381 C CA . GLN A 1 420 ? 20.718 23.752 -34.700 1.00 69.88 420 GLN A CA 1
ATOM 3382 C C . GLN A 1 420 ? 20.301 24.296 -36.074 1.00 69.88 420 GLN A C 1
ATOM 3384 O O . GLN A 1 420 ? 19.102 24.402 -36.336 1.00 69.88 420 GLN A O 1
ATOM 3389 N N . GLU A 1 421 ? 21.247 24.582 -36.971 1.00 58.56 421 GLU A N 1
ATOM 3390 C CA . GLU A 1 421 ? 20.951 25.033 -38.335 1.00 58.56 421 GLU A CA 1
ATOM 3391 C C . GLU A 1 421 ? 20.836 23.866 -39.334 1.00 58.56 421 GLU A C 1
ATOM 3393 O O . GLU A 1 421 ? 21.593 22.896 -39.294 1.00 58.56 421 GLU A O 1
ATOM 3398 N N . LEU A 1 422 ? 19.881 23.964 -40.267 1.00 45.22 422 LEU A N 1
ATOM 3399 C CA . LEU A 1 422 ? 19.784 23.045 -41.404 1.00 45.22 422 LEU A CA 1
ATOM 3400 C C . LEU A 1 422 ? 20.864 23.386 -42.447 1.00 45.22 422 LEU A C 1
ATOM 3402 O O . LEU A 1 422 ? 20.981 24.557 -42.825 1.00 45.22 422 LEU A O 1
ATOM 3406 N N . PRO A 1 423 ? 21.601 22.400 -42.996 1.00 42.12 423 PRO A N 1
ATOM 3407 C CA . PRO A 1 423 ? 22.524 22.659 -44.091 1.00 42.12 423 PRO A CA 1
ATOM 3408 C C . PRO A 1 423 ? 21.754 23.166 -45.317 1.00 42.12 423 PRO A C 1
ATOM 3410 O O . PRO A 1 423 ? 20.840 22.508 -45.819 1.00 42.12 423 PRO A O 1
ATOM 3413 N N . LYS A 1 424 ? 22.138 24.342 -45.825 1.00 36.41 424 LYS A N 1
ATOM 3414 C CA . LYS A 1 424 ? 21.585 24.906 -47.064 1.00 36.41 424 LYS A CA 1
ATOM 3415 C C . LYS A 1 424 ? 21.977 24.005 -48.238 1.00 36.41 424 LYS A C 1
ATOM 3417 O O . LYS A 1 424 ? 23.129 24.012 -48.668 1.00 36.41 424 LYS A O 1
ATOM 3422 N N . ILE A 1 425 ? 21.019 23.234 -48.758 1.00 32.50 425 ILE A N 1
ATOM 3423 C CA . ILE A 1 425 ? 21.229 22.342 -49.905 1.00 32.50 425 ILE A CA 1
ATOM 3424 C C . ILE A 1 425 ? 21.395 23.184 -51.178 1.00 32.50 425 ILE A C 1
ATOM 3426 O O . ILE A 1 425 ? 20.430 23.483 -51.881 1.00 32.50 425 ILE A O 1
ATOM 3430 N N . ASN A 1 426 ? 22.637 23.541 -51.500 1.00 39.41 426 ASN A N 1
ATOM 3431 C CA . ASN A 1 426 ? 22.990 23.979 -52.845 1.00 39.41 426 ASN A CA 1
ATOM 3432 C C . ASN A 1 426 ? 23.076 22.753 -53.766 1.00 39.41 426 ASN A C 1
ATOM 3434 O O . ASN A 1 426 ? 23.765 21.779 -53.462 1.00 39.41 426 ASN A O 1
ATOM 3438 N N . LYS A 1 427 ? 22.372 22.809 -54.903 1.00 29.89 427 LYS A N 1
ATOM 3439 C CA . LYS A 1 427 ? 22.425 21.772 -55.947 1.00 29.89 427 LYS A CA 1
ATOM 3440 C C . LYS A 1 427 ? 23.861 21.611 -56.485 1.00 29.89 427 LYS A C 1
ATOM 3442 O O . LYS A 1 427 ? 24.598 22.597 -56.540 1.00 29.89 427 LYS A O 1
ATOM 3447 N N . PRO A 1 428 ? 24.269 20.393 -56.884 1.00 32.16 428 PRO A N 1
ATOM 3448 C CA . PRO A 1 428 ? 25.670 20.087 -57.143 1.00 32.16 428 PRO A CA 1
ATOM 3449 C C . PRO A 1 428 ? 26.194 20.728 -58.431 1.00 32.16 428 PRO A C 1
ATOM 3451 O O . PRO A 1 428 ? 25.527 20.724 -59.466 1.00 32.16 428 PRO A O 1
ATOM 3454 N N . LYS A 1 429 ? 27.451 21.177 -58.382 1.00 27.47 429 LYS A N 1
ATOM 3455 C CA . LYS A 1 429 ? 28.291 21.405 -59.558 1.00 27.47 429 LYS A CA 1
ATOM 3456 C C . LYS A 1 429 ? 29.668 20.800 -59.275 1.00 27.47 429 LYS A C 1
ATOM 3458 O O . LYS A 1 429 ? 30.342 21.208 -58.336 1.00 27.47 429 LYS A O 1
ATOM 3463 N N . ALA A 1 430 ? 30.038 19.790 -60.051 1.00 26.39 430 ALA A N 1
ATOM 3464 C CA . ALA A 1 430 ? 31.342 19.130 -60.015 1.00 26.39 430 ALA A CA 1
ATOM 3465 C C . ALA A 1 430 ? 32.199 19.614 -61.205 1.00 26.39 430 ALA A C 1
ATOM 3467 O O . ALA A 1 430 ? 31.634 20.181 -62.144 1.00 26.39 430 ALA A O 1
ATOM 3468 N N . PRO A 1 431 ? 33.497 19.271 -61.274 1.00 44.22 431 PRO A N 1
ATOM 3469 C CA . PRO A 1 431 ? 34.506 19.291 -60.204 1.00 44.22 431 PRO A CA 1
ATOM 3470 C C . PRO A 1 431 ? 35.786 20.046 -60.643 1.00 44.22 431 PRO A C 1
ATOM 3472 O O . PRO A 1 431 ? 36.031 20.162 -61.837 1.00 44.22 431 PRO A O 1
ATOM 3475 N N . GLU A 1 432 ? 36.673 20.444 -59.719 1.00 28.33 432 GLU A N 1
ATOM 3476 C CA . GLU A 1 432 ? 38.112 20.571 -60.043 1.00 28.33 432 GLU A CA 1
ATOM 3477 C C . GLU A 1 432 ? 39.040 20.516 -58.807 1.00 28.33 432 GLU A C 1
ATOM 3479 O O . GLU A 1 432 ? 38.573 20.359 -57.678 1.00 28.33 432 GLU A O 1
ATOM 3484 N N . ILE A 1 433 ? 40.362 20.484 -59.028 1.00 28.48 433 ILE A N 1
ATOM 3485 C CA . ILE A 1 433 ? 41.305 19.638 -58.265 1.00 28.48 433 ILE A CA 1
ATOM 3486 C C . ILE A 1 433 ? 42.518 20.427 -57.714 1.00 28.48 433 ILE A C 1
ATOM 3488 O O . ILE A 1 433 ? 43.118 21.180 -58.474 1.00 28.48 433 ILE A O 1
ATOM 3492 N N . LYS A 1 434 ? 42.973 20.125 -56.474 1.00 27.41 434 LYS A N 1
ATOM 3493 C CA . LYS A 1 434 ? 44.378 19.795 -56.047 1.00 27.41 434 LYS A CA 1
ATOM 3494 C C . LYS A 1 434 ? 44.766 20.253 -54.616 1.00 27.41 434 LYS A C 1
ATOM 3496 O O . LYS A 1 434 ? 44.351 21.292 -54.127 1.00 27.41 434 LYS A O 1
ATOM 3501 N N . LYS A 1 435 ? 45.587 19.408 -53.966 1.00 25.97 435 LYS A N 1
ATOM 3502 C CA . LYS A 1 435 ? 46.351 19.588 -52.696 1.00 25.97 435 LYS A CA 1
ATOM 3503 C C . LYS A 1 435 ? 47.737 20.264 -53.013 1.00 25.97 435 LYS A C 1
ATOM 3505 O O . LYS A 1 435 ? 47.911 20.529 -54.204 1.00 25.97 435 LYS A O 1
ATOM 3510 N N . PRO A 1 436 ? 48.757 20.454 -52.113 1.00 36.75 436 PRO A N 1
ATOM 3511 C CA . PRO A 1 436 ? 48.924 19.922 -50.736 1.00 36.75 436 PRO A CA 1
ATOM 3512 C C . PRO A 1 436 ? 49.731 20.734 -49.654 1.00 36.75 436 PRO A C 1
ATOM 3514 O O . PRO A 1 436 ? 50.400 21.711 -49.950 1.00 36.75 436 PRO A O 1
ATOM 3517 N N . THR A 1 437 ? 49.685 20.220 -48.404 1.00 25.92 437 THR A N 1
ATOM 3518 C CA . THR A 1 437 ? 50.710 20.132 -47.303 1.00 25.92 437 THR A CA 1
ATOM 3519 C C . THR A 1 437 ? 51.726 21.236 -46.949 1.00 25.92 437 THR A C 1
ATOM 3521 O O . THR A 1 437 ? 52.424 21.721 -47.825 1.00 25.92 437 THR A O 1
ATOM 3524 N N . PHE A 1 438 ? 51.980 21.396 -45.631 1.00 30.06 438 PHE A N 1
ATOM 3525 C CA . PHE A 1 438 ? 53.269 21.248 -44.880 1.00 30.06 438 PHE A CA 1
ATOM 3526 C C . PHE A 1 438 ? 52.978 21.464 -43.356 1.00 30.06 438 PHE A C 1
ATOM 3528 O O . PHE A 1 438 ? 51.954 22.063 -43.050 1.00 30.06 438 PHE A O 1
ATOM 3535 N N . ALA A 1 439 ? 53.805 21.167 -42.340 1.00 30.86 439 ALA A N 1
ATOM 3536 C CA . ALA A 1 439 ? 54.457 19.945 -41.832 1.00 30.86 439 ALA A CA 1
ATOM 3537 C C . ALA A 1 439 ? 55.020 20.236 -40.397 1.00 30.86 439 ALA A C 1
ATOM 3539 O O . ALA A 1 439 ? 55.575 21.311 -40.213 1.00 30.86 439 ALA A O 1
ATOM 3540 N N . GLU A 1 440 ? 54.932 19.278 -39.449 1.00 29.64 440 GLU A N 1
ATOM 3541 C CA . GLU A 1 440 ? 55.775 19.077 -38.218 1.00 29.64 440 GLU A CA 1
ATOM 3542 C C . GLU A 1 440 ? 55.919 20.232 -37.158 1.00 29.64 440 GLU A C 1
ATOM 3544 O O . GLU A 1 440 ? 55.465 21.340 -37.394 1.00 29.64 440 GLU A O 1
ATOM 3549 N N . VAL A 1 441 ? 56.401 20.090 -35.896 1.00 26.89 441 VAL A N 1
ATOM 3550 C CA . VAL A 1 441 ? 57.481 19.282 -35.244 1.00 26.89 441 VAL A CA 1
ATOM 3551 C C . VAL A 1 441 ? 57.169 18.918 -33.748 1.00 26.89 441 VAL A C 1
ATOM 3553 O O . VAL A 1 441 ? 56.231 19.436 -33.151 1.00 26.89 441 VAL A O 1
ATOM 3556 N N . LYS A 1 442 ? 57.949 17.980 -33.161 1.00 27.48 442 LYS A N 1
ATOM 3557 C CA . LYS A 1 442 ? 57.927 17.395 -31.776 1.00 27.48 442 LYS A CA 1
ATOM 3558 C C . LYS A 1 442 ? 58.507 18.362 -30.691 1.00 27.48 442 LYS A C 1
ATOM 3560 O O . LYS A 1 442 ? 58.896 19.462 -31.051 1.00 27.48 442 LYS A O 1
ATOM 3565 N N . THR A 1 443 ? 58.519 18.130 -29.357 1.00 27.19 443 THR A N 1
ATOM 3566 C CA . THR A 1 443 ? 59.276 17.170 -28.467 1.00 27.19 443 THR A CA 1
ATOM 3567 C C . THR A 1 443 ? 58.813 17.442 -26.989 1.00 27.19 443 THR A C 1
ATOM 3569 O O . THR A 1 443 ? 58.498 18.592 -26.713 1.00 27.19 443 THR A O 1
ATOM 3572 N N . LYS A 1 444 ? 58.536 16.518 -26.029 1.00 26.91 444 LYS A N 1
ATOM 3573 C CA . LYS A 1 444 ? 59.397 15.626 -25.171 1.00 26.91 444 LYS A CA 1
ATOM 3574 C C . LYS A 1 444 ? 60.501 16.398 -24.368 1.00 26.91 444 LYS A C 1
ATOM 3576 O O . LYS A 1 444 ? 61.108 17.260 -24.980 1.00 26.91 444 LYS A O 1
ATOM 3581 N N . ILE A 1 445 ? 60.867 16.166 -23.076 1.00 27.11 445 ILE A N 1
ATOM 3582 C CA . ILE A 1 445 ? 60.766 14.991 -22.148 1.00 27.11 445 ILE A CA 1
ATOM 3583 C C . ILE A 1 445 ? 61.229 15.319 -20.661 1.00 27.11 445 ILE A C 1
ATOM 3585 O O . ILE A 1 445 ? 61.887 16.338 -20.492 1.00 27.11 445 ILE A O 1
ATOM 3589 N N . ASN A 1 446 ? 61.004 14.428 -19.651 1.00 28.50 446 ASN A N 1
ATOM 3590 C CA . ASN A 1 446 ? 61.679 14.283 -18.297 1.00 28.50 446 ASN A CA 1
ATOM 3591 C C . ASN A 1 446 ? 61.466 15.321 -17.132 1.00 28.50 446 ASN A C 1
ATOM 3593 O O . ASN A 1 446 ? 61.136 16.461 -17.421 1.00 28.50 446 ASN A O 1
ATOM 3597 N N . THR A 1 447 ? 61.644 15.071 -15.799 1.00 28.03 447 THR A N 1
ATOM 3598 C CA . THR A 1 447 ? 61.827 13.877 -14.884 1.00 28.03 447 THR A CA 1
ATOM 3599 C C . THR A 1 447 ? 61.605 14.238 -13.376 1.00 28.03 447 THR A C 1
ATOM 3601 O O . THR A 1 447 ? 61.683 15.407 -13.021 1.00 28.03 447 THR A O 1
ATOM 3604 N N . ALA A 1 448 ? 61.405 13.242 -12.484 1.00 27.78 448 ALA A N 1
ATOM 3605 C CA . ALA A 1 448 ? 61.453 13.309 -10.987 1.00 27.78 448 ALA A CA 1
ATOM 3606 C C . ALA A 1 448 ? 62.826 12.761 -10.438 1.00 27.78 448 ALA A C 1
ATOM 3608 O O . ALA A 1 448 ? 63.674 12.568 -11.315 1.00 27.78 448 ALA A O 1
ATOM 3609 N N . PRO A 1 449 ? 63.124 12.426 -9.132 1.00 42.19 449 PRO A N 1
ATOM 3610 C CA . PRO A 1 449 ? 62.317 12.379 -7.871 1.00 42.19 449 PRO A CA 1
ATOM 3611 C C . PRO A 1 449 ? 63.025 12.710 -6.489 1.00 42.19 449 PRO A C 1
ATOM 3613 O O . PRO A 1 449 ? 64.218 12.979 -6.444 1.00 42.19 449 PRO A O 1
ATOM 3616 N N . SER A 1 450 ? 62.306 12.497 -5.353 1.00 27.56 450 SER A N 1
ATOM 3617 C CA . SER A 1 450 ? 62.783 12.229 -3.944 1.00 27.56 450 SER A CA 1
ATOM 3618 C C . SER A 1 450 ? 63.360 13.409 -3.098 1.00 27.56 450 SER A C 1
ATOM 3620 O O . SER A 1 450 ? 63.791 14.387 -3.691 1.00 27.56 450 SER A O 1
ATOM 3622 N N . THR A 1 451 ? 63.385 13.479 -1.740 1.00 30.14 451 THR A N 1
ATOM 3623 C CA . THR A 1 451 ? 63.275 12.525 -0.583 1.00 30.14 451 THR A CA 1
ATOM 3624 C C . THR A 1 451 ? 62.560 13.113 0.684 1.00 30.14 451 THR A C 1
ATOM 3626 O O . THR A 1 451 ? 62.329 14.314 0.764 1.00 30.14 451 THR A O 1
ATOM 3629 N N . ALA A 1 452 ? 62.272 12.282 1.713 1.00 31.64 452 ALA A N 1
ATOM 3630 C CA . ALA A 1 452 ? 61.767 12.617 3.085 1.00 31.64 452 ALA A CA 1
ATOM 3631 C C . ALA A 1 452 ? 62.938 12.813 4.128 1.00 31.64 452 ALA A C 1
ATOM 3633 O O . ALA A 1 452 ? 64.058 12.894 3.615 1.00 31.64 452 ALA A O 1
ATOM 3634 N N . PRO A 1 453 ? 62.823 12.839 5.507 1.00 42.00 453 PRO A N 1
ATOM 3635 C CA . PRO A 1 453 ? 61.683 12.571 6.442 1.00 42.00 453 PRO A CA 1
ATOM 3636 C C . PRO A 1 453 ? 61.567 13.386 7.804 1.00 42.00 453 PRO A C 1
ATOM 3638 O O . PRO A 1 453 ? 62.433 14.187 8.114 1.00 42.00 453 PRO A O 1
ATOM 3641 N N . THR A 1 454 ? 60.487 13.122 8.597 1.00 28.56 454 THR A N 1
ATOM 3642 C CA . THR A 1 454 ? 60.159 13.213 10.091 1.00 28.56 454 THR A CA 1
ATOM 3643 C C . THR A 1 454 ? 61.004 14.012 11.144 1.00 28.56 454 THR A C 1
ATOM 3645 O O . THR A 1 454 ? 62.164 14.264 10.851 1.00 28.56 454 THR A O 1
ATOM 3648 N N . PRO A 1 455 ? 60.538 14.339 12.408 1.00 42.53 455 PRO A N 1
ATOM 3649 C CA . PRO A 1 455 ? 59.572 13.623 13.299 1.00 42.53 455 PRO A CA 1
ATOM 3650 C C . PRO A 1 455 ? 58.609 14.456 14.226 1.00 42.53 455 PRO A C 1
ATOM 3652 O O . PRO A 1 455 ? 58.461 15.664 14.091 1.00 42.53 455 PRO A O 1
ATOM 3655 N N . ILE A 1 456 ? 57.941 13.765 15.179 1.00 33.44 456 ILE A N 1
ATOM 3656 C CA . ILE A 1 456 ? 56.899 14.206 16.156 1.00 33.44 456 ILE A CA 1
ATOM 3657 C C . ILE A 1 456 ? 57.453 14.193 17.611 1.00 33.44 456 ILE A C 1
ATOM 3659 O O . ILE A 1 456 ? 58.377 13.422 17.874 1.00 33.44 456 ILE A O 1
ATOM 3663 N N . PRO A 1 457 ? 56.860 14.916 18.596 1.00 41.94 457 PRO A N 1
ATOM 3664 C CA . PRO A 1 457 ? 56.493 14.252 19.872 1.00 41.94 457 PRO A CA 1
ATOM 3665 C C . PRO A 1 457 ? 55.140 14.679 20.520 1.00 41.94 457 PRO A C 1
ATOM 3667 O O . PRO A 1 457 ? 54.539 15.687 20.165 1.00 41.94 457 PRO A O 1
ATOM 3670 N N . LYS A 1 458 ? 54.655 13.875 21.491 1.00 32.91 458 LYS A N 1
ATOM 3671 C CA . LYS A 1 458 ? 53.328 13.938 22.169 1.00 32.91 458 LYS A CA 1
ATOM 3672 C C . LYS A 1 458 ? 53.393 14.453 23.626 1.00 32.91 458 LYS A C 1
ATOM 3674 O O . LYS A 1 458 ? 54.362 14.133 24.312 1.00 32.91 458 LYS A O 1
ATOM 3679 N N . LYS A 1 459 ? 52.301 15.047 24.159 1.00 30.00 459 LYS A N 1
ATOM 3680 C CA . LYS A 1 459 ? 51.873 14.942 25.589 1.00 30.00 459 LYS A CA 1
ATOM 3681 C C . LYS A 1 459 ? 50.400 15.378 25.824 1.00 30.00 459 LYS A C 1
ATOM 3683 O O . LYS A 1 459 ? 49.726 15.749 24.874 1.00 30.00 459 LYS A O 1
ATOM 3688 N N . ILE A 1 460 ? 49.876 15.301 27.059 1.00 32.12 460 ILE A N 1
ATOM 3689 C CA . ILE A 1 460 ? 48.986 14.201 27.522 1.00 32.12 460 ILE A CA 1
ATOM 3690 C C . ILE A 1 460 ? 48.315 14.544 28.893 1.00 32.12 460 ILE A C 1
ATOM 3692 O O . ILE A 1 460 ? 49.006 14.575 29.905 1.00 32.12 460 ILE A O 1
ATOM 3696 N N . THR A 1 461 ? 46.969 14.683 28.933 1.00 29.39 461 THR A N 1
ATOM 3697 C CA . THR A 1 461 ? 46.031 14.395 30.082 1.00 29.39 461 THR A CA 1
ATOM 3698 C C . THR A 1 461 ? 46.099 15.238 31.405 1.00 29.39 461 THR A C 1
ATOM 3700 O O . THR A 1 461 ? 47.053 15.995 31.551 1.00 29.39 461 THR A O 1
ATOM 3703 N N . PRO A 1 462 ? 45.224 15.054 32.447 1.00 42.53 462 PRO A N 1
ATOM 3704 C CA . PRO A 1 462 ? 43.731 15.021 32.540 1.00 42.53 462 PRO A CA 1
ATOM 3705 C C . PRO A 1 462 ? 43.138 15.944 33.702 1.00 42.53 462 PRO A C 1
ATOM 3707 O O . PRO A 1 462 ? 43.655 17.045 33.834 1.00 42.53 462 PRO A O 1
ATOM 3710 N N . PRO A 1 463 ? 42.067 15.638 34.512 1.00 48.47 463 PRO A N 1
ATOM 3711 C CA . PRO A 1 463 ? 40.658 16.094 34.313 1.00 48.47 463 PRO A CA 1
ATOM 3712 C C . PRO A 1 463 ? 39.852 16.601 35.578 1.00 48.47 463 PRO A C 1
ATOM 3714 O O . PRO A 1 463 ? 40.385 16.620 36.683 1.00 48.47 463 PRO A O 1
ATOM 3717 N N . LYS A 1 464 ? 38.507 16.791 35.433 1.00 32.19 464 LYS A N 1
ATOM 3718 C CA . LYS A 1 464 ? 37.414 16.716 36.481 1.00 32.19 464 LYS A CA 1
ATOM 3719 C C . LYS A 1 464 ? 37.230 17.984 37.389 1.00 32.19 464 LYS A C 1
ATOM 3721 O O . LYS A 1 464 ? 38.189 18.745 37.439 1.00 32.19 464 LYS A O 1
ATOM 3726 N N . PRO A 1 465 ? 36.094 18.271 38.119 1.00 46.16 465 PRO A N 1
ATOM 3727 C CA . PRO A 1 465 ? 34.795 17.573 38.366 1.00 46.16 465 PRO A CA 1
ATOM 3728 C C . PRO A 1 465 ? 33.470 18.280 37.948 1.00 46.16 465 PRO A C 1
ATOM 3730 O O . PRO A 1 465 ? 33.470 19.354 37.362 1.00 46.16 465 PRO A O 1
ATOM 3733 N N . ALA A 1 466 ? 32.335 17.628 38.270 1.00 34.81 466 ALA A N 1
ATOM 3734 C CA . ALA A 1 466 ? 30.946 17.951 37.897 1.00 34.81 466 ALA A CA 1
ATOM 3735 C C . ALA A 1 466 ? 30.047 18.450 39.063 1.00 34.81 466 ALA A C 1
ATOM 3737 O O . ALA A 1 466 ? 30.424 18.331 40.228 1.00 34.81 466 ALA A O 1
ATOM 3738 N N . ALA A 1 467 ? 28.828 18.916 38.740 1.00 36.25 467 ALA A N 1
ATOM 3739 C CA . ALA A 1 467 ? 27.695 19.194 39.651 1.00 36.25 467 ALA A CA 1
ATOM 3740 C C . ALA A 1 467 ? 26.339 19.050 38.869 1.00 36.25 467 ALA A C 1
ATOM 3742 O O . ALA A 1 467 ? 26.403 18.790 37.667 1.00 36.25 467 ALA A O 1
ATOM 3743 N N . PRO A 1 468 ? 25.126 19.076 39.478 1.00 48.53 468 PRO A N 1
ATOM 3744 C CA . PRO A 1 468 ? 24.274 17.875 39.477 1.00 48.53 468 PRO A CA 1
ATOM 3745 C C . PRO A 1 468 ? 22.846 18.016 38.892 1.00 48.53 468 PRO A C 1
ATOM 3747 O O . PRO A 1 468 ? 22.351 19.105 38.617 1.00 48.53 468 PRO A O 1
ATOM 3750 N N . VAL A 1 469 ? 22.166 16.869 38.753 1.00 40.12 469 VAL A N 1
ATOM 3751 C CA . VAL A 1 469 ? 20.795 16.701 38.220 1.00 40.12 469 VAL A CA 1
ATOM 3752 C C . VAL A 1 469 ? 19.728 16.772 39.338 1.00 40.12 469 VAL A C 1
ATOM 3754 O O . VAL A 1 469 ? 19.948 16.183 40.399 1.00 40.12 469 VAL A O 1
ATOM 3757 N N . PRO A 1 470 ? 18.564 17.429 39.134 1.00 48.66 470 PRO A N 1
ATOM 3758 C CA . PRO A 1 470 ? 17.450 17.439 40.094 1.00 48.66 470 PRO A CA 1
ATOM 3759 C C . PRO A 1 470 ? 16.560 16.167 40.037 1.00 48.66 470 PRO A C 1
ATOM 3761 O O . PRO A 1 470 ? 16.482 15.516 38.995 1.00 48.66 470 PRO A O 1
ATOM 3764 N N . PRO A 1 471 ? 15.872 15.793 41.139 1.00 50.69 471 PRO A N 1
ATOM 3765 C CA . PRO A 1 471 ? 15.246 14.473 41.304 1.00 50.69 471 PRO A CA 1
ATOM 3766 C C . PRO A 1 471 ? 13.800 14.340 40.782 1.00 50.69 471 PRO A C 1
ATOM 3768 O O . PRO A 1 471 ? 13.078 15.315 40.587 1.00 50.69 471 PRO A O 1
ATOM 3771 N N . ALA A 1 472 ? 13.363 13.084 40.626 1.00 40.44 472 ALA A N 1
ATOM 3772 C CA . ALA A 1 472 ? 12.050 12.690 40.109 1.00 40.44 472 ALA A CA 1
ATOM 3773 C C . ALA A 1 472 ? 10.863 12.912 41.086 1.00 40.44 472 ALA A C 1
ATOM 3775 O O . ALA A 1 472 ? 11.034 12.804 42.306 1.00 40.44 472 ALA A O 1
ATOM 3776 N N . PRO A 1 473 ? 9.633 13.134 40.572 1.00 48.34 473 PRO A N 1
ATOM 3777 C CA . PRO A 1 473 ? 8.415 13.187 41.380 1.00 48.34 473 PRO A CA 1
ATOM 3778 C C . PRO A 1 473 ? 7.907 11.793 41.804 1.00 48.34 473 PRO A C 1
ATOM 3780 O O . PRO A 1 473 ? 8.039 10.802 41.088 1.00 48.34 473 PRO A O 1
ATOM 3783 N N . LYS A 1 474 ? 7.289 11.738 42.991 1.00 51.25 474 LYS A N 1
ATOM 3784 C CA . LYS A 1 474 ? 6.706 10.537 43.624 1.00 51.25 474 LYS A CA 1
ATOM 3785 C C . LYS A 1 474 ? 5.304 10.190 43.068 1.00 51.25 474 LYS A C 1
ATOM 3787 O O . LYS A 1 474 ? 4.651 11.066 42.503 1.00 51.25 474 LYS A O 1
ATOM 3792 N N . PRO A 1 475 ? 4.821 8.938 43.226 1.00 45.38 475 PRO A N 1
ATOM 3793 C CA . PRO A 1 475 ? 3.585 8.465 42.591 1.00 45.38 475 PRO A CA 1
ATOM 3794 C C . PRO A 1 475 ? 2.292 9.059 43.175 1.00 45.38 475 PRO A C 1
ATOM 3796 O O . PRO A 1 475 ? 2.192 9.342 44.368 1.00 45.38 475 PRO A O 1
ATOM 3799 N N . VAL A 1 476 ? 1.273 9.168 42.316 1.00 48.34 476 VAL A N 1
ATOM 3800 C CA . VAL A 1 476 ? -0.090 9.622 42.651 1.00 48.34 476 VAL A CA 1
ATOM 3801 C C . VAL A 1 476 ? -0.900 8.483 43.314 1.00 48.34 476 VAL A C 1
ATOM 3803 O O . VAL A 1 476 ? -0.752 7.329 42.902 1.00 48.34 476 VAL A O 1
ATOM 3806 N N . PRO A 1 477 ? -1.768 8.750 44.316 1.00 48.22 477 PRO A N 1
ATOM 3807 C CA . PRO A 1 477 ? -2.556 7.711 44.990 1.00 48.22 477 PRO A CA 1
ATOM 3808 C C . PRO A 1 477 ? -3.642 7.054 44.119 1.00 48.22 477 PRO A C 1
ATOM 3810 O O . PRO A 1 477 ? -4.220 7.678 43.230 1.00 48.22 477 PRO A O 1
ATOM 3813 N N . LYS A 1 478 ? -3.989 5.800 44.449 1.00 43.62 478 LYS A N 1
ATOM 3814 C CA . LYS A 1 478 ? -5.135 5.070 43.873 1.00 43.62 478 LYS A CA 1
ATOM 3815 C C . LYS A 1 478 ? -6.474 5.766 44.188 1.00 43.62 478 LYS A C 1
ATOM 3817 O O . LYS A 1 478 ? -6.727 6.044 45.361 1.00 43.62 478 LYS A O 1
ATOM 3822 N N . PRO A 1 479 ? -7.386 5.917 43.210 1.00 51.44 479 PRO A N 1
ATOM 3823 C CA . PRO A 1 479 ? -8.797 6.182 43.481 1.00 51.44 479 PRO A CA 1
ATOM 3824 C C . PRO A 1 479 ? -9.477 5.023 44.230 1.00 51.44 479 PRO A C 1
ATOM 3826 O O . PRO A 1 479 ? -9.174 3.849 44.007 1.00 51.44 479 PRO A O 1
ATOM 3829 N N . ALA A 1 480 ? -10.419 5.370 45.108 1.00 46.94 480 ALA A N 1
ATOM 3830 C CA . ALA A 1 480 ? -11.269 4.442 45.857 1.00 46.94 480 ALA A CA 1
ATOM 3831 C C . ALA A 1 480 ? -12.305 3.726 44.945 1.00 46.94 480 ALA A C 1
ATOM 3833 O O . ALA A 1 480 ? -12.586 4.210 43.846 1.00 46.94 480 ALA A O 1
ATOM 3834 N N . PRO A 1 481 ? -12.873 2.571 45.358 1.00 46.88 481 PRO A N 1
ATOM 3835 C CA . PRO A 1 481 ? -13.700 1.735 44.483 1.00 46.88 481 PRO A CA 1
ATOM 3836 C C . PRO A 1 481 ? -15.052 2.358 44.094 1.00 46.88 481 PRO A C 1
ATOM 3838 O O . PRO A 1 481 ? -15.663 3.111 44.850 1.00 46.88 481 PRO A O 1
ATOM 3841 N N . MET A 1 482 ? -15.539 1.972 42.909 1.00 46.72 482 MET A N 1
ATOM 3842 C CA . MET A 1 482 ? -16.820 2.411 42.343 1.00 46.72 482 MET A CA 1
ATOM 3843 C C . MET A 1 482 ? -18.034 2.022 43.215 1.00 46.72 482 MET A C 1
ATOM 3845 O O . MET A 1 482 ? -18.025 0.963 43.850 1.00 46.72 482 MET A O 1
ATOM 3849 N N . PRO A 1 483 ? -19.122 2.819 43.199 1.00 50.88 483 PRO A N 1
ATOM 3850 C CA . PRO A 1 483 ? -20.371 2.465 43.866 1.00 50.88 483 PRO A CA 1
ATOM 3851 C C . PRO A 1 483 ? -21.034 1.223 43.245 1.00 50.88 483 PRO A C 1
ATOM 3853 O O . PRO A 1 483 ? -20.941 0.967 42.044 1.00 50.88 483 PRO A O 1
ATOM 3856 N N . LYS A 1 484 ? -21.736 0.458 44.091 1.00 49.69 484 LYS A N 1
ATOM 3857 C CA . LYS A 1 484 ? -22.398 -0.812 43.741 1.00 49.69 484 LYS A CA 1
ATOM 3858 C C . LYS A 1 484 ? -23.434 -0.635 42.608 1.00 49.69 484 LYS A C 1
ATOM 3860 O O . LYS A 1 484 ? -24.175 0.351 42.636 1.00 49.69 484 LYS A O 1
ATOM 3865 N N . PRO A 1 485 ? -23.571 -1.597 41.672 1.00 47.03 485 PRO A N 1
ATOM 3866 C CA . PRO A 1 485 ? -24.620 -1.559 40.652 1.00 47.03 485 PRO A CA 1
ATOM 3867 C C . PRO A 1 485 ? -26.027 -1.529 41.265 1.00 47.03 485 PRO A C 1
ATOM 3869 O O . PRO A 1 485 ? -26.318 -2.275 42.202 1.00 47.03 485 PRO A O 1
ATOM 3872 N N . ARG A 1 486 ? -26.927 -0.708 40.704 1.00 48.88 486 ARG A N 1
ATOM 3873 C CA . ARG A 1 486 ? -28.371 -0.832 40.971 1.00 48.88 486 ARG A CA 1
ATOM 3874 C C . ARG A 1 486 ? -28.925 -2.114 40.319 1.00 48.88 486 ARG A C 1
ATOM 3876 O O . ARG A 1 486 ? -28.374 -2.548 39.306 1.00 48.88 486 ARG A O 1
ATOM 3883 N N . PRO A 1 487 ? -30.006 -2.714 40.857 1.00 47.53 487 PRO A N 1
ATOM 3884 C CA . PRO A 1 487 ? -30.559 -3.957 40.323 1.00 47.53 487 PRO A CA 1
ATOM 3885 C C . PRO A 1 487 ? -31.031 -3.823 38.871 1.00 47.53 487 PRO A C 1
ATOM 3887 O O . PRO A 1 487 ? -31.746 -2.884 38.523 1.00 47.53 487 PRO A O 1
ATOM 3890 N N . ILE A 1 488 ? -30.663 -4.801 38.043 1.00 44.16 488 ILE A N 1
ATOM 3891 C CA . ILE A 1 488 ? -31.145 -4.938 36.665 1.00 44.16 488 ILE A CA 1
ATOM 3892 C C . ILE A 1 488 ? -32.596 -5.468 36.705 1.00 44.16 488 ILE A C 1
ATOM 3894 O O . ILE A 1 488 ? -32.854 -6.439 37.423 1.00 44.16 488 ILE A O 1
ATOM 3898 N N . PRO A 1 489 ? -33.554 -4.881 35.958 1.00 49.09 489 PRO A N 1
ATOM 3899 C CA . PRO A 1 489 ? -34.904 -5.431 35.834 1.00 49.09 489 PRO A CA 1
ATOM 3900 C C . PRO A 1 489 ? -34.903 -6.838 35.217 1.00 49.09 489 PRO A C 1
ATOM 3902 O O . PRO A 1 489 ? -34.113 -7.135 34.323 1.00 49.09 489 PRO A O 1
ATOM 3905 N N . LYS A 1 490 ? -35.809 -7.707 35.684 1.00 48.78 490 LYS A N 1
ATOM 3906 C CA . LYS A 1 490 ? -35.928 -9.101 35.218 1.00 48.78 490 LYS A CA 1
ATOM 3907 C C . LYS A 1 490 ? -36.131 -9.179 33.689 1.00 48.78 490 LYS A C 1
ATOM 3909 O O . LYS A 1 490 ? -36.916 -8.388 33.164 1.00 48.78 490 LYS A O 1
ATOM 3914 N N . PRO A 1 491 ? -35.516 -10.150 32.984 1.00 45.12 491 PRO A N 1
ATOM 3915 C CA . PRO A 1 491 ? -35.793 -10.386 31.569 1.00 45.12 491 PRO A CA 1
ATOM 3916 C C . PRO A 1 491 ? -37.262 -10.749 31.316 1.00 45.12 491 PRO A C 1
ATOM 3918 O O . PRO A 1 491 ? -37.873 -11.485 32.093 1.00 45.12 491 PRO A O 1
ATOM 3921 N N . ALA A 1 492 ? -37.803 -10.270 30.195 1.00 47.56 492 ALA A N 1
ATOM 3922 C CA . ALA A 1 492 ? -39.078 -10.736 29.655 1.00 47.56 492 ALA A CA 1
ATOM 3923 C C . ALA A 1 492 ? -38.979 -12.217 29.209 1.00 47.56 492 ALA A C 1
ATOM 3925 O O . ALA A 1 492 ? -37.882 -12.678 28.877 1.00 47.56 492 ALA A O 1
ATOM 3926 N N . PRO A 1 493 ? -40.091 -12.980 29.206 1.00 49.84 493 PRO A N 1
ATOM 3927 C CA . PRO A 1 493 ? -40.063 -14.411 28.905 1.00 49.84 493 PRO A CA 1
ATOM 3928 C C . PRO A 1 493 ? -39.646 -14.719 27.450 1.00 49.84 493 PRO A C 1
ATOM 3930 O O . PRO A 1 493 ? -39.816 -13.870 26.570 1.00 49.84 493 PRO A O 1
ATOM 3933 N N . PRO A 1 494 ? -39.118 -15.930 27.171 1.00 45.72 494 PRO A N 1
ATOM 3934 C CA . PRO A 1 494 ? -38.539 -16.262 25.869 1.00 45.72 494 PRO A CA 1
ATOM 3935 C C . PRO A 1 494 ? -39.552 -16.196 24.723 1.00 45.72 494 PRO A C 1
ATOM 3937 O O . PRO A 1 494 ? -40.639 -16.772 24.805 1.00 45.72 494 PRO A O 1
ATOM 3940 N N . GLN A 1 495 ? -39.165 -15.552 23.620 1.00 43.72 495 GLN A N 1
ATOM 3941 C CA . GLN A 1 495 ? -39.932 -15.610 22.377 1.00 43.72 495 GLN A CA 1
ATOM 3942 C C . GLN A 1 495 ? -39.897 -17.015 21.755 1.00 43.72 495 GLN A C 1
ATOM 3944 O O . GLN A 1 495 ? -38.988 -17.817 21.977 1.00 43.72 495 GLN A O 1
ATOM 3949 N N . LEU A 1 496 ? -40.953 -17.308 20.999 1.00 40.44 496 LEU A N 1
ATOM 3950 C CA . LEU A 1 496 ? -41.304 -18.634 20.499 1.00 40.44 496 LEU A CA 1
ATOM 3951 C C . LEU A 1 496 ? -40.262 -19.218 19.531 1.00 40.44 496 LEU A C 1
ATOM 3953 O O . LEU A 1 496 ? -39.657 -18.512 18.728 1.00 40.44 496 LEU A O 1
ATOM 3957 N N . LYS A 1 497 ? -40.135 -20.552 19.560 1.00 45.00 497 LYS A N 1
ATOM 3958 C CA . LYS A 1 497 ? -39.351 -21.338 18.594 1.00 45.00 497 LYS A CA 1
ATOM 3959 C C . LYS A 1 497 ? -39.768 -20.996 17.148 1.00 45.00 497 LYS A C 1
ATOM 3961 O O . LYS A 1 497 ? -40.973 -20.991 16.877 1.00 45.00 497 LYS A O 1
ATOM 3966 N N . PRO A 1 498 ? -38.827 -20.807 16.203 1.00 40.94 498 PRO A N 1
ATOM 3967 C CA . PRO A 1 498 ? -39.163 -20.699 14.787 1.00 40.94 498 PRO A CA 1
ATOM 3968 C C . PRO A 1 498 ? -39.877 -21.965 14.297 1.00 40.94 498 PRO A C 1
ATOM 3970 O O . PRO A 1 498 ? -39.423 -23.082 14.556 1.00 40.94 498 PRO A O 1
ATOM 3973 N N . LYS A 1 499 ? -40.989 -21.804 13.572 1.00 47.62 499 LYS A N 1
ATOM 3974 C CA . LYS A 1 499 ? -41.600 -22.911 12.821 1.00 47.62 499 LYS A CA 1
ATOM 3975 C C . LYS A 1 499 ? -40.695 -23.282 11.633 1.00 47.62 499 LYS A C 1
ATOM 3977 O O . LYS A 1 499 ? -40.111 -22.374 11.041 1.00 47.62 499 LYS A O 1
ATOM 3982 N N . PRO A 1 500 ? -40.608 -24.566 11.237 1.00 45.81 500 PRO A N 1
ATOM 3983 C CA . PRO A 1 500 ? -39.926 -24.949 10.004 1.00 45.81 500 PRO A CA 1
ATOM 3984 C C . PRO A 1 500 ? -40.551 -24.252 8.789 1.00 45.81 500 PRO A C 1
ATOM 3986 O O . PRO A 1 500 ? -41.777 -24.207 8.666 1.00 45.81 500 PRO A O 1
ATOM 3989 N N . MET A 1 501 ? -39.718 -23.736 7.883 1.00 46.84 501 MET A N 1
ATOM 3990 C CA . MET A 1 501 ? -40.184 -23.289 6.569 1.00 46.84 501 MET A CA 1
ATOM 3991 C C . MET A 1 501 ? -40.695 -24.490 5.754 1.00 46.84 501 MET A C 1
ATOM 3993 O O . MET A 1 501 ? -40.073 -25.555 5.801 1.00 46.84 501 MET A O 1
ATOM 3997 N N . PRO A 1 502 ? -41.784 -24.341 4.977 1.00 56.25 502 PRO A N 1
ATOM 3998 C CA . PRO A 1 502 ? -42.169 -25.350 3.999 1.00 56.25 502 PRO A CA 1
ATOM 3999 C C . PRO A 1 502 ? -41.104 -25.453 2.888 1.00 56.25 502 PRO A C 1
ATOM 4001 O O . PRO A 1 502 ? -40.472 -24.447 2.551 1.00 56.25 502 PRO A O 1
ATOM 4004 N N . PRO A 1 503 ? -40.890 -26.645 2.301 1.00 52.16 503 PRO A N 1
ATOM 4005 C CA . PRO A 1 503 ? -39.914 -26.831 1.233 1.00 52.16 503 PRO A CA 1
ATOM 4006 C C . PRO A 1 503 ? -40.316 -26.066 -0.035 1.00 52.16 503 PRO A C 1
ATOM 4008 O O . PRO A 1 503 ? -41.496 -25.966 -0.372 1.00 52.16 503 PRO A O 1
ATOM 4011 N N . ALA A 1 504 ? -39.317 -25.551 -0.756 1.00 48.72 504 ALA A N 1
ATOM 4012 C CA . ALA A 1 504 ? -39.525 -24.827 -2.006 1.00 48.72 504 ALA A CA 1
ATOM 4013 C C . ALA A 1 504 ? -40.220 -25.709 -3.071 1.00 48.72 504 ALA A C 1
ATOM 4015 O O . ALA A 1 504 ? -39.899 -26.898 -3.186 1.00 48.72 504 ALA A O 1
ATOM 4016 N N . PRO A 1 505 ? -41.147 -25.154 -3.875 1.00 43.41 505 PRO A N 1
ATOM 4017 C CA . PRO A 1 505 ? -41.819 -25.910 -4.924 1.00 43.41 505 PRO A CA 1
ATOM 4018 C C . PRO A 1 505 ? -40.832 -26.310 -6.029 1.00 43.41 505 PRO A C 1
ATOM 4020 O O . PRO A 1 505 ? -40.027 -25.499 -6.489 1.00 43.41 505 PRO A O 1
ATOM 4023 N N . ARG A 1 506 ? -40.918 -27.563 -6.493 1.00 53.62 506 ARG A N 1
ATOM 4024 C CA . ARG A 1 506 ? -40.185 -28.011 -7.688 1.00 53.62 506 ARG A CA 1
ATOM 4025 C C . ARG A 1 506 ? -40.663 -27.229 -8.923 1.00 53.62 506 ARG A C 1
ATOM 4027 O O . ARG A 1 506 ? -41.872 -27.024 -9.055 1.00 53.62 506 ARG A O 1
ATOM 4034 N N . PRO A 1 507 ? -39.768 -26.857 -9.856 1.00 42.91 507 PRO A N 1
ATOM 4035 C CA . PRO A 1 507 ? -40.177 -26.255 -11.119 1.00 42.91 507 PRO A CA 1
ATOM 4036 C C . PRO A 1 507 ? -41.020 -27.245 -11.935 1.00 42.91 507 PRO A C 1
ATOM 4038 O O . PRO A 1 507 ? -40.645 -28.407 -12.105 1.00 42.91 507 PRO A O 1
ATOM 4041 N N . GLN A 1 508 ? -42.165 -26.782 -12.436 1.00 48.59 508 GLN A N 1
ATOM 4042 C CA . GLN A 1 508 ? -43.003 -27.548 -13.359 1.00 48.59 508 GLN A CA 1
ATOM 4043 C C . GLN A 1 508 ? -42.407 -27.507 -14.780 1.00 48.59 508 GLN A C 1
ATOM 4045 O O . GLN A 1 508 ? -41.823 -26.490 -15.164 1.00 48.59 508 GLN A O 1
ATOM 4050 N N . PRO A 1 509 ? -42.542 -28.579 -15.583 1.00 45.41 509 PRO A N 1
ATOM 4051 C CA . PRO A 1 509 ? -42.042 -28.597 -16.953 1.00 45.41 509 PRO A CA 1
ATOM 4052 C C . PRO A 1 509 ? -42.853 -27.664 -17.867 1.00 45.41 509 PRO A C 1
ATOM 4054 O O . PRO A 1 509 ? -44.083 -27.677 -17.866 1.00 45.41 509 PRO A O 1
ATOM 4057 N N . ILE A 1 510 ? -42.144 -26.881 -18.681 1.00 44.00 510 ILE A N 1
ATOM 4058 C CA . ILE A 1 510 ? -42.721 -25.906 -19.617 1.00 44.00 510 ILE A CA 1
ATOM 4059 C C . ILE A 1 510 ? -43.516 -26.635 -20.727 1.00 44.00 510 ILE A C 1
ATOM 4061 O O . ILE A 1 510 ? -42.979 -27.566 -21.339 1.00 44.00 510 ILE A O 1
ATOM 4065 N N . PRO A 1 511 ? -44.760 -26.223 -21.049 1.00 39.84 511 PRO A N 1
ATOM 4066 C CA . PRO A 1 511 ? -45.526 -26.811 -22.147 1.00 39.84 511 PRO A CA 1
ATOM 4067 C C . PRO A 1 511 ? -44.885 -26.555 -23.520 1.00 39.84 511 PRO A C 1
ATOM 4069 O O . PRO A 1 511 ? -44.566 -25.420 -23.872 1.00 39.84 511 PRO A O 1
ATOM 4072 N N . LYS A 1 512 ? -44.753 -27.604 -24.344 1.00 43.28 512 LYS A N 1
ATOM 4073 C CA . LYS A 1 512 ? -44.304 -27.474 -25.741 1.00 43.28 512 LYS A CA 1
ATOM 4074 C C . LYS A 1 512 ? -45.350 -26.730 -26.577 1.00 43.28 512 LYS A C 1
ATOM 4076 O O . LYS A 1 512 ? -46.442 -27.251 -26.808 1.00 43.28 512 LYS A O 1
ATOM 4081 N N . VAL A 1 513 ? -44.989 -25.557 -27.095 1.00 40.34 513 VAL A N 1
ATOM 4082 C CA . VAL A 1 513 ? -45.802 -24.825 -28.077 1.00 40.34 513 VAL A CA 1
ATOM 4083 C C . VAL A 1 513 ? -45.843 -25.607 -29.397 1.00 40.34 513 VAL A C 1
ATOM 4085 O O . VAL A 1 513 ? -44.812 -26.008 -29.935 1.00 40.34 513 VAL A O 1
ATOM 4088 N N . ARG A 1 514 ? -47.053 -25.843 -29.918 1.00 38.97 514 ARG A N 1
ATOM 4089 C CA . ARG A 1 514 ? -47.289 -26.474 -31.226 1.00 38.97 514 ARG A CA 1
ATOM 4090 C C . ARG A 1 514 ? -47.015 -25.479 -32.356 1.00 38.97 514 ARG A C 1
ATOM 4092 O O . ARG A 1 514 ? -47.633 -24.420 -32.390 1.00 38.97 514 ARG A O 1
ATOM 4099 N N . ALA A 1 515 ? -46.196 -25.870 -33.330 1.00 38.09 515 ALA A N 1
ATOM 4100 C CA . ALA A 1 515 ? -46.132 -25.185 -34.621 1.00 38.09 515 ALA A CA 1
ATOM 4101 C C . ALA A 1 515 ? -47.390 -25.489 -35.474 1.00 38.09 515 ALA A C 1
ATOM 4103 O O . ALA A 1 515 ? -47.894 -26.620 -35.427 1.00 38.09 515 ALA A O 1
ATOM 4104 N N . PRO A 1 516 ? -47.908 -24.524 -36.258 1.00 41.00 516 PRO A N 1
ATOM 4105 C CA . PRO A 1 516 ? -49.040 -24.745 -37.156 1.00 41.00 516 PRO A CA 1
ATOM 4106 C C . PRO A 1 516 ? -48.637 -25.549 -38.406 1.00 41.00 516 PRO A C 1
ATOM 4108 O O . PRO A 1 516 ? -47.543 -25.396 -38.944 1.00 41.00 516 PRO A O 1
ATOM 4111 N N . LYS A 1 517 ? -49.546 -26.405 -38.892 1.00 36.16 517 LYS A N 1
ATOM 4112 C CA . LYS A 1 517 ? -49.375 -27.162 -40.144 1.00 36.16 517 LYS A CA 1
ATOM 4113 C C . LYS A 1 517 ? -49.665 -26.271 -41.356 1.00 36.16 517 LYS A C 1
ATOM 4115 O O . LYS A 1 517 ? -50.752 -25.707 -41.433 1.00 36.16 517 LYS A O 1
ATOM 4120 N N . MET A 1 518 ? -48.764 -26.247 -42.338 1.00 36.28 518 MET A N 1
ATOM 4121 C CA . MET A 1 518 ? -49.066 -25.776 -43.698 1.00 36.28 518 MET A CA 1
ATOM 4122 C C . MET A 1 518 ? -49.476 -26.946 -44.610 1.00 36.28 518 MET A C 1
ATOM 4124 O O . MET A 1 518 ? -49.112 -28.098 -44.366 1.00 36.28 518 MET A O 1
ATOM 4128 N N . ALA A 1 519 ? -50.277 -26.644 -45.634 1.00 41.53 519 ALA A N 1
ATOM 4129 C CA . ALA A 1 519 ? -50.848 -27.613 -46.571 1.00 41.53 519 ALA A CA 1
ATOM 4130 C C . ALA A 1 519 ? -49.824 -28.120 -47.618 1.00 41.53 519 ALA A C 1
ATOM 4132 O O . ALA A 1 519 ? -48.845 -27.425 -47.899 1.00 41.53 519 ALA A O 1
ATOM 4133 N N . PRO A 1 520 ? -50.026 -29.314 -48.213 1.00 42.34 520 PRO A N 1
ATOM 4134 C CA . PRO A 1 520 ? -49.094 -29.886 -49.185 1.00 42.34 520 PRO A CA 1
ATOM 4135 C C . PRO A 1 520 ? -49.273 -29.299 -50.596 1.00 42.34 520 PRO A C 1
ATOM 4137 O O . PRO A 1 520 ? -50.393 -29.188 -51.091 1.00 42.34 520 PRO A O 1
ATOM 4140 N N . MET A 1 521 ? -48.159 -29.004 -51.274 1.00 45.16 521 MET A N 1
ATOM 4141 C CA . MET A 1 521 ? -48.129 -28.680 -52.710 1.00 45.16 521 MET A CA 1
ATOM 4142 C C . MET A 1 521 ? -47.867 -29.924 -53.590 1.00 45.16 521 MET A C 1
ATOM 4144 O O . MET A 1 521 ? -47.410 -30.951 -53.077 1.00 45.16 521 MET A O 1
ATOM 4148 N N . PRO A 1 522 ? -48.153 -29.868 -54.910 1.00 43.56 522 PRO A N 1
ATOM 4149 C CA . PRO A 1 522 ? -48.123 -31.040 -55.785 1.00 43.56 522 PRO A CA 1
ATOM 4150 C C . PRO A 1 522 ? -46.717 -31.576 -56.084 1.00 43.56 522 PRO A C 1
ATOM 4152 O O . PRO A 1 522 ? -45.734 -30.845 -56.184 1.00 43.56 522 PRO A O 1
ATOM 4155 N N . ARG A 1 523 ? -46.641 -32.891 -56.298 1.00 45.56 523 ARG A N 1
ATOM 4156 C CA . ARG A 1 523 ? -45.405 -33.654 -56.506 1.00 45.56 523 ARG A CA 1
ATOM 4157 C C . ARG A 1 523 ? -45.046 -33.726 -57.998 1.00 45.56 523 ARG A C 1
ATOM 4159 O O . ARG A 1 523 ? -45.635 -34.526 -58.722 1.00 45.56 523 ARG A O 1
ATOM 4166 N N . MET A 1 524 ? -44.075 -32.934 -58.460 1.00 39.09 524 MET A N 1
ATOM 4167 C CA . MET A 1 524 ? -43.533 -33.062 -59.824 1.00 39.09 524 MET A CA 1
ATOM 4168 C C . MET A 1 524 ? -42.493 -34.192 -59.958 1.00 39.09 524 MET A C 1
ATOM 4170 O O . MET A 1 524 ? -41.899 -34.651 -58.980 1.00 39.09 524 MET A O 1
ATOM 4174 N N . LYS A 1 525 ? -42.343 -34.695 -61.192 1.00 40.81 525 LYS A N 1
ATOM 4175 C CA . LYS A 1 525 ? -41.566 -35.895 -61.551 1.00 40.81 525 LYS A CA 1
ATOM 4176 C C . LYS 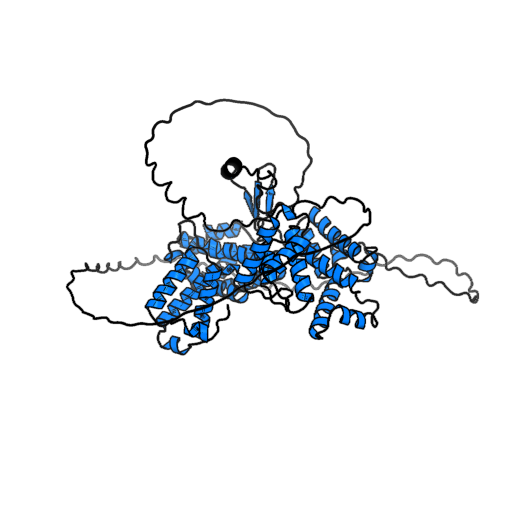A 1 525 ? -40.059 -35.727 -61.316 1.00 40.81 525 LYS A C 1
ATOM 4178 O O . LYS A 1 525 ? -39.493 -34.676 -61.591 1.00 40.81 525 LYS A O 1
ATOM 4183 N N . ARG A 1 526 ? -39.399 -36.823 -60.921 1.00 39.41 526 ARG A N 1
ATOM 4184 C CA . ARG A 1 526 ? -37.939 -36.975 -61.033 1.00 39.41 526 ARG A CA 1
ATOM 4185 C C . ARG A 1 526 ? -37.542 -37.107 -62.508 1.00 39.41 526 ARG A C 1
ATOM 4187 O O . ARG A 1 526 ? -38.151 -37.902 -63.221 1.00 39.41 526 ARG A O 1
ATOM 4194 N N . MET A 1 527 ? -36.484 -36.411 -62.914 1.00 36.28 527 MET A N 1
ATOM 4195 C CA . MET A 1 527 ? -35.669 -36.752 -64.084 1.00 36.28 527 MET A CA 1
ATOM 4196 C C . MET A 1 527 ? -34.260 -37.150 -63.622 1.00 36.28 527 MET A C 1
ATOM 4198 O O . MET A 1 527 ? -33.849 -36.810 -62.512 1.00 36.28 527 MET A O 1
ATOM 4202 N N . ALA A 1 528 ? -33.582 -37.949 -64.445 1.00 42.69 528 ALA A N 1
ATOM 4203 C CA . ALA A 1 528 ? -32.270 -38.541 -64.176 1.00 42.69 528 ALA A CA 1
ATOM 4204 C C . ALA A 1 528 ? -31.119 -37.518 -64.399 1.00 42.69 528 ALA A C 1
ATOM 4206 O O . ALA A 1 528 ? -31.396 -36.403 -64.849 1.00 42.69 528 ALA A O 1
ATOM 4207 N N . PRO A 1 529 ? -29.860 -37.831 -64.028 1.00 45.19 529 PRO A N 1
ATOM 4208 C CA . PRO A 1 529 ? -28.826 -36.821 -63.805 1.00 45.19 529 PRO A CA 1
ATOM 4209 C C . PRO A 1 529 ? -28.211 -36.272 -65.099 1.00 45.19 529 PRO A C 1
ATOM 4211 O O . PRO A 1 529 ? -28.181 -36.943 -66.127 1.00 45.19 529 PRO A O 1
ATOM 4214 N N . SER A 1 530 ? -27.665 -35.058 -65.005 1.00 41.94 530 SER A N 1
ATOM 4215 C CA . SER A 1 530 ? -26.813 -34.440 -66.023 1.00 41.94 530 SER A CA 1
ATOM 4216 C C . SER A 1 530 ? -25.486 -34.056 -65.378 1.00 41.94 530 SER A C 1
ATOM 4218 O O . SER A 1 530 ? -25.469 -33.203 -64.491 1.00 41.94 530 SER A O 1
ATOM 4220 N N . ASP A 1 531 ? -24.385 -34.622 -65.862 1.00 48.91 531 ASP A N 1
ATOM 4221 C CA . ASP A 1 531 ? -23.036 -34.281 -65.409 1.00 48.91 531 ASP A CA 1
ATOM 4222 C C . ASP A 1 531 ? -22.653 -32.854 -65.820 1.00 48.91 531 ASP A C 1
ATOM 4224 O O . ASP A 1 531 ? -22.377 -32.574 -66.988 1.00 48.91 531 ASP A O 1
ATOM 4228 N N . LYS A 1 532 ? -22.620 -31.941 -64.844 1.00 46.38 532 LYS A N 1
ATOM 4229 C CA . LYS A 1 532 ? -21.893 -30.664 -64.908 1.00 46.38 532 LYS A CA 1
ATOM 4230 C C . LYS A 1 532 ? -21.311 -30.352 -63.524 1.00 46.38 532 LYS A C 1
ATOM 4232 O O . LYS A 1 532 ? -21.993 -30.602 -62.529 1.00 46.38 532 LYS A O 1
ATOM 4237 N N . PRO A 1 533 ? -20.082 -29.814 -63.432 1.00 49.47 533 PRO A N 1
ATOM 4238 C CA . PRO A 1 533 ? -19.464 -29.506 -62.147 1.00 49.47 533 PRO A CA 1
ATOM 4239 C C . PRO A 1 533 ? -20.257 -28.415 -61.417 1.00 49.47 533 PRO A C 1
ATOM 4241 O O . PRO A 1 533 ? -20.510 -27.343 -61.968 1.00 49.47 533 PRO A O 1
ATOM 4244 N N . MET A 1 534 ? -20.650 -28.690 -60.173 1.00 40.62 534 MET A N 1
ATOM 4245 C CA . MET A 1 534 ? -21.267 -27.688 -59.307 1.00 40.62 534 MET A CA 1
ATOM 4246 C C . MET A 1 534 ? -20.200 -26.721 -58.795 1.00 40.62 534 MET A C 1
ATOM 4248 O O . MET A 1 534 ? -19.224 -27.149 -58.182 1.00 40.62 534 MET A O 1
ATOM 4252 N N . PHE A 1 535 ? -20.430 -25.418 -58.962 1.00 49.91 535 PHE A N 1
ATOM 4253 C CA . PHE A 1 535 ? -19.802 -24.434 -58.086 1.00 49.91 535 PHE A CA 1
ATOM 4254 C C . PHE A 1 535 ? -20.325 -24.667 -56.666 1.00 49.91 535 PHE A C 1
ATOM 4256 O O . PHE A 1 535 ? -21.534 -24.635 -56.427 1.00 49.91 535 PHE A O 1
ATOM 4263 N N . THR A 1 536 ? -19.422 -24.937 -55.727 1.00 37.53 536 THR A N 1
ATOM 4264 C CA . THR A 1 536 ? -19.753 -24.998 -54.304 1.00 37.53 536 THR A CA 1
ATOM 4265 C C . THR A 1 536 ? -19.942 -23.584 -53.781 1.00 37.53 536 THR A C 1
ATOM 4267 O O . THR A 1 536 ? -18.969 -22.844 -53.641 1.00 37.53 536 THR A O 1
ATOM 4270 N N . ASP A 1 537 ? -21.189 -23.234 -53.482 1.00 42.25 537 ASP A N 1
ATOM 4271 C CA . ASP A 1 537 ? -21.535 -21.990 -52.800 1.00 42.25 537 ASP A CA 1
ATOM 4272 C C . ASP A 1 537 ? -20.825 -21.953 -51.436 1.00 42.25 537 ASP A C 1
ATOM 4274 O O . ASP A 1 537 ? -21.057 -22.810 -50.571 1.00 42.25 537 ASP A O 1
ATOM 4278 N N . ILE A 1 538 ? -19.909 -20.999 -51.256 1.00 50.59 538 ILE A N 1
ATOM 4279 C CA . ILE A 1 538 ? -19.186 -20.826 -49.996 1.00 50.59 538 ILE A CA 1
ATOM 4280 C C . ILE A 1 538 ? -20.186 -20.269 -48.987 1.00 50.59 538 ILE A C 1
ATOM 4282 O O . ILE A 1 538 ? -20.631 -19.128 -49.095 1.00 50.59 538 ILE A O 1
ATOM 4286 N N . LYS A 1 539 ? -20.539 -21.077 -47.983 1.00 39.19 539 LYS A N 1
ATOM 4287 C CA . LYS A 1 539 ? -21.330 -20.613 -46.841 1.00 39.19 539 LYS A CA 1
ATOM 4288 C C . LYS A 1 539 ? -20.503 -19.635 -46.009 1.00 39.19 539 LYS A C 1
ATOM 4290 O O . LYS A 1 539 ? -19.866 -20.046 -45.041 1.00 39.19 539 LYS A O 1
ATOM 4295 N N . SER A 1 540 ? -20.561 -18.352 -46.346 1.00 42.88 540 SER A N 1
ATOM 4296 C CA . SER A 1 540 ? -20.186 -17.296 -45.410 1.00 42.88 540 SER A CA 1
ATOM 4297 C C . SER A 1 540 ? -21.031 -17.463 -44.139 1.00 42.88 540 SER A C 1
ATOM 4299 O O . SER A 1 540 ? -22.262 -17.544 -44.250 1.00 42.88 540 SER A O 1
ATOM 4301 N N . PRO A 1 541 ? -20.429 -17.563 -42.941 1.00 47.69 541 PRO A N 1
ATOM 4302 C CA . PRO A 1 541 ? -21.200 -17.586 -41.707 1.00 47.69 541 PRO A CA 1
ATOM 4303 C C . PRO A 1 541 ? -22.015 -16.293 -41.611 1.00 47.69 541 PRO A C 1
ATOM 4305 O O . PRO A 1 541 ? -21.513 -15.205 -41.890 1.00 47.69 541 PRO A O 1
ATOM 4308 N N . THR A 1 542 ? -23.295 -16.407 -41.254 1.00 44.25 542 THR A N 1
ATOM 4309 C CA . THR A 1 542 ? -24.162 -15.237 -41.071 1.00 44.25 542 THR A CA 1
ATOM 4310 C C . THR A 1 542 ? -23.567 -14.333 -39.992 1.00 44.25 542 THR A C 1
ATOM 4312 O O . THR A 1 542 ? -23.395 -14.828 -38.873 1.00 44.25 542 THR A O 1
ATOM 4315 N N . PRO A 1 543 ? -23.287 -13.046 -40.274 1.00 49.47 543 PRO A N 1
ATOM 4316 C CA . PRO A 1 543 ? -22.723 -12.152 -39.275 1.00 49.47 543 PRO A CA 1
ATOM 4317 C C . PRO A 1 543 ? -23.711 -12.017 -38.117 1.00 49.47 543 PRO A C 1
ATOM 4319 O O . PRO A 1 543 ? -24.844 -11.560 -38.291 1.00 49.47 543 PRO A O 1
ATOM 4322 N N . MET A 1 544 ? -23.290 -12.448 -36.929 1.00 54.56 544 MET A N 1
ATOM 4323 C CA . MET A 1 544 ? -24.000 -12.101 -35.706 1.00 54.56 544 MET A CA 1
ATOM 4324 C C . MET A 1 544 ? -23.873 -10.592 -35.512 1.00 54.56 544 MET A C 1
ATOM 4326 O O . MET A 1 544 ? -22.777 -10.049 -35.611 1.00 54.56 544 MET A O 1
ATOM 4330 N N . VAL A 1 545 ? -24.983 -9.916 -35.215 1.00 54.97 545 VAL A N 1
ATOM 4331 C CA . VAL A 1 545 ? -24.952 -8.502 -34.822 1.00 54.97 545 VAL A CA 1
ATOM 4332 C C . VAL A 1 545 ? -24.382 -8.433 -33.405 1.00 54.97 545 VAL A C 1
ATOM 4334 O O . VAL A 1 545 ? -25.121 -8.514 -32.423 1.00 54.97 545 VAL A O 1
ATOM 4337 N N . MET A 1 546 ? -23.056 -8.373 -33.310 1.00 76.25 546 MET A N 1
ATOM 4338 C CA . MET A 1 546 ? -22.320 -8.190 -32.063 1.00 76.25 546 MET A CA 1
ATOM 4339 C C . MET A 1 546 ? -22.163 -6.696 -31.755 1.00 76.25 546 MET A C 1
ATOM 4341 O O . MET A 1 546 ? -22.203 -5.854 -32.648 1.00 76.25 546 MET A O 1
ATOM 4345 N N . GLY A 1 547 ? -22.026 -6.347 -30.473 1.00 85.94 547 GLY A N 1
ATOM 4346 C CA . GLY A 1 547 ? -21.646 -4.988 -30.082 1.00 85.94 547 GLY A CA 1
ATOM 4347 C C . GLY A 1 547 ? -20.131 -4.780 -30.220 1.00 85.94 547 GLY A C 1
ATOM 4348 O O . GLY A 1 547 ? -19.394 -5.764 -30.166 1.00 85.94 547 GLY A O 1
ATOM 4349 N N . PRO A 1 548 ? -19.620 -3.534 -30.282 1.00 87.50 548 PRO A N 1
ATOM 4350 C CA . PRO A 1 548 ? -18.189 -3.274 -30.494 1.00 87.50 548 PRO A CA 1
ATOM 4351 C C . PRO A 1 548 ? -17.257 -3.942 -29.469 1.00 87.50 548 PRO A C 1
ATOM 4353 O O . PRO A 1 548 ? -16.124 -4.284 -29.787 1.00 87.50 548 PRO A O 1
ATOM 4356 N N . ILE A 1 549 ? -17.733 -4.157 -28.238 1.00 90.56 549 ILE A N 1
ATOM 4357 C CA . ILE 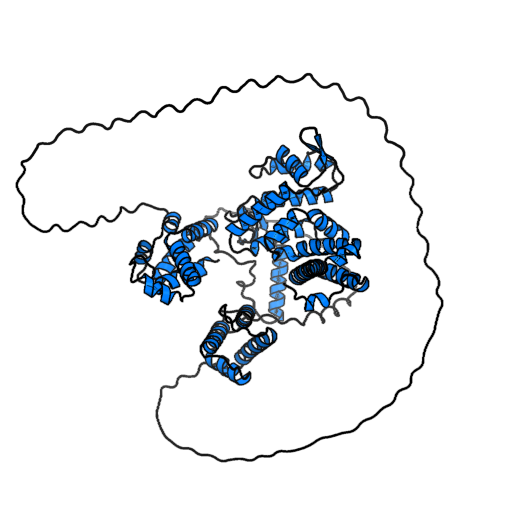A 1 549 ? -16.995 -4.865 -27.179 1.00 90.56 549 ILE A CA 1
ATOM 4358 C C . ILE A 1 549 ? -16.996 -6.382 -27.404 1.00 90.56 549 ILE A C 1
ATOM 4360 O O . ILE A 1 549 ? -15.994 -7.037 -27.135 1.00 90.56 549 ILE A O 1
ATOM 4364 N N . ASP A 1 550 ? -18.095 -6.951 -27.901 1.00 88.00 550 ASP A N 1
ATOM 4365 C CA . ASP A 1 550 ? -18.168 -8.380 -28.205 1.00 88.00 550 ASP A CA 1
ATOM 4366 C C . ASP A 1 550 ? -17.382 -8.719 -29.476 1.00 88.00 550 ASP A C 1
ATOM 4368 O O . ASP A 1 550 ? -16.722 -9.752 -29.502 1.00 88.00 550 ASP A O 1
ATOM 4372 N N . GLU A 1 551 ? -17.345 -7.826 -30.468 1.00 91.94 551 GLU A N 1
ATOM 4373 C CA . GLU A 1 551 ? -16.426 -7.920 -31.612 1.00 91.94 551 GLU A CA 1
ATOM 4374 C C . GLU A 1 551 ? -14.960 -7.940 -31.142 1.00 91.94 551 GLU A C 1
ATOM 4376 O O . GLU A 1 551 ? -14.198 -8.827 -31.512 1.00 91.94 551 GLU A O 1
ATOM 4381 N N . LEU A 1 552 ? -14.561 -7.017 -30.254 1.00 94.69 552 LEU A N 1
ATOM 4382 C CA . LEU A 1 552 ? -13.209 -7.012 -29.674 1.00 94.69 552 LEU A CA 1
ATOM 4383 C C . LEU A 1 552 ? -12.907 -8.276 -28.853 1.00 94.69 552 LEU A C 1
ATOM 4385 O O . LEU A 1 552 ? -11.756 -8.700 -28.813 1.00 94.69 552 LEU A O 1
ATOM 4389 N N . ARG A 1 553 ? -13.913 -8.875 -28.200 1.00 93.69 553 ARG A N 1
ATOM 4390 C CA . ARG A 1 553 ? -13.765 -10.101 -27.396 1.00 93.69 553 ARG A CA 1
ATOM 4391 C C . ARG A 1 553 ? -13.598 -11.359 -28.245 1.00 93.69 553 ARG A C 1
ATOM 4393 O O . ARG A 1 553 ? -12.923 -12.282 -27.799 1.00 93.69 553 ARG A O 1
ATOM 4400 N N . HIS A 1 554 ? -14.219 -11.425 -29.419 1.00 92.31 554 HIS A N 1
ATOM 4401 C CA . HIS A 1 554 ? -14.180 -12.618 -30.272 1.00 92.31 554 HIS A CA 1
ATOM 4402 C C . HIS A 1 554 ? -13.146 -12.535 -31.404 1.00 92.31 554 HIS A C 1
ATOM 4404 O O . HIS A 1 554 ? -12.867 -13.574 -31.994 1.00 92.31 554 HIS A O 1
ATOM 4410 N N . MET A 1 555 ? -12.529 -11.361 -31.609 1.00 94.31 555 MET A N 1
ATOM 4411 C CA . MET A 1 555 ? -11.525 -11.083 -32.643 1.00 94.31 555 MET A CA 1
ATOM 4412 C C . MET A 1 555 ? -10.521 -12.228 -32.843 1.00 94.31 555 MET A C 1
ATOM 4414 O O . MET A 1 555 ? -9.714 -12.543 -31.956 1.00 94.31 555 MET A O 1
ATOM 4418 N N . ASP A 1 556 ? -10.555 -12.821 -34.034 1.00 94.06 556 ASP A N 1
ATOM 4419 C CA . ASP A 1 556 ? -9.632 -13.865 -34.471 1.00 94.06 556 ASP A CA 1
ATOM 4420 C C . ASP A 1 556 ? -8.682 -13.382 -35.586 1.00 94.06 556 ASP A C 1
ATOM 4422 O O . ASP A 1 556 ? -8.703 -12.225 -36.013 1.00 94.06 556 ASP A O 1
ATOM 4426 N N . ILE A 1 557 ? -7.796 -14.273 -36.041 1.00 94.06 557 ILE A N 1
ATOM 4427 C CA . ILE A 1 557 ? -6.808 -13.959 -37.080 1.00 94.06 557 ILE A CA 1
ATOM 4428 C C . ILE A 1 557 ? -7.442 -13.699 -38.460 1.00 94.06 557 ILE A C 1
ATOM 4430 O O . ILE A 1 557 ? -6.900 -12.929 -39.254 1.00 94.06 557 ILE A O 1
ATOM 4434 N N . HIS A 1 558 ? -8.592 -14.301 -38.767 1.00 91.75 558 HIS A N 1
ATOM 4435 C CA . HIS A 1 558 ? -9.297 -14.080 -40.028 1.00 91.75 558 HIS A CA 1
ATOM 4436 C C . HIS A 1 558 ? -10.027 -12.738 -40.015 1.00 91.75 558 HIS A C 1
ATOM 4438 O O . HIS A 1 558 ? -9.988 -12.017 -41.010 1.00 91.75 558 HIS A O 1
ATOM 4444 N N . GLU A 1 559 ? -10.660 -12.376 -38.902 1.00 91.38 559 GLU A N 1
ATOM 4445 C CA . GLU A 1 559 ? -11.285 -11.065 -38.723 1.00 91.38 559 GLU A CA 1
ATOM 4446 C C . GLU A 1 559 ? -10.239 -9.945 -38.786 1.00 91.38 559 GLU A C 1
ATOM 4448 O O . GLU A 1 559 ? -10.437 -8.983 -39.526 1.00 91.38 559 GLU A O 1
ATOM 4453 N N . PHE A 1 560 ? -9.084 -10.111 -38.131 1.00 94.50 560 PHE A N 1
ATOM 4454 C CA . PHE A 1 560 ? -7.967 -9.160 -38.199 1.00 94.50 560 PHE A CA 1
ATOM 4455 C C . PHE A 1 560 ? -7.439 -8.956 -39.625 1.00 94.50 560 PHE A C 1
ATOM 4457 O O . PHE A 1 560 ? -7.356 -7.820 -40.089 1.00 94.50 560 PHE A O 1
ATOM 4464 N N . ARG A 1 561 ? -7.178 -10.045 -40.365 1.00 93.44 561 ARG A N 1
ATOM 4465 C CA . ARG A 1 561 ? -6.744 -9.999 -41.778 1.00 93.44 561 ARG A CA 1
ATOM 4466 C C . ARG A 1 561 ? -7.764 -9.346 -42.719 1.00 93.44 561 ARG A C 1
ATOM 4468 O O . ARG A 1 561 ? -7.384 -8.878 -43.785 1.00 93.44 561 ARG A O 1
ATOM 4475 N N . ASN A 1 562 ? -9.045 -9.318 -42.347 1.00 91.31 562 ASN A N 1
ATOM 4476 C CA . ASN A 1 562 ? -10.106 -8.653 -43.109 1.00 91.31 562 ASN A CA 1
ATOM 4477 C C . ASN A 1 562 ? -10.357 -7.197 -42.667 1.00 91.31 562 ASN A C 1
ATOM 4479 O O . ASN A 1 562 ? -11.131 -6.493 -43.317 1.00 91.31 562 ASN A O 1
ATOM 4483 N N . LEU A 1 563 ? -9.751 -6.744 -41.564 1.00 89.38 563 LEU A N 1
ATOM 4484 C CA . LEU A 1 563 ? -10.021 -5.437 -40.961 1.00 89.38 563 LEU A CA 1
ATOM 4485 C C . LEU A 1 563 ? -9.182 -4.299 -41.568 1.00 89.38 563 LEU A C 1
ATOM 4487 O O . LEU A 1 563 ? -9.527 -3.133 -41.392 1.00 89.38 563 LEU A O 1
ATOM 4491 N N . GLY A 1 564 ? -8.099 -4.612 -42.278 1.00 86.25 564 GLY A N 1
ATOM 4492 C CA . GLY A 1 564 ? -7.190 -3.650 -42.907 1.00 86.25 564 GLY A CA 1
ATOM 4493 C C . GLY A 1 564 ? -6.529 -4.228 -44.160 1.00 86.25 564 GLY A C 1
ATOM 4494 O O . GLY A 1 564 ? -6.602 -5.432 -44.392 1.00 86.25 564 GLY A O 1
ATOM 4495 N N . ALA A 1 565 ? -5.902 -3.383 -44.984 1.00 81.94 565 ALA A N 1
ATOM 4496 C CA . ALA A 1 565 ? -5.128 -3.858 -46.138 1.00 81.94 565 ALA A CA 1
ATOM 4497 C C . ALA A 1 565 ? -3.747 -4.384 -45.706 1.00 81.94 565 ALA A C 1
ATOM 4499 O O . ALA A 1 565 ? -3.224 -5.329 -46.299 1.00 81.94 565 ALA A O 1
ATOM 4500 N N . HIS A 1 566 ? -3.195 -3.791 -44.648 1.00 92.00 566 HIS A N 1
ATOM 4501 C CA . HIS A 1 566 ? -1.976 -4.202 -43.964 1.00 92.00 566 HIS A CA 1
ATOM 4502 C C . HIS A 1 566 ? -2.238 -4.454 -42.469 1.00 92.00 566 HIS A C 1
ATOM 4504 O O . HIS A 1 566 ? -3.222 -3.973 -41.902 1.00 92.00 566 HIS A O 1
ATOM 4510 N N . SER A 1 567 ? -1.332 -5.188 -41.816 1.00 92.88 567 SER A N 1
ATOM 4511 C CA . SER A 1 567 ? -1.403 -5.507 -40.381 1.00 92.88 567 SER A CA 1
ATOM 4512 C C . SER A 1 567 ? -1.490 -4.260 -39.495 1.00 92.88 567 SER A C 1
ATOM 4514 O O . SER A 1 567 ? -2.228 -4.255 -38.510 1.00 92.88 567 SER A O 1
ATOM 4516 N N . ASP A 1 568 ? -0.780 -3.193 -39.874 1.00 91.56 568 ASP A N 1
ATOM 4517 C CA . ASP A 1 568 ? -0.808 -1.905 -39.179 1.00 91.56 568 ASP A CA 1
ATOM 4518 C C . ASP A 1 568 ? -2.182 -1.224 -39.295 1.00 91.56 568 ASP A C 1
ATOM 4520 O O . ASP A 1 568 ? -2.705 -0.749 -38.290 1.00 91.56 568 ASP A O 1
ATOM 4524 N N . ASP A 1 569 ? -2.820 -1.256 -40.474 1.00 89.19 569 ASP A N 1
ATOM 4525 C CA . ASP A 1 569 ? -4.171 -0.705 -40.678 1.00 89.19 569 ASP A CA 1
ATOM 4526 C C . ASP A 1 569 ? -5.209 -1.463 -39.830 1.00 89.19 569 ASP A C 1
ATOM 4528 O O . ASP A 1 569 ? -6.117 -0.873 -39.241 1.00 89.19 569 ASP A O 1
ATOM 4532 N N . ALA A 1 570 ? -5.083 -2.794 -39.753 1.00 92.19 570 ALA A N 1
ATOM 4533 C CA . ALA A 1 570 ? -5.950 -3.633 -38.930 1.00 92.19 570 ALA A CA 1
ATOM 4534 C C . ALA A 1 570 ? -5.762 -3.325 -37.434 1.00 92.19 570 ALA A C 1
ATOM 4536 O O . ALA A 1 570 ? -6.741 -3.196 -36.693 1.00 92.19 570 ALA A O 1
ATOM 4537 N N . ALA A 1 571 ? -4.516 -3.139 -36.991 1.00 94.38 571 ALA A N 1
ATOM 4538 C CA . ALA A 1 571 ? -4.196 -2.707 -35.637 1.00 94.38 571 ALA A CA 1
ATOM 4539 C C . ALA A 1 571 ? -4.738 -1.297 -35.325 1.00 94.38 571 ALA A C 1
ATOM 4541 O O . ALA A 1 571 ? -5.325 -1.094 -34.256 1.00 94.38 571 ALA A O 1
ATOM 4542 N N . GLU A 1 572 ? -4.612 -0.343 -36.251 1.00 93.31 572 GLU A N 1
ATOM 4543 C CA . GLU A 1 572 ? -5.161 1.012 -36.119 1.00 93.31 572 GLU A CA 1
ATOM 4544 C C . GLU A 1 572 ? -6.695 0.985 -36.030 1.00 93.31 572 GLU A C 1
ATOM 4546 O O . GLU A 1 572 ? -7.260 1.592 -35.123 1.00 93.31 572 GLU A O 1
ATOM 4551 N N . ASN A 1 573 ? -7.380 0.179 -36.847 1.00 92.06 573 ASN A N 1
ATOM 4552 C CA . ASN A 1 573 ? -8.837 0.016 -36.777 1.00 92.06 573 ASN A CA 1
ATOM 4553 C C . ASN A 1 573 ? -9.325 -0.594 -35.444 1.00 92.06 573 ASN A C 1
ATOM 4555 O O . ASN A 1 573 ? -10.413 -0.250 -34.965 1.00 92.06 573 ASN A O 1
ATOM 4559 N N . ILE A 1 574 ? -8.539 -1.464 -34.797 1.00 95.00 574 ILE A N 1
ATOM 4560 C CA . ILE A 1 574 ? -8.837 -1.959 -33.438 1.00 95.00 574 ILE A CA 1
ATOM 4561 C C . ILE A 1 574 ? -8.613 -0.862 -32.393 1.00 95.00 574 ILE A C 1
ATOM 4563 O O . ILE A 1 574 ? -9.460 -0.669 -31.514 1.00 95.00 574 ILE A O 1
ATOM 4567 N N . LEU A 1 575 ? -7.506 -0.121 -32.498 1.00 93.31 575 LEU A N 1
ATOM 4568 C CA . LEU A 1 575 ? -7.206 1.014 -31.626 1.00 93.31 575 LEU A CA 1
ATOM 4569 C C . LEU A 1 575 ? -8.309 2.079 -31.707 1.00 93.31 575 LEU A C 1
ATOM 4571 O O . LEU A 1 575 ? -8.793 2.542 -30.674 1.00 93.31 575 LEU A O 1
ATOM 4575 N N . ASP A 1 576 ? -8.771 2.401 -32.912 1.00 92.19 576 ASP A N 1
ATOM 4576 C CA . ASP A 1 576 ? -9.863 3.339 -33.147 1.00 92.19 576 ASP A CA 1
ATOM 4577 C C . ASP A 1 576 ? -11.198 2.824 -32.616 1.00 92.19 576 ASP A C 1
ATOM 4579 O O . ASP A 1 576 ? -11.919 3.586 -31.970 1.00 92.19 576 ASP A O 1
ATOM 4583 N N . LYS A 1 577 ? -11.513 1.531 -32.757 1.00 93.00 577 LYS A N 1
ATOM 4584 C CA . LYS A 1 577 ? -12.707 0.936 -32.129 1.00 93.00 577 LYS A CA 1
ATOM 4585 C C . LYS A 1 577 ? -12.680 1.089 -30.600 1.00 93.00 577 LYS A C 1
ATOM 4587 O O . LYS A 1 577 ? -13.688 1.469 -30.001 1.00 93.00 577 LYS A O 1
ATOM 4592 N N . VAL A 1 578 ? -11.522 0.886 -29.967 1.00 89.81 578 VAL A N 1
ATOM 4593 C CA . VAL A 1 578 ? -11.326 1.123 -28.523 1.00 89.81 578 VAL A CA 1
ATOM 4594 C C . VAL A 1 578 ? -11.396 2.616 -28.165 1.00 89.81 578 VAL A C 1
ATOM 4596 O O . VAL A 1 578 ? -11.979 2.980 -27.140 1.00 89.81 578 VAL A O 1
ATOM 4599 N N . ASN A 1 579 ? -10.863 3.502 -29.006 1.00 86.50 579 ASN A N 1
ATOM 4600 C CA . ASN A 1 579 ? -10.942 4.950 -28.806 1.00 86.50 579 ASN A CA 1
ATOM 4601 C C . ASN A 1 579 ? -12.366 5.489 -29.004 1.00 86.50 579 ASN A C 1
ATOM 4603 O O . ASN A 1 579 ? -12.766 6.417 -28.306 1.00 86.50 579 ASN A O 1
ATOM 4607 N N . LEU A 1 580 ? -13.177 4.909 -29.891 1.00 87.31 580 LEU A N 1
ATOM 4608 C CA . LEU A 1 580 ? -14.590 5.269 -30.036 1.00 87.31 580 LEU A CA 1
ATOM 4609 C C . LEU A 1 580 ? -15.382 4.946 -28.764 1.00 87.31 580 LEU A C 1
ATOM 4611 O O . LEU A 1 580 ? -16.195 5.768 -28.345 1.00 87.31 580 LEU A O 1
ATOM 4615 N N . LEU A 1 581 ? -15.073 3.837 -28.085 1.00 80.75 581 LEU A N 1
ATOM 4616 C CA . LEU A 1 581 ? -15.671 3.502 -26.788 1.00 80.75 581 LEU A CA 1
ATOM 4617 C C . LEU A 1 581 ? -15.365 4.548 -25.694 1.00 80.75 581 LEU A C 1
ATOM 4619 O O . LEU A 1 581 ? -16.191 4.728 -24.798 1.00 80.75 581 LEU A O 1
ATOM 4623 N N . ILE A 1 582 ? -14.259 5.310 -25.777 1.00 76.00 582 ILE A N 1
ATOM 4624 C CA . ILE A 1 582 ? -13.997 6.413 -24.826 1.00 76.00 582 ILE A CA 1
ATOM 4625 C C . ILE A 1 582 ? -15.031 7.542 -24.939 1.00 76.00 582 ILE A C 1
ATOM 4627 O O . ILE A 1 582 ? -15.289 8.226 -23.950 1.00 76.00 582 ILE A O 1
ATOM 4631 N N . LYS A 1 583 ? -15.629 7.734 -26.127 1.00 72.38 583 LYS A N 1
ATOM 4632 C CA . LYS A 1 583 ? -16.641 8.775 -26.377 1.00 72.38 583 LYS A CA 1
ATOM 4633 C C . LYS A 1 583 ? -17.961 8.464 -25.668 1.00 72.38 583 LYS A C 1
ATOM 4635 O O . LYS A 1 583 ? -18.720 9.388 -25.393 1.00 72.38 583 LYS A O 1
ATOM 4640 N N . GLU A 1 584 ? -18.215 7.190 -25.362 1.00 69.88 584 GLU A N 1
ATOM 4641 C CA . GLU A 1 584 ? -19.329 6.760 -24.513 1.00 69.88 584 GLU A CA 1
ATOM 4642 C C . GLU A 1 584 ? -18.972 6.879 -23.027 1.00 69.88 584 GLU A C 1
ATOM 4644 O O . GLU A 1 584 ? -19.730 7.463 -22.256 1.00 69.88 584 GLU A O 1
ATOM 4649 N N . SER A 1 585 ? -17.828 6.321 -22.608 1.00 63.81 585 SER A N 1
ATOM 4650 C CA . SER A 1 585 ? -17.249 6.532 -21.272 1.00 63.81 585 SER A CA 1
ATOM 4651 C C . SER A 1 585 ? -15.829 5.965 -21.153 1.00 63.81 585 SER A C 1
ATOM 4653 O O . SER A 1 585 ? -15.447 5.021 -21.846 1.00 63.81 585 SER A O 1
ATOM 4655 N N . VAL A 1 586 ? -15.067 6.444 -20.165 1.00 65.19 586 VAL A N 1
ATOM 4656 C CA . VAL A 1 586 ? -13.773 5.840 -19.783 1.00 65.19 586 VAL A CA 1
ATOM 4657 C C . VAL A 1 586 ? -13.939 4.361 -19.395 1.00 65.19 586 VAL A C 1
ATOM 4659 O O . VAL A 1 586 ? -13.112 3.528 -19.764 1.00 65.19 586 VAL A O 1
ATOM 4662 N N . SER A 1 587 ? -15.042 4.003 -18.725 1.00 63.94 587 SER A N 1
ATOM 4663 C CA . SER A 1 587 ? -15.371 2.607 -18.406 1.00 63.94 587 SER A CA 1
ATOM 4664 C C . SER A 1 587 ? -15.578 1.745 -19.653 1.00 63.94 587 SER A C 1
ATOM 4666 O O . SER A 1 587 ? -15.138 0.598 -19.663 1.00 63.94 587 SER A O 1
ATOM 4668 N N . LYS A 1 588 ? -16.174 2.286 -20.724 1.00 77.44 588 LYS A N 1
ATOM 4669 C CA . LYS A 1 588 ? -16.335 1.579 -22.003 1.00 77.44 588 LYS A CA 1
ATOM 4670 C C . LYS A 1 588 ? -15.005 1.379 -22.734 1.00 77.44 588 LYS A C 1
ATOM 4672 O O . LYS A 1 588 ? -14.784 0.283 -23.244 1.00 77.44 588 LYS A O 1
ATOM 4677 N N . LYS A 1 589 ? -14.076 2.349 -22.699 1.00 83.94 589 LYS A N 1
ATOM 4678 C CA . LYS A 1 589 ? -12.682 2.129 -23.154 1.00 83.94 589 LYS A CA 1
ATOM 4679 C C . LYS A 1 589 ? -12.023 0.984 -22.371 1.00 83.94 589 LYS A C 1
ATOM 4681 O O . LYS A 1 589 ? -11.446 0.087 -22.980 1.00 83.94 589 LYS A O 1
ATOM 4686 N N . ALA A 1 590 ? -12.129 0.979 -21.040 1.00 74.75 590 ALA A N 1
ATOM 4687 C CA . ALA A 1 590 ? -11.542 -0.072 -20.201 1.00 74.75 590 ALA A CA 1
ATOM 4688 C C . ALA A 1 590 ? -12.155 -1.463 -20.472 1.00 74.75 590 ALA A C 1
ATOM 4690 O O . ALA A 1 590 ? -11.426 -2.451 -20.563 1.00 74.75 590 ALA A O 1
ATOM 4691 N N . GLU A 1 591 ? -13.476 -1.537 -20.660 1.00 79.56 591 GLU A N 1
ATOM 4692 C CA . GLU A 1 591 ? -14.187 -2.763 -21.044 1.00 79.56 591 GLU A CA 1
ATOM 4693 C C . GLU A 1 591 ? -13.742 -3.264 -22.431 1.00 79.56 591 GLU A C 1
ATOM 4695 O O . GLU A 1 591 ? -13.478 -4.455 -22.588 1.00 79.56 591 GLU A O 1
ATOM 4700 N N . GLY A 1 592 ? -13.561 -2.362 -23.404 1.00 87.94 592 GLY A N 1
ATOM 4701 C CA . GLY A 1 592 ? -13.022 -2.672 -24.733 1.00 87.94 592 GLY A CA 1
ATOM 4702 C C . GLY A 1 592 ? -11.577 -3.184 -24.712 1.00 87.94 592 GLY A C 1
ATOM 4703 O O . GLY A 1 592 ? -11.271 -4.172 -25.375 1.00 87.94 592 GLY A O 1
ATOM 4704 N N . ILE A 1 593 ? -10.695 -2.583 -23.903 1.00 88.50 593 ILE A N 1
ATOM 4705 C CA . ILE A 1 593 ? -9.313 -3.069 -23.711 1.00 88.50 593 ILE A CA 1
ATOM 4706 C C . ILE A 1 593 ? -9.305 -4.455 -23.056 1.00 88.50 593 ILE A C 1
ATOM 4708 O O . ILE A 1 593 ? -8.518 -5.314 -23.450 1.00 88.50 593 ILE A O 1
ATOM 4712 N N . SER A 1 594 ? -10.164 -4.686 -22.058 1.00 84.00 594 SER A N 1
ATOM 4713 C CA . SER A 1 594 ? -10.280 -5.993 -21.401 1.00 84.00 594 SER A CA 1
ATOM 4714 C C . SER A 1 594 ? -10.808 -7.061 -22.368 1.00 84.00 594 SER A C 1
ATOM 4716 O O . SER A 1 594 ? -10.246 -8.152 -22.434 1.00 84.00 594 SER A O 1
ATOM 4718 N N . ALA A 1 595 ? -11.815 -6.725 -23.182 1.00 91.69 595 ALA A N 1
ATOM 4719 C CA . ALA A 1 595 ? -12.328 -7.584 -24.246 1.00 91.69 595 ALA A CA 1
ATOM 4720 C C . ALA A 1 595 ? -11.246 -7.939 -25.277 1.00 91.69 595 ALA A C 1
ATOM 4722 O O . ALA A 1 595 ? -10.999 -9.121 -25.498 1.00 91.69 595 ALA A O 1
ATOM 4723 N N . TRP A 1 596 ? -10.533 -6.945 -25.819 1.00 94.69 596 TRP A N 1
ATOM 4724 C CA . TRP A 1 596 ? -9.406 -7.171 -26.731 1.00 94.69 596 TRP A CA 1
ATOM 4725 C C . TRP A 1 596 ? -8.335 -8.086 -26.123 1.00 94.69 596 TRP A C 1
ATOM 4727 O O . TRP A 1 596 ? -7.895 -9.039 -26.765 1.00 94.69 596 TRP A O 1
ATOM 4737 N N . LYS A 1 597 ? -7.945 -7.858 -24.861 1.00 90.38 597 LYS A N 1
ATOM 4738 C CA . LYS A 1 597 ? -6.956 -8.702 -24.170 1.00 90.38 597 LYS A CA 1
ATOM 4739 C C . LYS A 1 597 ? -7.411 -10.155 -24.003 1.00 90.38 597 LYS A C 1
ATOM 4741 O O . LYS A 1 597 ? -6.563 -11.041 -23.962 1.00 90.38 597 LYS A O 1
ATOM 4746 N N . GLN A 1 598 ? -8.718 -10.391 -23.907 1.00 89.75 598 GLN A N 1
ATOM 4747 C CA . GLN A 1 598 ? -9.326 -11.721 -23.809 1.00 89.75 598 GLN A CA 1
ATOM 4748 C C . GLN A 1 598 ? -9.518 -12.403 -25.174 1.00 89.75 598 GLN A C 1
ATOM 4750 O O . GLN A 1 598 ? -9.873 -13.582 -25.195 1.00 89.75 598 GLN A O 1
ATOM 4755 N N . SER A 1 599 ? -9.285 -11.700 -26.289 1.00 95.00 599 SER A N 1
ATOM 4756 C CA . SER A 1 599 ? -9.541 -12.217 -27.637 1.00 95.00 599 SER A CA 1
ATOM 4757 C C . SER A 1 599 ? -8.700 -13.451 -27.989 1.00 95.00 599 SER A C 1
ATOM 4759 O O . SER A 1 599 ? -7.549 -13.564 -27.546 1.00 95.00 599 SER A O 1
ATOM 4761 N N . PRO A 1 600 ? -9.228 -14.378 -28.815 1.00 95.56 600 PRO A N 1
ATOM 4762 C CA . PRO A 1 600 ? -8.451 -15.485 -29.374 1.00 95.56 600 PRO A CA 1
ATOM 4763 C C . PRO A 1 600 ? -7.129 -15.022 -29.999 1.00 95.56 600 PRO A C 1
ATOM 4765 O O . PRO A 1 600 ? -6.087 -15.627 -29.746 1.00 95.56 600 PRO A O 1
ATOM 4768 N N . LEU A 1 601 ? -7.153 -13.909 -30.738 1.00 95.25 601 LEU A N 1
ATOM 4769 C CA . LEU A 1 601 ? -5.980 -13.334 -31.390 1.00 95.25 601 LEU A CA 1
ATOM 4770 C C . LEU A 1 601 ? -4.913 -12.831 -30.406 1.00 95.25 601 LEU A C 1
ATOM 4772 O O . LEU A 1 601 ? -3.731 -13.148 -30.558 1.00 95.25 601 LEU A O 1
ATOM 4776 N N . ASN A 1 602 ? -5.302 -12.081 -29.370 1.00 94.25 602 ASN A N 1
ATOM 4777 C CA . ASN A 1 602 ? -4.342 -11.600 -28.376 1.00 94.25 602 ASN A CA 1
ATOM 4778 C C . ASN A 1 602 ? -3.760 -12.751 -27.534 1.00 94.25 602 ASN A C 1
ATOM 4780 O O . ASN A 1 602 ? -2.579 -12.728 -27.184 1.00 94.25 602 ASN A O 1
ATOM 4784 N N . ASN A 1 603 ? -4.559 -13.781 -27.243 1.00 93.00 603 ASN A N 1
ATOM 4785 C CA . ASN A 1 603 ? -4.070 -14.985 -26.570 1.00 93.00 603 ASN A CA 1
ATOM 4786 C C . ASN A 1 603 ? -3.057 -15.751 -27.439 1.00 93.00 603 ASN A C 1
ATOM 4788 O O . ASN A 1 603 ? -2.014 -16.152 -26.925 1.00 93.00 603 ASN A O 1
ATOM 4792 N N . LEU A 1 604 ? -3.305 -15.879 -28.749 1.00 91.69 604 LEU A N 1
ATOM 4793 C CA . LEU A 1 604 ? -2.365 -16.477 -29.706 1.00 91.69 604 LEU A CA 1
ATOM 4794 C C . LEU A 1 604 ? -1.029 -15.711 -29.746 1.00 91.69 604 LEU A C 1
ATOM 4796 O O . LEU A 1 604 ? 0.036 -16.324 -29.677 1.00 91.69 604 LEU A O 1
ATOM 4800 N N . TYR A 1 605 ? -1.071 -14.376 -29.779 1.00 94.44 605 TYR A N 1
ATOM 4801 C CA . TYR A 1 605 ? 0.121 -13.522 -29.679 1.00 94.44 605 TYR A CA 1
ATOM 4802 C C . TYR A 1 605 ? 0.937 -13.801 -28.398 1.00 94.44 605 TYR A C 1
ATOM 4804 O O . TYR A 1 605 ? 2.155 -13.997 -28.462 1.00 94.44 605 TYR A O 1
ATOM 4812 N N . LEU A 1 606 ? 0.278 -13.886 -27.234 1.00 90.88 606 LEU A N 1
ATOM 4813 C CA . LEU A 1 606 ? 0.945 -14.197 -25.962 1.00 90.88 606 LEU A CA 1
ATOM 4814 C C . LEU A 1 606 ? 1.537 -15.616 -25.945 1.00 90.88 606 LEU A C 1
ATOM 4816 O O . LEU A 1 606 ? 2.665 -15.806 -25.484 1.00 90.88 606 LEU A O 1
ATOM 4820 N N . GLU A 1 607 ? 0.810 -16.600 -26.475 1.00 90.81 607 GLU A N 1
ATOM 4821 C CA . GLU A 1 607 ? 1.239 -18.000 -26.544 1.00 90.81 607 GLU A CA 1
ATOM 4822 C C . GLU A 1 607 ? 2.473 -18.184 -27.443 1.00 90.81 607 GLU A C 1
ATOM 4824 O O . GLU A 1 607 ? 3.394 -18.921 -27.083 1.00 90.81 607 GLU A O 1
ATOM 4829 N N . ILE A 1 608 ? 2.538 -17.481 -28.578 1.00 88.62 608 ILE A N 1
ATOM 4830 C CA . ILE A 1 608 ? 3.714 -17.457 -29.462 1.00 88.62 608 ILE A CA 1
ATOM 4831 C C . ILE A 1 608 ? 4.923 -16.867 -28.733 1.00 88.62 608 ILE A C 1
ATOM 4833 O O . ILE A 1 608 ? 5.997 -17.472 -28.742 1.00 88.62 608 ILE A O 1
ATOM 4837 N N . GLY A 1 609 ? 4.746 -15.725 -28.059 1.00 84.19 609 GLY A N 1
ATOM 4838 C CA . GLY A 1 609 ? 5.807 -15.100 -27.268 1.00 84.19 609 GLY A CA 1
ATOM 4839 C C . GLY A 1 609 ? 6.347 -16.037 -26.183 1.00 84.19 609 GLY A C 1
ATOM 4840 O O . GLY A 1 609 ? 7.563 -16.182 -26.040 1.00 84.19 609 GLY A O 1
ATOM 4841 N N . GLN A 1 610 ? 5.460 -16.731 -25.465 1.00 82.62 610 GLN A N 1
ATOM 4842 C CA . GLN A 1 610 ? 5.846 -17.715 -24.456 1.00 82.62 610 GLN A CA 1
ATOM 4843 C C . GLN A 1 610 ? 6.589 -18.913 -25.069 1.00 82.62 610 GLN A C 1
ATOM 4845 O O . GLN A 1 610 ? 7.699 -19.223 -24.638 1.00 82.62 610 GLN A O 1
ATOM 4850 N N . LYS A 1 611 ? 6.039 -19.557 -26.108 1.00 85.38 611 LYS A N 1
ATOM 4851 C CA . LYS A 1 611 ? 6.657 -20.741 -26.733 1.00 85.38 611 LYS A CA 1
ATOM 4852 C C . LYS A 1 611 ? 8.008 -20.440 -27.384 1.00 85.38 611 LYS A C 1
ATOM 4854 O O . LYS A 1 611 ? 8.883 -21.306 -27.364 1.00 85.38 611 LYS A O 1
ATOM 4859 N N . ALA A 1 612 ? 8.203 -19.240 -27.934 1.00 87.81 612 ALA A N 1
ATOM 4860 C CA . ALA A 1 612 ? 9.501 -18.807 -28.446 1.00 87.81 612 ALA A CA 1
ATOM 4861 C C . ALA A 1 612 ? 10.542 -18.700 -27.314 1.00 87.81 612 ALA A C 1
ATOM 4863 O O . ALA A 1 612 ? 11.646 -19.235 -27.447 1.00 87.81 612 ALA A O 1
ATOM 4864 N N . MET A 1 613 ? 10.172 -18.098 -26.174 1.00 80.06 613 MET A N 1
ATOM 4865 C CA . MET A 1 613 ? 11.036 -18.005 -24.988 1.00 80.06 613 MET A CA 1
ATOM 4866 C C . MET A 1 613 ? 11.351 -19.378 -24.379 1.00 80.06 613 MET A C 1
ATOM 4868 O O . MET A 1 613 ? 12.522 -19.664 -24.129 1.00 80.06 613 MET A O 1
ATOM 4872 N N . ASP A 1 614 ? 10.349 -20.245 -24.206 1.00 83.38 614 ASP A N 1
ATOM 4873 C CA . ASP A 1 614 ? 10.514 -21.595 -23.640 1.00 83.38 614 ASP A CA 1
ATOM 4874 C C . ASP A 1 614 ? 11.440 -22.478 -24.500 1.00 83.38 614 ASP A C 1
ATOM 4876 O O . ASP A 1 614 ? 12.151 -23.341 -23.983 1.00 83.38 614 ASP A O 1
ATOM 4880 N N . GLN A 1 615 ? 11.470 -22.249 -25.818 1.00 83.75 615 GLN A N 1
ATOM 4881 C CA . GLN A 1 615 ? 12.367 -22.934 -26.757 1.00 83.75 615 GLN A CA 1
ATOM 4882 C C . GLN A 1 615 ? 13.721 -22.227 -26.949 1.00 83.75 615 GLN A C 1
ATOM 4884 O O . GLN A 1 615 ? 14.564 -22.735 -27.691 1.00 83.75 615 GLN A O 1
ATOM 4889 N N . GLY A 1 616 ? 13.940 -21.070 -26.315 1.00 83.62 616 GLY A N 1
ATOM 4890 C CA . GLY A 1 616 ? 15.161 -20.271 -26.452 1.00 83.62 616 GLY A CA 1
ATOM 4891 C C . GLY A 1 616 ? 15.383 -19.684 -27.853 1.00 83.62 616 GLY A C 1
ATOM 4892 O O . GLY A 1 616 ? 16.531 -19.460 -28.237 1.00 83.62 616 GLY A O 1
ATOM 4893 N N . LYS A 1 617 ? 14.312 -19.470 -28.628 1.00 83.69 617 LYS A N 1
ATOM 4894 C CA . LYS A 1 617 ? 14.352 -19.040 -30.037 1.00 83.69 617 LYS A CA 1
ATOM 4895 C C . LYS A 1 617 ? 13.952 -17.579 -30.214 1.00 83.69 617 LYS A C 1
ATOM 4897 O O . LYS A 1 617 ? 13.190 -17.022 -29.426 1.00 83.69 617 LYS A O 1
ATOM 4902 N N . GLY A 1 618 ? 14.426 -16.974 -31.303 1.00 86.81 618 GLY A N 1
ATOM 4903 C CA . GLY A 1 618 ? 13.879 -15.705 -31.785 1.00 86.81 618 GLY A CA 1
ATOM 4904 C C . GLY A 1 618 ? 12.436 -15.881 -32.271 1.00 86.81 618 GLY A C 1
ATOM 4905 O O . GLY A 1 618 ? 12.090 -16.930 -32.812 1.00 86.81 618 GLY A O 1
ATOM 4906 N N . ILE A 1 619 ? 11.602 -14.851 -32.102 1.00 88.88 619 ILE A N 1
ATOM 4907 C CA . ILE A 1 619 ? 10.183 -14.888 -32.497 1.00 88.88 619 ILE A CA 1
ATOM 4908 C C . ILE A 1 619 ? 10.054 -15.120 -34.010 1.00 88.88 619 ILE A C 1
ATOM 4910 O O . ILE A 1 619 ? 9.319 -16.006 -34.425 1.00 88.88 619 ILE A O 1
ATOM 4914 N N . GLU A 1 620 ? 10.852 -14.421 -34.820 1.00 89.31 620 GLU A N 1
ATOM 4915 C CA . GLU A 1 620 ? 10.957 -14.633 -36.270 1.00 89.31 620 GLU A CA 1
ATOM 4916 C C . GLU A 1 620 ? 11.318 -16.088 -36.636 1.00 89.31 620 GLU A C 1
ATOM 4918 O O . GLU A 1 620 ? 10.664 -16.700 -37.477 1.00 89.31 620 GLU A O 1
ATOM 4923 N N . GLU A 1 621 ? 12.315 -16.686 -35.974 1.00 87.06 621 GLU A N 1
ATOM 4924 C CA . GLU A 1 621 ? 12.723 -18.079 -36.218 1.00 87.06 621 GLU A CA 1
ATOM 4925 C C . GLU A 1 621 ? 11.605 -19.073 -35.854 1.00 87.06 621 GLU A C 1
ATOM 4927 O O . GLU A 1 621 ? 11.385 -20.069 -36.548 1.00 87.06 621 GLU A O 1
ATOM 4932 N N . TYR A 1 622 ? 10.885 -18.798 -34.764 1.00 89.50 622 TYR A N 1
ATOM 4933 C CA . TYR A 1 622 ? 9.747 -19.593 -34.322 1.00 89.50 622 TYR A CA 1
ATOM 4934 C C . TYR A 1 622 ? 8.572 -19.489 -35.309 1.00 89.50 622 TYR A C 1
ATOM 4936 O O . TYR A 1 622 ? 8.056 -20.517 -35.753 1.00 89.50 622 TYR A O 1
ATOM 4944 N N . LEU A 1 623 ? 8.196 -18.272 -35.712 1.00 88.94 623 LEU A N 1
ATOM 4945 C CA . LEU A 1 623 ? 7.115 -18.018 -36.666 1.00 88.94 623 LEU A CA 1
ATOM 4946 C C . LEU A 1 623 ? 7.412 -18.620 -38.042 1.00 88.94 623 LEU A C 1
ATOM 4948 O O . LEU A 1 623 ? 6.565 -19.335 -38.571 1.00 88.94 623 LEU A O 1
ATOM 4952 N N . ASN A 1 624 ? 8.625 -18.446 -38.575 1.00 86.00 624 ASN A N 1
ATOM 4953 C CA . ASN A 1 624 ? 9.037 -19.022 -39.863 1.00 86.00 624 ASN A CA 1
ATOM 4954 C C . ASN A 1 624 ? 8.994 -20.560 -39.877 1.00 86.00 624 ASN A C 1
ATOM 4956 O O . ASN A 1 624 ? 8.764 -21.168 -40.921 1.00 86.00 624 ASN A O 1
ATOM 4960 N N . LYS A 1 625 ? 9.192 -21.212 -38.723 1.00 85.69 625 LYS A N 1
ATOM 4961 C CA . LYS A 1 625 ? 9.046 -22.669 -38.600 1.00 85.69 625 LYS A CA 1
ATOM 4962 C C . LYS A 1 625 ? 7.576 -23.105 -38.539 1.00 85.69 625 LYS A C 1
ATOM 4964 O O . LYS A 1 625 ? 7.241 -24.168 -39.060 1.00 85.69 625 LYS A O 1
ATOM 4969 N N . MET A 1 626 ? 6.723 -22.328 -37.874 1.00 82.38 626 MET A N 1
ATOM 4970 C CA . MET A 1 626 ? 5.327 -22.693 -37.605 1.00 82.38 626 MET A CA 1
ATOM 4971 C C . MET A 1 626 ? 4.367 -22.308 -38.739 1.00 82.38 626 MET A C 1
ATOM 4973 O O . MET A 1 626 ? 3.427 -23.053 -39.003 1.00 82.38 626 MET A O 1
ATOM 4977 N N . SER A 1 627 ? 4.618 -21.213 -39.461 1.00 77.81 627 SER A N 1
ATOM 4978 C CA . SER A 1 627 ? 3.825 -20.793 -40.630 1.00 77.81 627 SER A CA 1
ATOM 4979 C C . SER A 1 627 ? 3.863 -21.812 -41.778 1.00 77.81 627 SER A C 1
ATOM 4981 O O . SER A 1 627 ? 2.906 -21.936 -42.537 1.00 77.81 627 SER A O 1
ATOM 4983 N N . ALA A 1 628 ? 4.929 -22.614 -41.860 1.00 74.69 628 ALA A N 1
ATOM 4984 C CA . ALA A 1 628 ? 5.032 -23.759 -42.766 1.00 74.69 628 ALA A CA 1
ATOM 4985 C C . ALA A 1 628 ? 4.149 -24.964 -42.366 1.00 74.69 628 ALA A C 1
ATOM 4987 O O . ALA A 1 628 ? 4.059 -25.930 -43.125 1.00 74.69 628 ALA A O 1
ATOM 4988 N N . GLN A 1 629 ? 3.541 -24.946 -41.173 1.00 76.50 629 GLN A N 1
ATOM 4989 C CA . GLN A 1 629 ? 2.730 -26.037 -40.617 1.00 76.50 629 GLN A CA 1
ATOM 4990 C C . GLN A 1 629 ? 1.266 -25.638 -40.378 1.00 76.50 629 GLN A C 1
ATOM 4992 O O . GLN A 1 629 ? 0.396 -26.501 -40.475 1.00 76.50 629 GLN A O 1
ATOM 4997 N N . ASP A 1 630 ? 0.991 -24.361 -40.098 1.00 81.69 630 ASP A N 1
ATOM 4998 C CA . ASP A 1 630 ? -0.354 -23.845 -39.829 1.00 81.69 630 ASP A CA 1
ATOM 4999 C C . ASP A 1 630 ? -0.603 -22.487 -40.533 1.00 81.69 630 ASP A C 1
ATOM 5001 O O . ASP A 1 630 ? -0.032 -21.471 -40.126 1.00 81.69 630 ASP A O 1
ATOM 5005 N N . PRO A 1 631 ? -1.475 -22.429 -41.563 1.00 72.25 631 PRO A N 1
ATOM 5006 C CA . PRO A 1 631 ? -1.885 -21.179 -42.217 1.00 72.25 631 PRO A CA 1
ATOM 5007 C C . PRO A 1 631 ? -2.661 -20.197 -41.314 1.00 72.25 631 PRO A C 1
ATOM 5009 O O . PRO A 1 631 ? -2.801 -19.019 -41.659 1.00 72.25 631 PRO A O 1
ATOM 5012 N N . GLY A 1 632 ? -3.183 -20.664 -40.175 1.00 78.44 632 GLY A N 1
ATOM 5013 C CA . GLY A 1 632 ? -3.807 -19.836 -39.139 1.00 78.44 632 GLY A CA 1
ATOM 5014 C C . GLY A 1 632 ? -2.804 -19.123 -38.225 1.00 78.44 632 GLY A C 1
ATOM 5015 O O . GLY A 1 632 ? -3.210 -18.314 -37.394 1.00 78.44 632 GLY A O 1
ATOM 5016 N N . MET A 1 633 ? -1.503 -19.393 -38.369 1.00 88.50 633 MET A N 1
ATOM 5017 C CA . MET A 1 633 ? -0.458 -18.759 -37.566 1.00 88.50 633 MET A CA 1
ATOM 5018 C C . MET A 1 633 ? -0.245 -17.287 -37.958 1.00 88.50 633 MET A C 1
ATOM 5020 O O . MET A 1 633 ? -0.411 -16.908 -39.121 1.00 88.50 633 MET A O 1
ATOM 5024 N N . LEU A 1 634 ? 0.156 -16.470 -36.979 1.00 91.81 634 LEU A N 1
ATOM 5025 C CA . LEU A 1 634 ? 0.561 -15.075 -37.177 1.00 91.81 634 LEU A CA 1
ATOM 5026 C C . LEU A 1 634 ? 1.822 -14.969 -38.053 1.00 91.81 634 LEU A C 1
ATOM 5028 O O . LEU A 1 634 ? 2.767 -15.745 -37.890 1.00 91.81 634 LEU A O 1
ATOM 5032 N N . THR A 1 635 ? 1.868 -13.981 -38.946 1.00 92.44 635 THR A N 1
ATOM 5033 C CA . THR A 1 635 ? 3.117 -13.538 -39.589 1.00 92.44 635 THR A CA 1
ATOM 5034 C C . THR A 1 635 ? 3.931 -12.655 -38.635 1.00 92.44 635 THR A C 1
ATOM 5036 O O . THR A 1 635 ? 3.437 -12.226 -37.592 1.00 92.44 635 THR A O 1
ATOM 5039 N N . LEU A 1 636 ? 5.191 -12.361 -38.982 1.00 91.50 636 LEU A N 1
ATOM 5040 C CA . LEU A 1 636 ? 6.011 -11.428 -38.200 1.00 91.50 636 LEU A CA 1
ATOM 5041 C C . LEU A 1 636 ? 5.402 -10.014 -38.186 1.00 91.50 636 LEU A C 1
ATOM 5043 O O . LEU A 1 636 ? 5.318 -9.400 -37.129 1.00 91.50 636 LEU A O 1
ATOM 5047 N N . GLU A 1 637 ? 4.906 -9.542 -39.333 1.00 92.31 637 GLU A N 1
ATOM 5048 C CA . GLU A 1 637 ? 4.251 -8.233 -39.468 1.00 92.31 637 GLU A CA 1
ATOM 5049 C C . GLU A 1 637 ? 2.969 -8.147 -38.625 1.00 92.31 637 GLU A C 1
ATOM 5051 O O . GLU A 1 637 ? 2.723 -7.145 -37.961 1.00 92.31 637 GLU A O 1
ATOM 5056 N N . GLU A 1 638 ? 2.157 -9.209 -38.599 1.00 94.31 638 GLU A N 1
ATOM 5057 C CA . GLU A 1 638 ? 0.959 -9.274 -37.751 1.00 94.31 638 GLU A CA 1
ATOM 5058 C C . GLU A 1 638 ? 1.316 -9.333 -36.258 1.00 94.31 638 GLU A C 1
ATOM 5060 O O . GLU A 1 638 ? 0.658 -8.695 -35.435 1.00 94.31 638 GLU A O 1
ATOM 5065 N N . PHE A 1 639 ? 2.374 -10.066 -35.896 1.00 95.12 639 PHE A N 1
ATOM 5066 C CA . PHE A 1 639 ? 2.863 -10.143 -34.520 1.00 95.12 639 PHE A CA 1
ATOM 5067 C C . PHE A 1 639 ? 3.358 -8.779 -34.014 1.00 95.12 639 PHE A C 1
ATOM 5069 O O . PHE A 1 639 ? 2.996 -8.371 -32.907 1.00 95.12 639 PHE A O 1
ATOM 5076 N N . ASP A 1 640 ? 4.147 -8.064 -34.818 1.00 93.12 640 ASP A N 1
ATOM 5077 C CA . ASP A 1 640 ? 4.684 -6.747 -34.466 1.00 93.12 640 ASP A CA 1
ATOM 5078 C C . ASP A 1 640 ? 3.576 -5.677 -34.413 1.00 93.12 640 ASP A C 1
ATOM 5080 O O . ASP A 1 640 ? 3.522 -4.907 -33.449 1.00 93.12 640 ASP A O 1
ATOM 5084 N N . ALA A 1 641 ? 2.619 -5.691 -35.350 1.00 94.44 641 ALA A N 1
ATOM 5085 C CA . ALA A 1 641 ? 1.448 -4.808 -35.313 1.00 94.44 641 ALA A CA 1
ATOM 5086 C C . ALA A 1 641 ? 0.591 -5.028 -34.048 1.00 94.44 641 ALA A C 1
ATOM 5088 O O . ALA A 1 641 ? 0.183 -4.069 -33.385 1.00 94.44 641 ALA A O 1
ATOM 5089 N N . ILE A 1 642 ? 0.374 -6.286 -33.640 1.00 94.88 642 ILE A N 1
ATOM 5090 C CA . ILE A 1 642 ? -0.308 -6.620 -32.378 1.00 94.88 642 ILE A CA 1
ATOM 5091 C C . ILE A 1 642 ? 0.526 -6.191 -31.159 1.00 94.88 642 ILE A C 1
ATOM 5093 O O . ILE A 1 642 ? -0.041 -5.738 -30.159 1.00 94.88 642 ILE A O 1
ATOM 5097 N N . ALA A 1 643 ? 1.858 -6.287 -31.213 1.00 90.44 643 ALA A N 1
ATOM 5098 C CA . ALA A 1 643 ? 2.737 -5.825 -30.140 1.00 90.44 643 ALA A CA 1
ATOM 5099 C C . ALA A 1 643 ? 2.657 -4.300 -29.942 1.00 90.44 643 ALA A C 1
ATOM 5101 O O . ALA A 1 643 ? 2.548 -3.835 -28.799 1.00 90.44 643 ALA A O 1
ATOM 5102 N N . ASP A 1 644 ? 2.664 -3.523 -31.028 1.00 90.19 644 ASP A N 1
ATOM 5103 C CA . ASP A 1 644 ? 2.549 -2.063 -30.976 1.00 90.19 644 ASP A CA 1
ATOM 5104 C C . ASP A 1 644 ? 1.126 -1.598 -30.617 1.00 90.19 644 ASP A C 1
ATOM 5106 O O . ASP A 1 644 ? 0.975 -0.703 -29.777 1.00 90.19 644 ASP A O 1
ATOM 5110 N N . LEU A 1 645 ? 0.077 -2.276 -31.097 1.00 91.75 645 LEU A N 1
ATOM 5111 C CA . LEU A 1 645 ? -1.296 -2.099 -30.603 1.00 91.75 645 LEU A CA 1
ATOM 5112 C C . LEU A 1 645 ? -1.377 -2.316 -29.086 1.00 91.75 645 LEU A C 1
ATOM 5114 O O . LEU A 1 645 ? -1.832 -1.445 -28.342 1.00 91.75 645 LEU A O 1
ATOM 5118 N N . ASN A 1 646 ? -0.860 -3.444 -28.595 1.00 89.12 646 ASN A N 1
ATOM 5119 C CA . ASN A 1 646 ? -0.836 -3.772 -27.168 1.00 89.12 646 ASN A CA 1
ATOM 5120 C C . ASN A 1 646 ? 0.032 -2.829 -26.327 1.00 89.12 646 ASN A C 1
ATOM 5122 O O . ASN A 1 646 ? -0.119 -2.789 -25.104 1.00 89.12 646 ASN A O 1
ATOM 5126 N N . LYS A 1 647 ? 0.952 -2.087 -26.942 1.00 85.62 647 LYS A N 1
ATOM 5127 C CA . LYS A 1 647 ? 1.736 -1.024 -26.304 1.00 85.62 647 LYS A CA 1
ATOM 5128 C C . LYS A 1 647 ? 0.952 0.288 -26.243 1.00 85.62 647 LYS A C 1
ATOM 5130 O O . LYS A 1 647 ? 1.007 0.952 -25.208 1.00 85.62 647 LYS A O 1
ATOM 5135 N N . ASN A 1 648 ? 0.183 0.615 -27.279 1.00 82.25 648 ASN A N 1
ATOM 5136 C CA . ASN A 1 648 ? -0.705 1.781 -27.307 1.00 82.25 648 ASN A CA 1
ATOM 5137 C C . ASN A 1 648 ? -1.901 1.620 -26.348 1.00 82.25 648 ASN A C 1
ATOM 5139 O O . ASN A 1 648 ? -2.273 2.570 -25.667 1.00 82.25 648 ASN A O 1
ATOM 5143 N N . LEU A 1 649 ? -2.428 0.402 -26.184 1.00 83.44 649 LEU A N 1
ATOM 5144 C CA . LEU A 1 649 ? -3.516 0.075 -25.245 1.00 83.44 649 LEU A CA 1
ATOM 5145 C C . LEU A 1 649 ? -3.079 -0.059 -23.764 1.00 83.44 649 LEU A C 1
ATOM 5147 O O . LEU A 1 649 ? -3.817 -0.615 -22.945 1.00 83.44 649 LEU A O 1
ATOM 5151 N N . ARG A 1 650 ? -1.885 0.428 -23.389 1.00 61.50 650 ARG A N 1
ATOM 5152 C CA . ARG A 1 650 ? -1.399 0.442 -21.988 1.00 61.50 650 ARG A CA 1
ATOM 5153 C C . ARG A 1 650 ? -1.827 1.670 -21.178 1.00 61.50 650 ARG A C 1
ATOM 5155 O O . ARG A 1 650 ? -1.581 1.667 -19.972 1.00 61.50 650 ARG A O 1
ATOM 5162 N N . PHE A 1 651 ? -2.441 2.678 -21.805 1.00 41.72 651 PHE A N 1
ATOM 5163 C CA . PHE A 1 651 ? -2.802 3.965 -21.191 1.00 41.72 651 PHE A CA 1
ATOM 5164 C C . PHE A 1 651 ? -4.173 4.461 -21.693 1.00 41.72 651 PHE A C 1
ATOM 5166 O O . PHE A 1 651 ? -4.416 4.421 -22.919 1.00 41.72 651 PHE A O 1
#

Secondary structure (DSSP, 8-state):
-PPPHHHHTT--TT-HHHHHHHHHHHHHHHHTT-HHHHHHHHHHHHHHHHH-TTHHHH-HHHHHHHHHHHHHHHHHSTTTS-HHHHHHHHHH-HHHHHHHHHHH---TT--HHIIIIIHHHHHHHT---HHHHHHHHHHHHHHHHH---EEEEEEEEETTEEEEEEHHHHHHHHHHHH-SSS--HHHHHHHHHH-HHHHHS-HHHHHHHHHHHHHHHHTTS-TTSGGG--S-EEEEETTEEEEEETTEEEEPPHHHHHHHHHHHHHHHHHHS-PPPGGGS-SSPPPPPPP--------------------------TTSSSSTTSSS--S---PPPP--S-HHHHHHHHHHHTT---SSHHHHHHHHHHHHHHHTTSS-HHHHHHHHHS-GGGTS----HHHHHHHHHHHHHHTTSGGGTSPP--PPP----------------------------------------PPPPPPPPPPPPPPPPPPPPPPPPPPPPPPPPPPPPPPPPPPPPPPPPPPPPPP-PPP------PPP----PPPPP---HHHHHHH--HHHHHHH-SSHHHHHHHHHHHHHHHHHH-HHHHHHHHHHHHHSHHHHHHHHHHHHHHHTT--HHHHHHHHTTT-TTSPPHHHHHHHHHHHHHTT-